Protein AF-A4VDU4-F1 (afdb_monomer_lite)

Secondary structure (DSSP, 8-state):
-HHHHHHHHHHHHHS-------HHHHHHHHHHHHHHHHHHHH-HHHHHHHHHHHHHTTS--HHHHHHHHHHHHHHHHHHTTPPP----TTS-HHHHGGG--HHHHHHHHHHHHHHHHHHHHHHHHHHHHHHHHHHHHHHHHHHHHHHHHHHHHHHHHHHHHHHHHHHHHHHHHHHHHHHHHHHHHHHHHHHHHHHHHHHHHHHHHHHHHHHTHHHHHHHHHHHHHHHHHHHHHHHHHHHHHHHHHHHHHHHHHHHHHHHHTTSGGGGGGHHHHHHHHHHHHHHHHHHHHT---TT-HHHHHHHHHHHHHHHHHHHHHHHHHH---HHHHHHHHHHHHHHHHHHHHHHHHHHHHHHHHHHHHHHHHHHTTSS---------------------

Sequence (392 aa):
MRLFLFYLMIICYSNSKPINLTQEDSQNVKNSFVYLNNLSKTDGCAYQLIKDISSDCKQLSEDQKSRLSLKLTNCLLIRSSKRQIVCSDDVQFEICSQELNGDSWNTYSSFYMHIDNICFYYQALNWQKETQQLISNLLDNSDKANLLILEALNNSLQMKNIQNQIHQQMQNQFQLQEEANRSIQENNTNLEKLKKSISTSFEQIVNQILIQSDKVSKVLSDLFEGLNEIKIAQQWITNNFFDLSTFLFYFGFSFLLMLLTSFKKLCQCRTSSLLLLWICFIIERLFLRNDIFFINSSYFQTTFRFILCMLQLFILSITYKSYQDFSRLNYQQIQEIQTKLNMLNSDKIKYKIKSCLLSLTKDMKKYQQQISNPQKKLEFQDENRSFSDFPK

Organism: Tetrahymena thermophila (strain SB210) (NCBI:txid312017)

Radius of gyration: 73.59 Å; chains: 1; bounding box: 187×90×152 Å

InterPro domains:
  IPR040346 GEX1/Brambleberry [PTHR33538] (37-208)

pLDDT: mean 74.36, std 16.63, range [31.08, 97.06]

Foldseek 3Di:
DVVVVVVVVVVVVVPPDPPPDPPVVLVVLVVVLVVLVVCLVPDVQSVVLLVVLLVALVDHDLQNLQVSLLSVLQSVCVVVVHDRQDDDPPDDSVVSCVPQDDPSNVSSVVSSVCVNSSSVVSVVVVVVVVVVVVVVVVVVVVVVVVVVVVVVVVVVVVVVVVVVVVVVVVVVVVVVVVVVVVVVVVVVVVVVVVVVVVVVVVVVVVVVCVVVVPVNVVVVVVVCVVVVVVVCVVCVVVVVVVVVVLVCVLVVVLVVLVVVCVPPLNVVCNVVLNVVSVVLSVVLVVVVVVCPDVPQNPVVVVVSVVVSVVVSVVVSVVSSVVGDPVVVVVVVVVVVVVVVVVVPPPVVVVVVVVVVVVVVVVVVVVPVVPPPDDDDDDDDDDDDDDDDDDDD

Structure (mmCIF, N/CA/C/O backbone):
data_AF-A4VDU4-F1
#
_entry.id   AF-A4VDU4-F1
#
loop_
_atom_site.group_PDB
_atom_site.id
_atom_site.type_symbol
_atom_site.label_atom_id
_atom_site.label_alt_id
_atom_site.label_comp_id
_atom_site.label_asym_id
_atom_site.label_entity_id
_atom_site.label_seq_id
_atom_site.pdbx_PDB_ins_code
_atom_site.Cartn_x
_atom_site.Cartn_y
_atom_site.Cartn_z
_atom_site.occupancy
_atom_site.B_iso_or_equiv
_atom_site.auth_seq_id
_atom_site.auth_comp_id
_atom_site.auth_asym_id
_atom_site.auth_atom_id
_atom_site.pdbx_PDB_model_num
ATOM 1 N N . MET A 1 1 ? 43.106 6.952 -0.990 1.00 53.53 1 MET A N 1
ATOM 2 C CA . MET A 1 1 ? 41.857 7.102 -1.779 1.00 53.53 1 MET A CA 1
ATOM 3 C C . MET A 1 1 ? 41.857 8.301 -2.734 1.00 53.53 1 MET A C 1
ATOM 5 O O . MET A 1 1 ? 41.532 8.105 -3.894 1.00 53.53 1 MET A O 1
ATOM 9 N N . ARG A 1 2 ? 42.250 9.518 -2.317 1.00 56.25 2 ARG A N 1
ATOM 10 C CA . ARG A 1 2 ? 42.207 10.722 -3.186 1.00 56.25 2 ARG A CA 1
ATOM 11 C C . ARG A 1 2 ? 43.144 10.688 -4.412 1.00 56.25 2 ARG A C 1
ATOM 13 O O . ARG A 1 2 ? 42.764 11.176 -5.466 1.00 56.25 2 ARG A O 1
ATOM 20 N N . LEU A 1 3 ? 44.312 10.049 -4.307 1.00 59.62 3 LEU A N 1
ATOM 21 C CA . LEU A 1 3 ? 45.256 9.876 -5.428 1.00 59.62 3 LEU A CA 1
ATOM 22 C C . LEU A 1 3 ? 44.748 8.911 -6.515 1.00 59.62 3 LEU A C 1
ATOM 24 O O . LEU A 1 3 ? 45.051 9.091 -7.688 1.00 59.62 3 LEU A O 1
ATOM 28 N N . PHE A 1 4 ? 43.928 7.927 -6.138 1.00 62.69 4 PHE A N 1
ATOM 29 C CA . PHE A 1 4 ? 43.388 6.930 -7.068 1.00 62.69 4 PHE A CA 1
ATOM 30 C C . PHE A 1 4 ? 42.269 7.515 -7.947 1.00 62.69 4 PHE A C 1
ATOM 32 O O . PHE A 1 4 ? 42.196 7.233 -9.138 1.00 62.69 4 PHE A O 1
ATOM 39 N N . LEU A 1 5 ? 41.453 8.414 -7.381 1.00 62.06 5 LEU A N 1
ATOM 40 C CA . LEU A 1 5 ? 40.436 9.165 -8.127 1.00 62.06 5 LEU A CA 1
ATOM 41 C C . LEU A 1 5 ? 41.058 10.173 -9.105 1.00 62.06 5 LEU A C 1
ATOM 43 O O . LEU A 1 5 ? 40.560 10.329 -10.216 1.00 62.06 5 LEU A O 1
ATOM 47 N N . PHE A 1 6 ? 42.176 10.804 -8.733 1.00 73.81 6 PHE A N 1
ATOM 48 C CA . PHE A 1 6 ? 42.917 11.690 -9.637 1.00 73.81 6 PHE A CA 1
ATOM 49 C C . PHE A 1 6 ? 43.518 10.934 -10.826 1.00 73.81 6 PHE A C 1
ATOM 51 O O . PHE A 1 6 ? 43.442 11.405 -11.957 1.00 73.81 6 PHE A O 1
ATOM 58 N N . TYR A 1 7 ? 44.057 9.736 -10.588 1.00 72.19 7 TYR A N 1
ATOM 59 C CA . TYR A 1 7 ? 44.628 8.900 -11.643 1.00 72.19 7 TYR A CA 1
ATOM 60 C C . TYR A 1 7 ? 43.559 8.418 -12.642 1.00 72.19 7 TYR A C 1
ATOM 62 O O . TYR A 1 7 ? 43.774 8.470 -13.850 1.00 72.19 7 TYR A O 1
ATOM 70 N N . LEU A 1 8 ? 42.365 8.051 -12.158 1.00 61.59 8 LEU A N 1
ATOM 71 C CA . LEU A 1 8 ? 41.235 7.666 -13.014 1.00 61.59 8 LEU A CA 1
ATOM 72 C C . LEU A 1 8 ? 40.674 8.837 -13.835 1.00 61.59 8 LEU A C 1
ATOM 74 O O . LEU A 1 8 ? 40.339 8.651 -15.004 1.00 61.59 8 LEU A O 1
ATOM 78 N N . MET A 1 9 ? 40.626 10.046 -13.267 1.00 63.62 9 MET A N 1
ATOM 79 C CA . MET A 1 9 ? 40.208 11.254 -13.993 1.00 63.62 9 MET A CA 1
ATOM 80 C C . MET A 1 9 ? 41.193 11.620 -15.112 1.00 63.62 9 MET A C 1
ATOM 82 O O . MET A 1 9 ? 40.764 11.976 -16.207 1.00 63.62 9 MET A O 1
ATOM 86 N N . ILE A 1 10 ? 42.503 11.473 -14.881 1.00 69.06 10 ILE A N 1
ATOM 87 C CA . ILE A 1 10 ? 43.540 11.743 -15.892 1.00 69.06 10 ILE A CA 1
ATOM 88 C C . ILE A 1 10 ? 43.487 10.711 -17.029 1.00 69.06 10 ILE A C 1
ATOM 90 O O . ILE A 1 10 ? 43.606 11.083 -18.197 1.00 69.06 10 ILE A O 1
ATOM 94 N N . ILE A 1 11 ? 43.249 9.432 -16.720 1.00 61.41 11 ILE A N 1
ATOM 95 C CA . ILE A 1 11 ? 43.092 8.372 -17.732 1.00 61.41 11 ILE A CA 1
ATOM 96 C C . ILE A 1 11 ? 41.807 8.567 -18.553 1.00 61.41 11 ILE A C 1
ATOM 98 O O . ILE A 1 11 ? 41.813 8.356 -19.764 1.00 61.41 11 ILE A O 1
ATOM 102 N N . CYS A 1 12 ? 40.716 9.031 -17.934 1.00 51.34 12 CYS A N 1
ATOM 103 C CA . CYS A 1 12 ? 39.488 9.355 -18.667 1.00 51.34 12 CYS A CA 1
ATOM 104 C C . CYS A 1 12 ? 39.658 10.586 -19.570 1.00 51.34 12 CYS A C 1
ATOM 106 O O . CYS A 1 12 ? 39.162 10.586 -20.692 1.00 51.34 12 CYS A O 1
ATOM 108 N N . TYR A 1 13 ? 40.395 11.607 -19.119 1.00 54.16 13 TYR A N 1
ATOM 109 C CA . TYR A 1 13 ? 40.619 12.835 -19.891 1.00 54.16 13 TYR A CA 1
ATOM 110 C C . TYR A 1 13 ? 41.607 12.648 -21.058 1.00 54.16 13 TYR A C 1
ATOM 112 O O . TYR A 1 13 ? 41.521 13.340 -22.066 1.00 54.16 13 TYR A O 1
ATOM 120 N N . SER A 1 14 ? 42.542 11.699 -20.953 1.00 44.84 14 SER A N 1
ATOM 121 C CA . SER A 1 14 ? 43.562 11.446 -21.985 1.00 44.84 14 SER A CA 1
ATOM 122 C C . SER A 1 14 ? 43.106 10.514 -23.116 1.00 44.84 14 SER A C 1
ATOM 124 O O . SER A 1 14 ? 43.746 10.486 -24.168 1.00 44.84 14 SER A O 1
ATOM 126 N N . ASN A 1 15 ? 41.983 9.805 -22.951 1.00 41.19 15 ASN A N 1
ATOM 127 C CA . ASN A 1 15 ? 41.458 8.870 -23.954 1.00 41.19 15 ASN A CA 1
ATOM 128 C C . ASN A 1 15 ? 40.428 9.471 -24.923 1.00 41.19 15 ASN A C 1
ATOM 130 O O . ASN A 1 15 ? 40.036 8.802 -25.878 1.00 41.19 15 ASN A O 1
ATOM 134 N N . SER A 1 16 ? 40.028 10.735 -24.765 1.00 42.62 16 SER A N 1
ATOM 135 C CA . SER A 1 16 ? 39.246 11.432 -25.790 1.00 42.62 16 SER A CA 1
ATOM 136 C C . SER A 1 16 ? 40.179 12.118 -26.791 1.00 42.62 16 SER A C 1
ATOM 138 O O . SER A 1 16 ? 40.416 13.323 -26.712 1.00 42.62 16 SER A O 1
ATOM 140 N N . LYS A 1 17 ? 40.727 11.360 -27.747 1.00 38.19 17 LYS A N 1
ATOM 141 C CA . LYS A 1 17 ? 41.274 11.969 -28.967 1.00 38.19 17 LYS A CA 1
ATOM 142 C C . LYS A 1 17 ? 40.096 12.418 -29.838 1.00 38.19 17 LYS A C 1
ATOM 144 O O . LYS A 1 17 ? 39.345 11.552 -30.287 1.00 38.19 17 LYS A O 1
ATOM 149 N N . PRO A 1 18 ? 39.910 13.722 -30.104 1.00 42.25 18 PRO A N 1
ATOM 150 C CA . PRO A 1 18 ? 38.987 14.141 -31.142 1.00 42.25 18 PRO A CA 1
ATOM 151 C C . PRO A 1 18 ? 39.536 13.656 -32.486 1.00 42.25 18 PRO A C 1
ATOM 153 O O . PRO A 1 18 ? 40.687 13.915 -32.843 1.00 42.25 18 PRO A O 1
ATOM 156 N N . ILE A 1 19 ? 38.715 12.903 -33.210 1.00 43.59 19 ILE A N 1
ATOM 157 C CA . ILE A 1 19 ? 38.975 12.535 -34.597 1.00 43.59 19 ILE A CA 1
ATOM 158 C C . ILE A 1 19 ? 38.888 13.838 -35.398 1.00 43.59 19 ILE A C 1
ATOM 160 O O . ILE A 1 19 ? 37.798 14.350 -35.646 1.00 43.59 19 ILE A O 1
ATOM 164 N N . ASN A 1 20 ? 40.038 14.410 -35.752 1.00 37.81 20 ASN A N 1
ATOM 165 C CA . ASN A 1 20 ? 40.114 15.563 -36.645 1.00 37.81 20 ASN A CA 1
ATOM 166 C C . ASN A 1 20 ? 39.829 15.099 -38.081 1.00 37.81 20 ASN A C 1
ATOM 168 O O . ASN A 1 20 ? 40.753 14.856 -38.853 1.00 37.81 20 ASN A O 1
ATOM 172 N N . LEU A 1 21 ? 38.548 14.968 -38.430 1.00 42.75 21 LEU A N 1
ATOM 173 C CA . LEU A 1 21 ? 38.118 15.066 -39.823 1.00 42.75 21 LEU A CA 1
ATOM 174 C C . LEU A 1 21 ? 38.254 16.532 -40.256 1.00 42.75 21 LEU A C 1
ATOM 176 O O . LEU A 1 21 ? 37.748 17.439 -39.593 1.00 42.75 21 LEU A O 1
ATOM 180 N N . THR A 1 22 ? 38.948 16.760 -41.364 1.00 50.34 22 THR A N 1
ATOM 181 C CA . THR A 1 22 ? 38.992 18.026 -42.104 1.00 50.34 22 THR A CA 1
ATOM 182 C C . THR A 1 22 ? 37.566 18.556 -42.316 1.00 50.34 22 THR A C 1
ATOM 184 O O . THR A 1 22 ? 36.663 17.823 -42.723 1.00 50.34 22 THR A O 1
ATOM 187 N N . GLN A 1 23 ? 37.330 19.836 -41.996 1.00 54.81 23 GLN A N 1
ATOM 188 C CA . GLN A 1 23 ? 35.995 20.463 -42.039 1.00 54.81 23 GLN A CA 1
ATOM 189 C C . GLN A 1 23 ? 35.320 20.365 -43.420 1.00 54.81 23 GLN A C 1
ATOM 191 O O . GLN A 1 23 ? 34.095 20.324 -43.496 1.00 54.81 23 GLN A O 1
ATOM 196 N N . GLU A 1 24 ? 36.106 20.294 -44.494 1.00 50.66 24 GLU A N 1
ATOM 197 C CA . GLU A 1 24 ? 35.634 20.206 -45.879 1.00 50.66 24 GLU A CA 1
ATOM 198 C C . GLU A 1 24 ? 35.104 18.804 -46.237 1.00 50.66 24 GLU A C 1
ATOM 200 O O . GLU A 1 24 ? 33.991 18.674 -46.751 1.00 50.66 24 GLU A O 1
ATOM 205 N N . ASP A 1 25 ? 35.822 17.745 -45.850 1.00 50.03 25 ASP A N 1
ATOM 206 C CA . ASP A 1 25 ? 35.384 16.356 -46.047 1.00 50.03 25 ASP A CA 1
ATOM 207 C C . ASP A 1 25 ? 34.153 16.031 -45.192 1.00 50.03 25 ASP A C 1
ATOM 209 O O . ASP A 1 25 ? 33.208 15.393 -45.656 1.00 50.03 25 ASP A O 1
ATOM 213 N N . SER A 1 26 ? 34.105 16.561 -43.966 1.00 51.00 26 SER A N 1
ATOM 214 C CA . SER A 1 26 ? 32.943 16.447 -43.077 1.00 51.00 26 SER A CA 1
ATOM 215 C C . SER A 1 26 ? 31.684 17.087 -43.679 1.00 51.00 26 SER A C 1
ATOM 217 O O . SER A 1 26 ? 30.588 16.527 -43.591 1.00 51.00 26 SER A O 1
ATOM 219 N N . GLN A 1 27 ? 31.826 18.233 -44.354 1.00 58.91 27 GLN A N 1
ATOM 220 C CA . GLN A 1 27 ? 30.699 18.946 -44.954 1.00 58.91 27 GLN A CA 1
ATOM 221 C C . GLN A 1 27 ? 30.180 18.253 -46.225 1.00 58.91 27 GLN A C 1
ATOM 223 O O . GLN A 1 27 ? 28.966 18.155 -46.416 1.00 58.91 27 GLN A O 1
ATOM 228 N N . ASN A 1 28 ? 31.069 17.714 -47.062 1.00 59.38 28 ASN A N 1
ATOM 229 C CA . ASN A 1 28 ? 30.686 16.975 -48.269 1.00 59.38 28 ASN A CA 1
ATOM 230 C C . ASN A 1 28 ? 30.010 15.640 -47.931 1.00 59.38 28 ASN A C 1
ATOM 232 O O . ASN A 1 28 ? 28.960 15.318 -48.487 1.00 59.38 28 ASN A O 1
ATOM 236 N N . VAL A 1 29 ? 30.537 14.911 -46.944 1.00 56.47 29 VAL A N 1
ATOM 237 C CA . VAL A 1 29 ? 29.912 13.694 -46.400 1.00 56.47 29 VAL A CA 1
ATOM 238 C C . VAL A 1 29 ? 28.531 13.997 -45.822 1.00 56.47 29 VAL A C 1
ATOM 240 O O . VAL A 1 29 ? 27.567 13.285 -46.106 1.00 56.47 29 VAL A O 1
ATOM 243 N N . LYS A 1 30 ? 28.409 15.088 -45.057 1.00 62.72 30 LYS A N 1
ATOM 244 C CA . LYS A 1 30 ? 27.136 15.542 -44.492 1.00 62.72 30 LYS A CA 1
ATOM 245 C C . LYS A 1 30 ? 26.118 15.864 -45.584 1.00 62.72 30 LYS A C 1
ATOM 247 O O . LYS A 1 30 ? 24.973 15.442 -45.472 1.00 62.72 30 LYS A O 1
ATOM 252 N N . ASN A 1 31 ? 26.511 16.563 -46.646 1.00 65.69 31 ASN A N 1
ATOM 253 C CA . ASN A 1 31 ? 25.606 16.924 -47.740 1.00 65.69 31 ASN A CA 1
ATOM 254 C C . ASN A 1 31 ? 25.145 15.693 -48.541 1.00 65.69 31 ASN A C 1
ATOM 256 O O . ASN A 1 31 ? 23.948 15.542 -48.792 1.00 65.69 31 ASN A O 1
ATOM 260 N N . SER A 1 32 ? 26.064 14.779 -48.868 1.00 62.16 32 SER A N 1
ATOM 261 C CA . SER A 1 32 ? 25.754 13.518 -49.557 1.00 62.16 32 SER A CA 1
ATOM 262 C C . SER A 1 32 ? 24.849 12.614 -48.722 1.00 62.16 32 S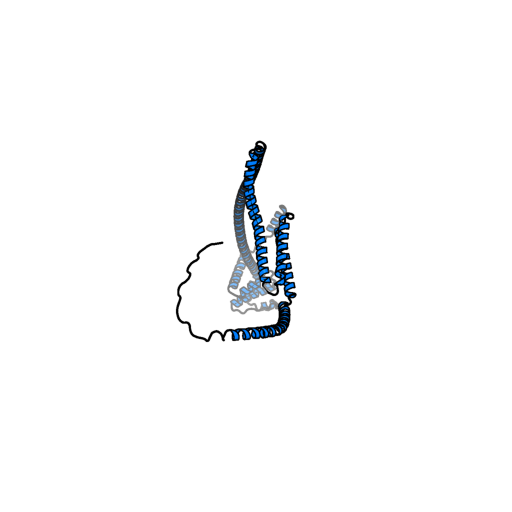ER A C 1
ATOM 264 O O . SER A 1 32 ? 23.902 12.022 -49.240 1.00 62.16 32 SER A O 1
ATOM 266 N N . PHE A 1 33 ? 25.067 12.555 -47.407 1.00 66.00 33 PHE A N 1
ATOM 267 C CA . PHE A 1 33 ? 24.183 11.808 -46.524 1.00 66.00 33 PHE A CA 1
ATOM 268 C C . PHE A 1 33 ? 22.824 12.490 -46.344 1.00 66.00 33 PHE A C 1
ATOM 270 O O . PHE A 1 33 ? 21.799 11.818 -46.352 1.00 66.00 33 PHE A O 1
ATOM 277 N N . VAL A 1 34 ? 22.767 13.817 -46.199 1.00 68.75 34 VAL A N 1
ATOM 278 C CA . VAL A 1 34 ? 21.495 14.557 -46.130 1.00 68.75 34 VAL A CA 1
ATOM 279 C C . VAL A 1 34 ? 20.661 14.295 -47.386 1.00 68.75 34 VAL A C 1
ATOM 281 O O . VAL A 1 34 ? 19.454 14.085 -47.279 1.00 68.75 34 VAL A O 1
ATOM 284 N N . TYR A 1 35 ? 21.297 14.220 -48.556 1.00 69.19 35 TYR A N 1
ATOM 285 C CA . TYR A 1 35 ? 20.649 13.801 -49.795 1.00 69.19 35 TYR A CA 1
ATOM 286 C C . TYR A 1 35 ? 20.110 12.359 -49.714 1.00 69.19 35 TYR A C 1
ATOM 288 O O . TYR A 1 35 ? 18.925 12.145 -49.968 1.00 69.19 35 TYR A O 1
ATOM 296 N N . LEU A 1 36 ? 20.913 11.389 -49.259 1.00 65.75 36 LEU A N 1
ATOM 297 C CA . LEU A 1 36 ? 20.482 9.993 -49.051 1.00 65.75 36 LEU A CA 1
ATOM 298 C C . LEU A 1 36 ? 19.358 9.839 -48.008 1.00 65.75 36 LEU A C 1
ATOM 300 O O . LEU A 1 36 ? 18.435 9.047 -48.187 1.00 65.75 36 LEU A O 1
ATOM 304 N N . ASN A 1 37 ? 19.390 10.622 -46.935 1.00 67.88 37 ASN A N 1
ATOM 305 C CA . ASN A 1 37 ? 18.373 10.631 -45.885 1.00 67.88 37 ASN A CA 1
ATOM 306 C C . ASN A 1 37 ? 17.072 11.314 -46.333 1.00 67.88 37 ASN A C 1
ATOM 308 O O . ASN A 1 37 ? 15.990 11.005 -45.844 1.00 67.88 37 ASN A O 1
ATOM 312 N N . ASN A 1 38 ? 17.152 12.264 -47.261 1.00 68.44 38 ASN A N 1
ATOM 313 C CA . ASN A 1 38 ? 15.963 12.832 -47.891 1.00 68.44 38 ASN A CA 1
ATOM 314 C C . ASN A 1 38 ? 15.380 11.869 -48.938 1.00 68.44 38 ASN A C 1
ATOM 316 O O . ASN A 1 38 ? 14.158 11.749 -49.043 1.00 68.44 38 ASN A O 1
ATOM 320 N N . LEU A 1 39 ? 16.234 11.122 -49.647 1.00 66.38 39 LEU A N 1
ATOM 321 C CA . LEU A 1 39 ? 15.813 10.028 -50.524 1.00 66.38 39 LEU A CA 1
ATOM 322 C C . LEU A 1 39 ? 15.071 8.936 -49.742 1.00 66.38 39 LEU A C 1
ATOM 324 O O . LEU A 1 39 ? 14.001 8.517 -50.164 1.00 66.38 39 LEU A O 1
ATOM 328 N N . SER A 1 40 ? 15.546 8.536 -48.562 1.00 66.00 40 SER A N 1
ATOM 329 C CA . SER A 1 40 ? 14.868 7.515 -47.746 1.00 66.00 40 SER A CA 1
ATOM 330 C C . SER A 1 40 ? 13.510 7.942 -47.182 1.00 66.00 40 SER A C 1
ATOM 332 O O . SER A 1 40 ? 12.687 7.095 -46.857 1.00 66.00 40 SER A O 1
ATOM 334 N N . LYS A 1 41 ? 13.230 9.244 -47.081 1.00 65.75 41 LYS A N 1
ATOM 335 C CA . LYS A 1 41 ? 11.902 9.743 -46.680 1.00 65.75 41 LYS A CA 1
ATOM 336 C C . LYS A 1 41 ? 10.873 9.692 -47.809 1.00 65.75 41 LYS A C 1
ATOM 338 O O . LYS A 1 41 ? 9.682 9.771 -47.529 1.00 65.75 41 LYS A O 1
ATOM 343 N N . THR A 1 42 ? 11.323 9.618 -49.062 1.00 61.44 42 THR A N 1
ATOM 344 C CA . THR A 1 42 ? 10.468 9.720 -50.256 1.00 61.44 42 THR A CA 1
ATOM 345 C C . THR A 1 42 ? 10.397 8.417 -51.051 1.00 61.44 42 THR A C 1
ATOM 347 O O . THR A 1 42 ? 9.346 8.124 -51.613 1.00 61.44 42 THR A O 1
ATOM 350 N N . ASP A 1 43 ? 11.452 7.597 -51.016 1.00 65.94 43 ASP A N 1
ATOM 351 C CA . ASP A 1 43 ? 11.556 6.339 -51.754 1.00 65.94 43 ASP A CA 1
ATOM 352 C C . ASP A 1 43 ? 11.705 5.129 -50.819 1.00 65.94 43 ASP A C 1
ATOM 354 O O . ASP A 1 43 ? 12.639 5.036 -50.016 1.00 65.94 43 ASP A O 1
ATOM 358 N N . GLY A 1 44 ? 10.834 4.131 -50.999 1.00 72.88 44 GLY A N 1
ATOM 359 C CA . GLY A 1 44 ? 10.867 2.879 -50.233 1.00 72.88 44 GLY A CA 1
ATOM 360 C C . GLY A 1 44 ? 12.165 2.072 -50.396 1.00 72.88 44 GLY A C 1
ATOM 361 O O . GLY A 1 44 ? 12.600 1.446 -49.433 1.00 72.88 44 GLY A O 1
ATOM 362 N N . CYS A 1 45 ? 12.819 2.139 -51.568 1.00 79.62 45 CYS A N 1
ATOM 363 C CA . CYS A 1 45 ? 14.086 1.440 -51.845 1.00 79.62 45 CYS A CA 1
ATOM 364 C C . CYS A 1 45 ? 15.215 1.927 -50.927 1.00 79.62 45 CYS A C 1
ATOM 366 O O . CYS A 1 45 ? 15.861 1.134 -50.247 1.00 79.62 45 CYS A O 1
ATOM 368 N N . ALA A 1 46 ? 15.414 3.247 -50.855 1.00 70.00 46 ALA A N 1
ATOM 369 C CA . ALA A 1 46 ? 16.452 3.845 -50.022 1.00 70.00 46 ALA A CA 1
ATOM 370 C C . ALA A 1 46 ? 16.134 3.703 -48.524 1.00 70.00 46 ALA A C 1
ATOM 372 O O . ALA A 1 46 ? 17.043 3.514 -47.721 1.00 70.00 46 ALA A O 1
ATOM 373 N N . TYR A 1 47 ? 14.854 3.744 -48.137 1.00 72.56 47 TYR A N 1
ATOM 374 C CA . TYR A 1 47 ? 14.428 3.501 -46.755 1.00 72.56 47 TYR A CA 1
ATOM 375 C C . TYR A 1 47 ? 14.770 2.093 -46.259 1.00 72.56 47 TYR A C 1
ATOM 377 O O . TYR A 1 47 ? 15.365 1.944 -45.191 1.00 72.56 47 TYR A O 1
ATOM 385 N N . GLN A 1 48 ? 14.399 1.066 -47.032 1.00 70.06 48 GLN A N 1
ATOM 386 C CA . GLN A 1 48 ? 14.677 -0.331 -46.693 1.00 70.06 48 GLN A CA 1
ATOM 387 C C . GLN A 1 48 ? 16.182 -0.586 -46.655 1.00 70.06 48 GLN A C 1
ATOM 389 O O . GLN A 1 48 ? 16.681 -1.149 -45.686 1.00 70.06 48 GLN A O 1
ATOM 394 N N . LEU A 1 49 ? 16.918 -0.040 -47.625 1.00 75.50 49 LEU A N 1
ATOM 395 C CA . LEU A 1 49 ? 18.366 -0.152 -47.647 1.00 75.50 49 LEU A CA 1
ATOM 396 C C . LEU A 1 49 ? 19.024 0.475 -46.412 1.00 75.50 49 LEU A C 1
ATOM 398 O O . LEU A 1 49 ? 19.867 -0.153 -45.790 1.00 75.50 49 LEU A O 1
ATOM 402 N N . ILE A 1 50 ? 18.622 1.685 -46.011 1.00 72.12 50 ILE A N 1
ATOM 403 C CA . ILE A 1 50 ? 19.165 2.353 -44.816 1.00 72.12 50 ILE A CA 1
ATOM 404 C C . ILE A 1 50 ? 18.821 1.599 -43.523 1.00 72.12 50 ILE A C 1
ATOM 406 O O . ILE A 1 50 ? 19.587 1.642 -42.559 1.00 72.12 50 ILE A O 1
ATOM 410 N N . LYS A 1 51 ? 17.693 0.887 -43.488 1.00 69.62 51 LYS A N 1
ATOM 411 C CA . LYS A 1 51 ? 17.339 0.013 -42.368 1.00 69.62 51 LYS A CA 1
ATOM 412 C C . LYS A 1 51 ? 18.252 -1.217 -42.303 1.00 69.62 51 LYS A C 1
ATOM 414 O O . LYS A 1 51 ? 18.711 -1.556 -41.215 1.00 69.62 51 LYS A O 1
ATOM 419 N N . ASP A 1 52 ? 18.564 -1.822 -43.444 1.00 67.50 52 ASP A N 1
ATOM 420 C CA . ASP A 1 52 ? 19.426 -3.008 -43.536 1.00 67.50 52 ASP A CA 1
ATOM 421 C C . ASP A 1 52 ? 20.913 -2.658 -43.314 1.00 67.50 52 ASP A C 1
ATOM 423 O O . ASP A 1 52 ? 21.647 -3.395 -42.666 1.00 67.50 52 ASP A O 1
ATOM 427 N N . ILE A 1 53 ? 21.334 -1.455 -43.719 1.00 69.44 53 ILE A N 1
ATOM 428 C CA . ILE A 1 53 ? 22.661 -0.863 -43.454 1.00 69.44 53 ILE A CA 1
ATOM 429 C C . ILE A 1 53 ? 23.002 -0.810 -41.950 1.00 69.44 53 ILE A C 1
ATOM 431 O O . ILE A 1 53 ? 24.178 -0.822 -41.573 1.00 69.44 53 ILE A O 1
ATOM 435 N N . SER A 1 54 ? 21.995 -0.765 -41.070 1.00 65.38 54 SER A N 1
ATOM 436 C CA . SER A 1 54 ? 22.188 -0.618 -39.621 1.00 65.38 54 SER A CA 1
ATOM 437 C C . SER A 1 54 ? 22.927 -1.788 -38.954 1.00 65.38 54 SER A C 1
ATOM 439 O O . SER A 1 54 ? 23.631 -1.566 -37.963 1.00 65.38 54 SER A O 1
ATOM 441 N N . SER A 1 55 ? 22.829 -3.009 -39.495 1.00 65.81 55 SER A N 1
ATOM 442 C CA . SER A 1 55 ? 23.607 -4.162 -39.020 1.00 65.81 55 SER A CA 1
ATOM 443 C C . SER A 1 55 ? 25.030 -4.176 -39.574 1.00 65.81 55 SER A C 1
ATOM 445 O O . SER A 1 55 ? 25.958 -4.567 -38.863 1.00 65.81 55 SER A O 1
ATOM 447 N N . ASP A 1 56 ? 25.206 -3.696 -40.805 1.00 65.94 56 ASP A N 1
ATOM 448 C CA . ASP A 1 56 ? 26.408 -3.944 -41.607 1.00 65.94 56 ASP A CA 1
ATOM 449 C C . ASP A 1 56 ? 27.483 -2.860 -41.420 1.00 65.94 56 ASP A C 1
ATOM 451 O O . ASP A 1 56 ? 28.676 -3.138 -41.521 1.00 65.94 56 ASP A O 1
ATOM 455 N N . CYS A 1 57 ? 27.103 -1.633 -41.044 1.00 78.00 57 CYS A N 1
ATOM 456 C CA . CYS A 1 57 ? 28.052 -0.523 -40.877 1.00 78.00 57 CYS A CA 1
ATOM 457 C C . CYS A 1 57 ? 29.052 -0.674 -39.715 1.00 78.00 57 CYS A C 1
ATOM 459 O O . CYS A 1 57 ? 29.949 0.159 -39.583 1.00 78.00 57 CYS A O 1
ATOM 461 N N . LYS A 1 58 ? 28.903 -1.658 -38.815 1.00 73.50 58 LYS A N 1
ATOM 462 C CA . LYS A 1 58 ? 29.822 -1.817 -37.668 1.00 73.50 58 LYS A CA 1
ATOM 463 C C . LYS A 1 58 ? 31.220 -2.255 -38.110 1.00 73.50 58 LYS A C 1
ATOM 465 O O . LYS A 1 58 ? 32.198 -1.791 -37.531 1.00 73.50 58 LYS A O 1
ATOM 470 N N . GLN A 1 59 ? 31.298 -3.133 -39.112 1.00 75.19 59 GLN A N 1
ATOM 471 C CA . GLN A 1 59 ? 32.533 -3.627 -39.723 1.00 75.19 59 GLN A CA 1
ATOM 472 C C . GLN A 1 59 ? 32.234 -4.047 -41.168 1.00 75.19 59 GLN A C 1
ATOM 474 O O . GLN A 1 59 ? 31.715 -5.135 -41.397 1.00 75.19 59 GLN A O 1
ATOM 479 N N . LEU A 1 60 ? 32.557 -3.182 -42.132 1.00 80.00 60 LEU A N 1
ATOM 480 C CA . LEU A 1 60 ? 32.382 -3.472 -43.555 1.00 80.00 60 LEU A CA 1
ATOM 481 C C . LEU A 1 60 ? 33.660 -4.076 -44.149 1.00 80.00 60 LEU A C 1
ATOM 483 O O . LEU A 1 60 ? 34.705 -3.427 -44.187 1.00 80.00 60 LEU A O 1
ATOM 487 N N . SER A 1 61 ? 33.561 -5.300 -44.658 1.00 86.12 61 SER A N 1
ATOM 488 C CA . SER A 1 61 ? 34.544 -5.877 -45.583 1.00 86.12 61 SER A CA 1
ATOM 489 C C . SER A 1 61 ? 34.454 -5.223 -46.968 1.00 86.12 61 SER A C 1
ATOM 491 O O . SER A 1 61 ? 33.424 -4.653 -47.324 1.00 86.12 61 SER A O 1
ATOM 493 N N . GLU A 1 62 ? 35.507 -5.326 -47.782 1.00 86.19 62 GLU A N 1
ATOM 494 C CA . GLU A 1 62 ? 35.525 -4.740 -49.136 1.00 86.19 62 GLU A CA 1
ATOM 495 C C . GLU A 1 62 ? 34.410 -5.300 -50.050 1.00 86.19 62 GLU A C 1
ATOM 497 O O . GLU A 1 62 ? 33.822 -4.558 -50.839 1.00 86.19 62 GLU A O 1
ATOM 502 N N . ASP A 1 63 ? 34.029 -6.574 -49.892 1.00 86.44 63 ASP A N 1
ATOM 503 C CA . ASP A 1 63 ? 32.879 -7.161 -50.602 1.00 86.44 63 ASP A CA 1
ATOM 504 C C . ASP A 1 63 ? 31.548 -6.548 -50.125 1.00 86.44 63 ASP A C 1
ATOM 506 O O . ASP A 1 63 ? 30.715 -6.153 -50.942 1.00 86.44 63 ASP A O 1
ATOM 510 N N . GLN A 1 64 ? 31.375 -6.337 -48.815 1.00 86.19 64 GLN A N 1
ATOM 511 C CA . GLN A 1 64 ? 30.194 -5.649 -48.275 1.00 86.19 64 GLN A CA 1
ATOM 512 C C . GLN A 1 64 ? 30.118 -4.190 -48.736 1.00 86.19 64 GLN A C 1
ATOM 514 O O . GLN A 1 64 ? 29.037 -3.729 -49.101 1.00 86.19 64 GLN A O 1
ATOM 519 N N . LYS A 1 65 ? 31.248 -3.470 -48.788 1.00 88.00 65 LYS A N 1
ATOM 520 C CA . LYS A 1 65 ? 31.319 -2.114 -49.359 1.00 88.00 65 LYS A CA 1
ATOM 521 C C . LYS A 1 65 ? 30.875 -2.109 -50.817 1.00 88.00 65 LYS A C 1
ATOM 523 O O . LYS A 1 65 ? 30.068 -1.263 -51.207 1.00 88.00 65 LYS A O 1
ATOM 528 N N . SER A 1 66 ? 31.351 -3.076 -51.599 1.00 89.06 66 SER A N 1
ATOM 529 C CA . SER A 1 66 ? 31.016 -3.233 -53.016 1.00 89.06 66 SER A CA 1
ATOM 530 C C . SER A 1 66 ? 29.522 -3.502 -53.209 1.00 89.06 66 SER A C 1
ATOM 532 O O . SER A 1 66 ? 28.821 -2.751 -53.891 1.00 89.06 66 SER A O 1
ATOM 534 N N . ARG A 1 67 ? 28.974 -4.508 -52.521 1.00 87.81 67 ARG A N 1
ATOM 535 C CA . ARG A 1 67 ? 27.547 -4.852 -52.607 1.00 87.81 67 ARG A CA 1
ATOM 536 C C . ARG A 1 67 ? 26.653 -3.727 -52.116 1.00 87.81 67 ARG A C 1
ATOM 538 O O . ARG A 1 67 ? 25.631 -3.440 -52.737 1.00 87.81 67 ARG A O 1
ATOM 545 N N . LEU A 1 68 ? 27.032 -3.059 -51.031 1.00 86.06 68 LEU A N 1
ATOM 546 C CA . LEU A 1 68 ? 26.233 -1.975 -50.481 1.00 86.06 68 LEU A CA 1
ATOM 547 C C . LEU A 1 68 ? 26.199 -0.755 -51.410 1.00 86.06 68 LEU A C 1
ATOM 549 O O . LEU A 1 68 ? 25.138 -0.170 -51.638 1.00 86.06 68 LEU A O 1
ATOM 553 N N . SER A 1 69 ? 27.336 -0.430 -52.019 1.00 87.56 69 SER A N 1
ATOM 554 C CA . SER A 1 69 ? 27.449 0.639 -53.019 1.00 87.56 69 SER A CA 1
ATOM 555 C C . SER A 1 69 ? 26.664 0.325 -54.293 1.00 87.56 69 SER A C 1
ATOM 557 O O . SER A 1 69 ? 26.053 1.219 -54.886 1.00 87.56 69 SER A O 1
ATOM 559 N N . LEU A 1 70 ? 26.598 -0.950 -54.693 1.00 89.06 70 LEU A N 1
ATOM 560 C CA . LEU A 1 70 ? 25.748 -1.392 -55.798 1.00 89.06 70 LEU A CA 1
ATOM 561 C C . LEU A 1 70 ? 24.260 -1.278 -55.449 1.00 89.06 70 LEU A C 1
ATOM 563 O O . LEU A 1 70 ? 23.484 -0.780 -56.261 1.00 89.06 70 LEU A O 1
ATOM 567 N N . LYS A 1 71 ? 23.850 -1.667 -54.237 1.00 87.31 71 LYS A N 1
ATOM 568 C CA . LYS A 1 71 ? 22.459 -1.512 -53.786 1.00 87.31 71 LYS A CA 1
ATOM 569 C C . LYS A 1 71 ? 22.032 -0.034 -53.739 1.00 87.31 71 LYS A C 1
ATOM 571 O O . LYS A 1 71 ? 20.940 0.293 -54.205 1.00 87.31 71 LYS A O 1
ATOM 576 N N . LEU A 1 72 ? 22.902 0.866 -53.266 1.00 84.69 72 LEU A N 1
ATOM 577 C CA . LEU A 1 72 ? 22.677 2.322 -53.312 1.00 84.69 72 LEU A CA 1
ATOM 578 C C . LEU A 1 72 ? 22.522 2.825 -54.754 1.00 84.69 72 LEU A C 1
ATOM 580 O O . LEU A 1 72 ? 21.573 3.548 -55.069 1.00 84.69 72 LEU A O 1
ATOM 584 N N . THR A 1 73 ? 23.414 2.388 -55.644 1.00 87.50 73 THR A N 1
ATOM 585 C CA . THR A 1 73 ? 23.351 2.693 -57.080 1.00 87.50 73 THR A CA 1
ATOM 586 C C . THR A 1 73 ? 22.048 2.193 -57.704 1.00 87.50 73 THR A C 1
ATOM 588 O O . THR A 1 73 ? 21.383 2.945 -58.412 1.00 87.50 73 THR A O 1
ATOM 591 N N . ASN A 1 74 ? 21.621 0.968 -57.395 1.00 89.00 74 ASN A N 1
ATOM 592 C CA . ASN A 1 74 ? 20.372 0.398 -57.895 1.00 89.00 74 ASN A CA 1
ATOM 593 C C . ASN A 1 74 ? 19.147 1.202 -57.457 1.00 89.00 74 ASN A C 1
ATOM 595 O O . ASN A 1 74 ? 18.264 1.436 -58.281 1.00 89.00 74 ASN A O 1
ATOM 599 N N . CYS A 1 75 ? 19.103 1.699 -56.218 1.00 86.19 75 CYS A N 1
ATOM 600 C CA . CYS A 1 75 ? 18.013 2.583 -55.803 1.00 86.19 75 CYS A CA 1
ATOM 601 C C . CYS A 1 75 ? 17.976 3.887 -56.624 1.00 86.19 75 CYS A C 1
ATOM 603 O O . CYS A 1 75 ? 16.890 4.336 -56.998 1.00 86.19 75 CYS A O 1
ATOM 605 N N . LEU A 1 76 ? 19.130 4.471 -56.976 1.00 84.62 76 LEU A N 1
ATOM 606 C CA . LEU A 1 76 ? 19.176 5.637 -57.871 1.00 84.62 76 LEU A CA 1
ATOM 607 C C . LEU A 1 76 ? 18.769 5.304 -59.313 1.00 84.62 76 LEU A C 1
ATOM 609 O O . LEU A 1 76 ? 18.103 6.114 -59.965 1.00 84.62 76 LEU A O 1
ATOM 613 N N . LEU A 1 77 ? 19.142 4.123 -59.813 1.00 86.50 77 LEU A N 1
ATOM 614 C CA . LEU A 1 77 ? 18.747 3.655 -61.141 1.00 86.50 77 LEU A CA 1
ATOM 615 C C . LEU A 1 77 ? 17.230 3.461 -61.225 1.00 86.50 77 LEU A C 1
ATOM 617 O O . LEU A 1 77 ? 16.616 3.998 -62.145 1.00 86.50 77 LEU A O 1
ATOM 621 N N . ILE A 1 78 ? 16.622 2.804 -60.231 1.00 86.06 78 ILE A N 1
ATOM 622 C CA . ILE A 1 78 ? 15.164 2.625 -60.132 1.00 86.06 78 ILE A CA 1
ATOM 623 C C . ILE A 1 78 ? 14.455 3.983 -60.134 1.00 86.06 78 ILE A C 1
ATOM 625 O O . ILE A 1 78 ? 13.527 4.191 -60.914 1.00 86.06 78 ILE A O 1
ATOM 629 N N . ARG A 1 79 ? 14.928 4.941 -59.324 1.00 82.56 79 ARG A N 1
ATOM 630 C CA . ARG A 1 79 ? 14.370 6.304 -59.280 1.00 82.56 79 ARG A CA 1
ATOM 631 C C . ARG A 1 79 ? 14.475 7.016 -60.632 1.00 82.56 79 ARG A C 1
ATOM 633 O O . ARG A 1 79 ? 13.577 7.756 -61.018 1.00 82.56 79 ARG A O 1
ATOM 640 N N . SER A 1 80 ? 15.552 6.763 -61.370 1.00 85.12 80 SER A N 1
ATOM 641 C CA . SER A 1 80 ? 15.783 7.315 -62.709 1.00 85.12 80 SER A CA 1
ATOM 642 C C . SER A 1 80 ? 15.089 6.523 -63.825 1.00 85.12 80 SER A C 1
ATOM 644 O O . SER A 1 80 ? 15.359 6.773 -64.997 1.00 85.12 80 SER A O 1
ATOM 646 N N . SER A 1 81 ? 14.226 5.553 -63.486 1.00 85.44 81 SER A N 1
ATOM 647 C CA . SER A 1 81 ? 13.587 4.627 -64.436 1.00 85.44 81 SER A CA 1
ATOM 648 C C . SER A 1 81 ? 14.585 3.873 -65.332 1.00 85.44 81 SER A C 1
ATOM 650 O O . SER A 1 81 ? 14.265 3.482 -66.454 1.00 85.44 81 SER A O 1
ATOM 652 N N . LYS A 1 82 ? 15.814 3.670 -64.843 1.00 85.56 82 LYS A N 1
ATOM 653 C CA . LYS A 1 82 ? 16.862 2.873 -65.487 1.00 85.56 82 LYS A CA 1
ATOM 654 C C . LYS A 1 82 ? 16.823 1.437 -64.953 1.00 85.56 82 LYS A C 1
ATOM 656 O O . LYS A 1 82 ? 16.360 1.174 -63.844 1.00 85.56 82 LYS A O 1
ATOM 661 N N . ARG A 1 83 ? 17.321 0.490 -65.753 1.00 85.62 83 ARG A N 1
ATOM 662 C CA . ARG A 1 83 ? 17.406 -0.928 -65.374 1.00 85.62 83 ARG A CA 1
ATOM 663 C C . ARG A 1 83 ? 18.380 -1.111 -64.203 1.00 85.62 83 ARG A C 1
ATOM 665 O O . ARG A 1 83 ? 19.487 -0.588 -64.249 1.00 85.62 83 ARG A O 1
ATOM 672 N N . GLN A 1 84 ? 17.966 -1.872 -63.190 1.00 87.31 84 GLN A N 1
ATOM 673 C CA . GLN A 1 84 ? 18.824 -2.276 -62.072 1.00 87.31 84 GLN A CA 1
ATOM 674 C C . GLN A 1 84 ? 19.811 -3.380 -62.478 1.00 87.31 84 GLN A C 1
ATOM 676 O O . GLN A 1 84 ? 19.493 -4.218 -63.328 1.00 87.31 84 GLN A O 1
ATOM 681 N N . ILE A 1 85 ? 20.963 -3.407 -61.815 1.00 88.12 85 ILE A N 1
ATOM 682 C CA . ILE A 1 85 ? 22.000 -4.430 -61.969 1.00 88.12 85 ILE A CA 1
ATOM 683 C C . ILE A 1 85 ? 21.824 -5.444 -60.840 1.00 88.12 85 ILE A C 1
ATOM 685 O O . ILE A 1 85 ? 21.937 -5.103 -59.663 1.00 88.12 85 ILE A O 1
ATOM 689 N N . VAL A 1 86 ? 21.496 -6.689 -61.179 1.00 84.31 86 VAL A N 1
ATOM 690 C CA . VAL A 1 86 ? 21.203 -7.726 -60.181 1.00 84.31 86 VAL A CA 1
ATOM 691 C C . VAL A 1 86 ? 22.475 -8.513 -59.897 1.00 84.31 86 VAL A C 1
ATOM 693 O O . VAL A 1 86 ? 23.016 -9.161 -60.785 1.00 84.31 86 VAL A O 1
ATOM 696 N N . CYS A 1 87 ? 22.931 -8.479 -58.647 1.00 85.31 87 CYS A N 1
ATOM 697 C CA . CYS A 1 87 ? 24.058 -9.275 -58.174 1.00 85.31 87 CYS A CA 1
ATOM 698 C C . CYS A 1 87 ? 23.596 -10.113 -56.979 1.00 85.31 87 CYS A C 1
ATOM 700 O O . CYS A 1 87 ? 23.197 -9.548 -55.960 1.00 85.31 87 CYS A O 1
ATOM 702 N N . SER A 1 88 ? 23.598 -11.441 -57.120 1.00 83.00 88 SER A N 1
ATOM 703 C CA . SER A 1 88 ? 23.277 -12.356 -56.018 1.00 83.00 88 SER A CA 1
ATOM 704 C C . SER A 1 88 ? 24.421 -12.416 -55.007 1.00 83.00 88 SER A C 1
ATOM 706 O O . SER A 1 88 ? 25.591 -12.307 -55.382 1.00 83.00 88 SER A O 1
ATOM 708 N N . ASP A 1 89 ? 24.089 -12.646 -53.736 1.00 79.38 89 ASP A N 1
ATOM 709 C CA . ASP A 1 89 ? 25.077 -12.749 -52.652 1.00 79.38 89 ASP A CA 1
ATOM 710 C C . ASP A 1 89 ? 26.030 -13.950 -52.828 1.00 79.38 89 ASP A C 1
ATOM 712 O O . ASP A 1 89 ? 27.190 -13.871 -52.436 1.00 79.38 89 ASP A O 1
ATOM 716 N N . ASP A 1 90 ? 25.593 -15.004 -53.528 1.00 82.06 90 ASP A N 1
ATOM 717 C CA . ASP A 1 90 ? 26.394 -16.205 -53.823 1.00 82.06 90 ASP A CA 1
ATOM 718 C C . ASP A 1 90 ? 27.420 -16.021 -54.961 1.00 82.06 90 ASP A C 1
ATOM 720 O O . ASP A 1 90 ? 28.234 -16.907 -55.226 1.00 82.06 90 ASP A O 1
ATOM 724 N N . VAL A 1 91 ? 27.369 -14.894 -55.679 1.00 83.56 91 VAL A N 1
ATOM 725 C CA . VAL A 1 91 ? 28.211 -14.623 -56.854 1.00 83.56 91 VAL A CA 1
ATOM 726 C C . VAL A 1 91 ? 29.311 -13.629 -56.492 1.00 83.56 91 VAL A C 1
ATOM 728 O O . VAL A 1 91 ? 29.055 -12.630 -55.820 1.00 83.56 91 VAL A O 1
ATOM 731 N N . GLN A 1 92 ? 30.534 -13.877 -56.971 1.00 84.75 92 GLN A N 1
ATOM 732 C CA . GLN A 1 92 ? 31.662 -12.949 -56.844 1.00 84.75 92 GLN A CA 1
ATOM 733 C C . GLN A 1 92 ? 31.340 -11.592 -57.482 1.00 84.75 92 GLN A C 1
ATOM 735 O O . GLN A 1 92 ? 30.852 -11.524 -58.614 1.00 84.75 92 GLN A O 1
ATOM 740 N N . PHE A 1 93 ? 31.612 -10.509 -56.753 1.00 86.81 93 PHE A N 1
ATOM 741 C CA . PHE A 1 93 ? 31.229 -9.161 -57.166 1.00 86.81 93 PHE A CA 1
ATOM 742 C C . PHE A 1 93 ? 31.880 -8.742 -58.496 1.00 86.81 93 PHE A C 1
ATOM 744 O O . PHE A 1 93 ? 31.283 -8.019 -59.290 1.00 86.81 93 PHE A O 1
ATOM 751 N N . GLU A 1 94 ? 33.073 -9.257 -58.791 1.00 84.69 94 GLU A N 1
ATOM 752 C CA . GLU A 1 94 ? 33.824 -9.013 -60.025 1.00 84.69 94 GLU A CA 1
ATOM 753 C C . GLU A 1 94 ? 33.068 -9.438 -61.291 1.00 84.69 94 GLU A C 1
ATOM 755 O O . GLU A 1 94 ? 33.329 -8.914 -62.373 1.00 84.69 94 GLU A O 1
ATOM 760 N N . ILE A 1 95 ? 32.134 -10.386 -61.172 1.00 84.94 95 ILE A N 1
ATOM 761 C CA . ILE A 1 95 ? 31.312 -10.853 -62.293 1.00 84.94 95 ILE A CA 1
ATOM 762 C C . ILE A 1 95 ? 30.192 -9.848 -62.569 1.00 84.94 95 ILE A C 1
ATOM 764 O O . ILE A 1 95 ? 29.951 -9.490 -63.720 1.00 84.94 95 ILE A O 1
ATOM 768 N N . CYS A 1 96 ? 29.524 -9.353 -61.524 1.00 84.81 96 CYS A N 1
ATOM 769 C CA . CYS A 1 96 ? 28.406 -8.422 -61.679 1.00 84.81 96 CYS A CA 1
ATOM 770 C C . CYS A 1 96 ? 28.854 -6.974 -61.914 1.00 84.81 96 CYS A C 1
ATOM 772 O O . CYS A 1 96 ? 28.122 -6.190 -62.519 1.00 84.81 96 CYS A O 1
ATOM 774 N N . SER A 1 97 ? 30.077 -6.618 -61.513 1.00 85.12 97 SER A N 1
ATOM 775 C CA . SER A 1 97 ? 30.640 -5.291 -61.764 1.00 85.12 97 SER A CA 1
ATOM 776 C C . SER A 1 97 ? 30.875 -5.004 -63.252 1.00 85.12 97 SER A C 1
ATOM 778 O O . SER A 1 97 ? 30.934 -3.840 -63.635 1.00 85.12 97 SER A O 1
ATOM 780 N N . GLN A 1 98 ? 30.927 -6.031 -64.108 1.00 87.12 98 GLN A N 1
ATOM 781 C CA . GLN A 1 98 ? 31.067 -5.874 -65.562 1.00 87.12 98 GLN A CA 1
ATOM 782 C C . GLN A 1 98 ? 29.835 -5.238 -66.224 1.00 87.12 98 GLN A C 1
ATOM 784 O O . GLN A 1 98 ? 29.955 -4.645 -67.295 1.00 87.12 98 GLN A O 1
ATOM 789 N N . GLU A 1 99 ? 28.656 -5.328 -65.597 1.00 87.06 99 GLU A N 1
ATOM 790 C CA . GLU A 1 99 ? 27.439 -4.673 -66.093 1.00 87.06 99 GLU A CA 1
ATOM 791 C C . GLU A 1 99 ? 27.430 -3.158 -65.821 1.00 87.06 99 GLU A C 1
ATOM 793 O O . GLU A 1 99 ? 26.642 -2.425 -66.424 1.00 87.06 99 GLU A O 1
ATOM 798 N N . LEU A 1 100 ? 28.303 -2.663 -64.933 1.00 87.62 100 LEU A N 1
ATOM 799 C CA . LEU A 1 100 ? 28.401 -1.240 -64.623 1.00 87.62 100 LEU A CA 1
ATOM 800 C C . LEU A 1 100 ? 29.115 -0.494 -65.758 1.00 87.62 100 LEU A C 1
ATOM 802 O O . LEU A 1 100 ? 30.300 -0.699 -66.006 1.00 87.62 100 LEU A O 1
ATOM 806 N N . ASN A 1 101 ? 28.420 0.442 -66.409 1.00 88.12 101 ASN A N 1
ATOM 807 C CA . ASN A 1 101 ? 28.988 1.267 -67.476 1.00 88.12 101 ASN A CA 1
ATOM 808 C C . ASN A 1 101 ? 28.682 2.766 -67.305 1.00 88.12 101 ASN A C 1
ATOM 810 O O . ASN A 1 101 ? 27.702 3.154 -66.673 1.00 88.12 101 ASN A O 1
ATOM 814 N N . GLY A 1 102 ? 29.551 3.625 -67.854 1.00 88.69 102 GLY A N 1
ATOM 815 C CA . GLY A 1 102 ? 29.369 5.083 -67.889 1.00 88.69 102 GLY A CA 1
ATOM 816 C C . GLY A 1 102 ? 28.870 5.679 -66.565 1.00 88.69 102 GLY A C 1
ATOM 817 O O . GLY A 1 102 ? 29.544 5.605 -65.536 1.00 88.69 102 GLY A O 1
ATOM 818 N N . ASP A 1 103 ? 27.657 6.235 -66.592 1.00 84.19 103 ASP A N 1
ATOM 819 C CA . ASP A 1 103 ? 27.012 6.876 -65.441 1.00 84.19 103 ASP A CA 1
ATOM 820 C C . ASP A 1 103 ? 26.800 5.938 -64.240 1.00 84.19 103 ASP A C 1
ATOM 822 O O . ASP A 1 103 ? 26.928 6.383 -63.095 1.00 84.19 103 ASP A O 1
ATOM 826 N N . SER A 1 104 ? 26.473 4.655 -64.456 1.00 86.31 104 SER A N 1
ATOM 827 C CA . SER A 1 104 ? 26.249 3.718 -63.345 1.00 86.31 104 SER A CA 1
ATOM 828 C C . SER A 1 104 ? 27.558 3.334 -62.663 1.00 86.31 104 SER A C 1
ATOM 830 O O . SER A 1 104 ? 27.571 3.197 -61.444 1.00 86.31 104 SER A O 1
ATOM 832 N N . TRP A 1 105 ? 28.663 3.234 -63.417 1.00 90.12 105 TRP A N 1
ATOM 833 C CA . TRP A 1 105 ? 29.997 3.031 -62.838 1.00 90.12 105 TRP A CA 1
ATOM 834 C C . TRP A 1 105 ? 30.427 4.241 -62.006 1.00 90.12 105 TRP A C 1
ATOM 836 O O . TRP A 1 105 ? 30.811 4.080 -60.854 1.00 90.12 105 TRP A O 1
ATOM 846 N N . ASN A 1 106 ? 30.268 5.459 -62.533 1.00 87.25 106 ASN A N 1
ATOM 847 C CA . ASN A 1 106 ? 30.612 6.684 -61.803 1.00 87.25 106 ASN A CA 1
ATOM 848 C C . ASN A 1 106 ? 29.813 6.827 -60.499 1.00 87.25 106 ASN A C 1
ATOM 850 O O . ASN A 1 106 ? 30.366 7.170 -59.453 1.00 87.25 106 ASN A O 1
ATOM 854 N N . THR A 1 107 ? 28.515 6.526 -60.555 1.00 85.12 107 THR A N 1
ATOM 855 C CA . THR A 1 107 ? 27.633 6.539 -59.381 1.00 85.12 107 THR A CA 1
ATOM 856 C C . THR A 1 107 ? 28.063 5.488 -58.357 1.00 85.12 107 THR A C 1
ATOM 858 O O . THR A 1 107 ? 28.209 5.799 -57.175 1.00 85.12 107 THR A O 1
ATOM 861 N N . TYR A 1 108 ? 28.332 4.264 -58.817 1.00 89.81 108 TYR A N 1
ATOM 862 C CA . TYR A 1 108 ? 28.832 3.176 -57.985 1.00 89.81 108 TYR A CA 1
ATOM 863 C C . TYR A 1 108 ? 30.154 3.529 -57.303 1.00 89.81 108 TYR A C 1
ATOM 865 O O . TYR A 1 108 ? 30.250 3.433 -56.080 1.00 89.81 108 TYR A O 1
ATOM 873 N N . SER A 1 109 ? 31.154 3.986 -58.060 1.00 88.44 109 SER A N 1
ATOM 874 C CA . SER A 1 109 ? 32.467 4.346 -57.524 1.00 88.44 109 SER A CA 1
ATOM 875 C C . SER A 1 109 ? 32.372 5.490 -56.517 1.00 88.44 109 SER A C 1
ATOM 877 O O . SER A 1 109 ? 33.077 5.473 -55.514 1.00 88.44 109 SER A O 1
ATOM 879 N N . SER A 1 110 ? 31.476 6.459 -56.735 1.00 85.25 110 SER A N 1
ATOM 880 C CA . SER A 1 110 ? 31.240 7.540 -55.773 1.00 85.25 110 SER A CA 1
ATOM 881 C C . SER A 1 110 ? 30.684 7.015 -54.448 1.00 85.25 110 SER A C 1
ATOM 883 O O . SER A 1 110 ? 31.200 7.374 -53.388 1.00 85.25 110 SER A O 1
ATOM 885 N N . PHE A 1 111 ? 29.694 6.118 -54.484 1.00 85.31 111 PHE A N 1
ATOM 886 C CA . PHE A 1 111 ? 29.204 5.486 -53.260 1.00 85.31 111 PHE A CA 1
ATOM 887 C C . PHE A 1 111 ? 30.265 4.619 -52.593 1.00 85.31 111 PHE A C 1
ATOM 889 O O . PHE A 1 111 ? 30.435 4.727 -51.383 1.00 85.31 111 PHE A O 1
ATOM 896 N N . TYR A 1 112 ? 31.024 3.848 -53.371 1.00 88.38 112 TYR A N 1
ATOM 897 C CA . TYR A 1 112 ? 32.095 2.994 -52.866 1.00 88.38 112 TYR A CA 1
ATOM 898 C C . TYR A 1 112 ? 33.165 3.783 -52.111 1.00 88.38 112 TYR A C 1
ATOM 900 O O . TYR A 1 112 ? 33.506 3.441 -50.982 1.00 88.38 112 TYR A O 1
ATOM 908 N N . MET A 1 113 ? 33.640 4.891 -52.685 1.00 87.12 113 MET A N 1
ATOM 909 C CA . MET A 1 113 ? 34.653 5.745 -52.054 1.00 87.12 113 MET A CA 1
ATOM 910 C C . MET A 1 113 ? 34.166 6.416 -50.762 1.00 87.12 113 MET A C 1
ATOM 912 O O . MET A 1 113 ? 34.978 6.788 -49.917 1.00 87.12 113 MET A O 1
ATOM 916 N N . HIS A 1 114 ? 32.855 6.601 -50.599 1.00 82.69 114 HIS A N 1
ATOM 917 C CA . HIS A 1 114 ? 32.280 7.335 -49.470 1.00 82.69 114 HIS A CA 1
ATOM 918 C C . HIS A 1 114 ? 31.469 6.463 -48.510 1.00 82.69 114 HIS A C 1
ATOM 920 O O . HIS A 1 114 ? 30.876 6.993 -47.568 1.00 82.69 114 HIS A O 1
ATOM 926 N N . ILE A 1 115 ? 31.449 5.143 -48.704 1.00 83.50 115 ILE A N 1
ATOM 927 C CA . ILE A 1 115 ? 30.566 4.249 -47.953 1.00 83.50 115 ILE A CA 1
ATOM 928 C C . ILE A 1 115 ? 30.883 4.232 -46.454 1.00 83.50 115 ILE A C 1
ATOM 930 O O . ILE A 1 115 ? 29.970 4.288 -45.631 1.00 83.50 115 ILE A O 1
ATOM 934 N N . ASP A 1 116 ? 32.168 4.275 -46.093 1.00 83.25 116 ASP A N 1
ATOM 935 C CA . ASP A 1 116 ? 32.622 4.320 -44.699 1.00 83.25 116 ASP A CA 1
ATOM 936 C C . ASP A 1 116 ? 32.163 5.612 -44.004 1.00 83.25 116 ASP A C 1
ATOM 938 O O . ASP A 1 116 ? 31.672 5.595 -42.874 1.00 83.25 116 ASP A O 1
ATOM 942 N N . ASN A 1 117 ? 32.229 6.735 -44.720 1.00 82.88 117 ASN A N 1
ATOM 943 C CA . ASN A 1 117 ? 31.786 8.034 -44.226 1.00 82.88 117 ASN A CA 1
ATOM 944 C C . ASN A 1 117 ? 30.257 8.101 -44.064 1.00 82.88 117 ASN A C 1
ATOM 946 O O . ASN A 1 117 ? 29.755 8.642 -43.076 1.00 82.88 117 ASN A O 1
ATOM 950 N N . ILE A 1 118 ? 29.512 7.521 -45.011 1.00 79.50 118 ILE A N 1
ATOM 951 C CA . ILE A 1 118 ? 28.049 7.381 -44.948 1.00 79.50 118 ILE A CA 1
ATOM 952 C C . ILE A 1 118 ? 27.655 6.544 -43.724 1.00 79.50 118 ILE A C 1
ATOM 954 O O . ILE A 1 118 ? 26.772 6.944 -42.963 1.00 79.50 118 ILE A O 1
ATOM 958 N N . CYS A 1 119 ? 28.340 5.421 -43.498 1.00 81.06 119 CYS A N 1
ATOM 959 C CA . CYS A 1 119 ? 28.119 4.550 -42.348 1.00 81.06 119 CYS A CA 1
ATOM 960 C C . CYS A 1 119 ? 28.417 5.233 -41.012 1.00 81.06 119 CYS A C 1
ATOM 962 O O . CYS A 1 119 ? 27.600 5.165 -40.091 1.00 81.06 119 CYS A O 1
ATOM 964 N N . PHE A 1 120 ? 29.552 5.925 -40.907 1.00 83.44 120 PHE A N 1
ATOM 965 C CA . PHE A 1 120 ? 29.918 6.669 -39.705 1.00 83.44 120 PHE A CA 1
ATOM 966 C C . PHE A 1 120 ? 28.869 7.734 -39.362 1.00 83.44 120 PHE A C 1
ATOM 968 O O . PHE A 1 120 ? 28.416 7.836 -38.220 1.00 83.44 120 PHE A O 1
ATOM 975 N N . TYR A 1 121 ? 28.422 8.495 -40.362 1.00 80.69 121 TYR A N 1
ATOM 976 C CA . TYR A 1 121 ? 27.403 9.519 -40.160 1.00 80.69 121 TYR A CA 1
ATOM 977 C C . TYR A 1 121 ? 26.041 8.919 -39.776 1.00 80.69 121 TYR A C 1
ATOM 979 O O . TYR A 1 121 ? 25.373 9.430 -38.875 1.00 80.69 121 TYR A O 1
ATOM 987 N N . TYR A 1 122 ? 25.639 7.806 -40.400 1.00 78.88 122 TYR A N 1
ATOM 988 C CA . TYR A 1 122 ? 24.424 7.081 -40.024 1.00 78.88 122 TYR A CA 1
ATOM 989 C C . TYR A 1 122 ? 24.457 6.629 -38.559 1.00 78.88 122 TYR A C 1
ATOM 991 O O . TYR A 1 122 ? 23.496 6.847 -37.819 1.00 78.88 122 TYR A O 1
ATOM 999 N N . GLN A 1 123 ? 25.572 6.041 -38.121 1.00 82.38 123 GLN A N 1
ATOM 1000 C CA . GLN A 1 123 ? 25.751 5.617 -36.733 1.00 82.38 123 GLN A CA 1
ATOM 1001 C C . GLN A 1 123 ? 25.685 6.797 -35.767 1.00 82.38 123 GLN A C 1
ATOM 1003 O O . GLN A 1 123 ? 25.016 6.697 -34.741 1.00 82.38 123 GLN A O 1
ATOM 1008 N N . ALA A 1 124 ? 26.314 7.925 -36.109 1.00 83.06 124 ALA A N 1
ATOM 1009 C CA . ALA A 1 124 ? 26.250 9.141 -35.305 1.00 83.06 124 ALA A CA 1
ATOM 1010 C C . ALA A 1 124 ? 24.808 9.661 -35.165 1.00 83.06 124 ALA A C 1
ATOM 1012 O O . ALA A 1 124 ? 24.395 10.039 -34.069 1.00 83.06 124 ALA A O 1
ATOM 1013 N N . LEU A 1 125 ? 24.014 9.626 -36.240 1.00 80.56 125 LEU A N 1
ATOM 1014 C CA . LEU A 1 125 ? 22.598 9.994 -36.191 1.00 80.56 125 LEU A CA 1
ATOM 1015 C C . LEU A 1 125 ? 21.757 9.023 -35.362 1.00 80.56 125 LEU A C 1
ATOM 1017 O O . LEU A 1 125 ? 20.907 9.465 -34.587 1.00 80.56 125 LEU A O 1
ATOM 1021 N N . ASN A 1 126 ? 21.964 7.713 -35.524 1.00 83.25 126 ASN A N 1
ATOM 1022 C CA . ASN A 1 126 ? 21.233 6.722 -34.741 1.00 83.25 126 ASN A CA 1
ATOM 1023 C C . ASN A 1 126 ? 21.557 6.871 -33.251 1.00 83.25 126 ASN A C 1
ATOM 1025 O O . ASN A 1 126 ? 20.648 6.956 -32.428 1.00 83.25 126 ASN A O 1
ATOM 1029 N N . TRP A 1 127 ? 22.840 7.025 -32.921 1.00 85.75 127 TRP A N 1
ATOM 1030 C CA . TRP A 1 127 ? 23.291 7.297 -31.562 1.00 85.75 127 TRP A CA 1
ATOM 1031 C C . TRP A 1 127 ? 22.694 8.593 -31.004 1.00 85.75 127 TRP A C 1
ATOM 1033 O O . TRP A 1 127 ? 22.216 8.609 -29.871 1.00 85.75 127 TRP A O 1
ATOM 1043 N N . GLN A 1 128 ? 22.651 9.673 -31.792 1.00 87.25 128 GLN A N 1
ATOM 1044 C CA . GLN A 1 128 ? 22.017 10.926 -31.380 1.00 87.25 128 GLN A CA 1
ATOM 1045 C C . GLN A 1 128 ? 20.528 10.726 -31.070 1.00 87.25 128 GLN A C 1
ATOM 1047 O O . GLN A 1 128 ? 20.048 11.212 -30.046 1.00 87.25 128 GLN A O 1
ATOM 1052 N N . LYS A 1 129 ? 19.798 10.001 -31.924 1.00 86.75 129 LYS A N 1
ATOM 1053 C CA . LYS A 1 129 ? 18.372 9.714 -31.730 1.00 86.75 129 LYS A CA 1
ATOM 1054 C C . LYS A 1 129 ? 18.129 8.872 -30.475 1.00 86.75 129 LYS A C 1
ATOM 1056 O O . LYS A 1 129 ? 17.267 9.221 -29.672 1.00 86.75 129 LYS A O 1
ATOM 1061 N N . GLU A 1 130 ? 18.887 7.795 -30.292 1.00 89.06 130 GLU A N 1
ATOM 1062 C CA . GLU A 1 130 ? 18.799 6.935 -29.105 1.00 89.06 130 GLU A CA 1
ATOM 1063 C C . GLU A 1 130 ? 19.134 7.719 -27.833 1.00 89.06 130 GLU A C 1
ATOM 1065 O O . GLU A 1 130 ? 18.409 7.646 -26.844 1.00 89.06 130 GLU A O 1
ATOM 1070 N N . THR A 1 131 ? 20.176 8.551 -27.879 1.00 93.75 131 THR A N 1
ATOM 1071 C CA . THR A 1 131 ? 20.577 9.413 -26.761 1.00 93.75 131 THR A CA 1
ATOM 1072 C C . THR A 1 131 ? 19.483 10.418 -26.416 1.00 93.75 131 THR A C 1
ATOM 1074 O O . THR A 1 131 ? 19.157 10.583 -25.245 1.00 93.75 131 THR A O 1
ATOM 1077 N N . GLN A 1 132 ? 18.858 11.054 -27.409 1.00 93.50 132 GLN A N 1
ATOM 1078 C CA . GLN A 1 132 ? 17.733 11.965 -27.181 1.00 93.50 132 GLN A CA 1
ATOM 1079 C C . GLN A 1 132 ? 16.541 11.252 -26.535 1.00 93.50 132 GLN A C 1
ATOM 1081 O O . GLN A 1 132 ? 15.949 11.787 -25.599 1.00 93.50 132 GLN A O 1
ATOM 1086 N N . GLN A 1 133 ? 16.210 10.039 -26.987 1.00 95.62 133 GLN A N 1
ATOM 1087 C CA . GLN A 1 133 ? 15.146 9.237 -26.378 1.00 95.62 133 GLN A CA 1
ATOM 1088 C C . GLN A 1 133 ? 15.477 8.857 -24.934 1.00 95.62 133 GLN A C 1
ATOM 1090 O O . GLN A 1 133 ? 14.626 8.982 -24.057 1.00 95.62 133 GLN A O 1
ATOM 1095 N N . LEU A 1 134 ? 16.715 8.435 -24.668 1.00 96.31 134 LEU A N 1
ATOM 1096 C CA . LEU A 1 134 ? 17.172 8.115 -23.319 1.00 96.31 134 LEU A CA 1
ATOM 1097 C C . LEU A 1 134 ? 17.123 9.335 -22.399 1.00 96.31 134 LEU A C 1
ATOM 1099 O O . LEU A 1 134 ? 16.634 9.217 -21.280 1.00 96.31 134 LEU A O 1
ATOM 1103 N N . ILE A 1 135 ? 17.571 10.503 -22.869 1.00 95.38 135 ILE A N 1
ATOM 1104 C CA . ILE A 1 135 ? 17.501 11.758 -22.111 1.00 95.38 135 ILE A CA 1
ATOM 1105 C C . ILE A 1 135 ? 16.044 12.119 -21.819 1.00 95.38 135 ILE A C 1
ATOM 1107 O O . ILE A 1 135 ? 15.722 12.415 -20.674 1.00 95.38 135 ILE A O 1
ATOM 1111 N N . SER A 1 136 ? 15.155 12.046 -22.813 1.00 95.62 136 SER A N 1
ATOM 1112 C CA . SER A 1 136 ? 13.727 12.320 -22.615 1.00 95.62 136 SER A CA 1
ATOM 1113 C C . SER A 1 136 ? 13.117 11.381 -21.575 1.00 95.62 136 SER A C 1
ATOM 1115 O O . SER A 1 136 ? 12.466 11.835 -20.642 1.00 95.62 136 SER A O 1
ATOM 1117 N N . ASN A 1 137 ? 13.387 10.078 -21.681 1.00 96.12 137 ASN A N 1
ATOM 1118 C CA . ASN A 1 137 ? 12.892 9.091 -20.724 1.00 96.12 137 ASN A CA 1
ATOM 1119 C C . ASN A 1 137 ? 13.458 9.323 -19.317 1.00 96.12 137 ASN A C 1
ATOM 1121 O O . ASN A 1 137 ? 12.753 9.136 -18.328 1.00 96.12 137 ASN A O 1
ATOM 1125 N N . LEU A 1 138 ? 14.732 9.710 -19.210 1.00 96.69 138 LEU A N 1
ATOM 1126 C CA . LEU A 1 138 ? 15.368 10.029 -17.935 1.00 96.69 138 LEU A CA 1
ATOM 1127 C C . LEU A 1 138 ? 14.709 11.251 -17.285 1.00 96.69 138 LEU A C 1
ATOM 1129 O O . LEU A 1 138 ? 14.416 11.204 -16.094 1.00 96.69 138 LEU A O 1
ATOM 1133 N N . LEU A 1 139 ? 14.466 12.311 -18.059 1.00 96.25 139 LEU A N 1
ATOM 1134 C CA . LEU A 1 139 ? 13.795 13.522 -17.586 1.00 96.25 139 LEU A CA 1
ATOM 1135 C C . LEU A 1 139 ? 12.372 13.206 -17.112 1.00 96.25 139 LEU A C 1
ATOM 1137 O O . LEU A 1 139 ? 12.048 13.495 -15.965 1.00 96.25 139 LEU A O 1
ATOM 1141 N N . ASP A 1 140 ? 11.582 12.495 -17.919 1.00 96.19 140 ASP A N 1
ATOM 1142 C CA . ASP A 1 140 ? 10.219 12.091 -17.555 1.00 96.19 140 ASP A CA 1
ATOM 1143 C C . ASP A 1 140 ? 10.187 11.233 -16.282 1.00 96.19 140 ASP A C 1
ATOM 1145 O O . ASP A 1 140 ? 9.320 11.393 -15.420 1.00 96.19 140 ASP A O 1
ATOM 1149 N N . ASN A 1 141 ? 11.128 10.296 -16.149 1.00 95.75 141 ASN A N 1
ATOM 1150 C CA . ASN A 1 141 ? 11.222 9.447 -14.965 1.00 95.75 141 ASN A CA 1
ATOM 1151 C C . ASN A 1 141 ? 11.691 10.233 -13.736 1.00 95.75 141 ASN A C 1
ATOM 1153 O O . ASN A 1 141 ? 11.196 9.985 -12.637 1.00 95.75 141 ASN A O 1
ATOM 1157 N N . SER A 1 142 ? 12.607 11.186 -13.911 1.00 95.44 142 SER A N 1
ATOM 1158 C CA . SER A 1 142 ? 13.046 12.093 -12.851 1.00 95.44 142 SER A CA 1
ATOM 1159 C C . SER A 1 142 ? 11.895 12.977 -12.370 1.00 95.44 142 SER A C 1
ATOM 1161 O O . SER A 1 142 ? 11.697 13.118 -11.165 1.00 95.44 142 SER A O 1
ATOM 1163 N N . ASP A 1 143 ? 11.088 13.519 -13.280 1.00 96.19 143 ASP A N 1
ATOM 1164 C CA . ASP A 1 143 ? 9.927 14.339 -12.931 1.00 96.19 143 ASP A CA 1
ATOM 1165 C C . ASP A 1 143 ? 8.861 13.524 -12.197 1.00 96.19 143 ASP A C 1
ATOM 1167 O O . ASP A 1 143 ? 8.358 13.950 -11.155 1.00 96.19 143 ASP A O 1
ATOM 1171 N N . LYS A 1 144 ? 8.579 12.299 -12.657 1.00 96.12 144 LYS A N 1
ATOM 1172 C CA . LYS A 1 144 ? 7.697 11.367 -11.937 1.00 96.12 144 LYS A CA 1
ATOM 1173 C C . LYS A 1 144 ? 8.228 11.041 -10.542 1.00 96.12 144 LYS A C 1
ATOM 1175 O O . LYS A 1 144 ? 7.456 11.042 -9.586 1.00 96.12 144 LYS A O 1
ATOM 1180 N N . ALA A 1 145 ? 9.529 10.788 -10.404 1.00 95.69 145 ALA A N 1
ATOM 1181 C CA . ALA A 1 145 ? 10.145 10.526 -9.107 1.00 95.69 145 ALA A CA 1
ATOM 1182 C C . ALA A 1 145 ? 10.029 11.740 -8.172 1.00 95.69 145 ALA A C 1
ATOM 1184 O O . ALA A 1 145 ? 9.667 11.580 -7.008 1.00 95.69 145 ALA A O 1
ATOM 1185 N N . ASN A 1 146 ? 10.256 12.952 -8.683 1.00 95.69 146 ASN A N 1
ATOM 1186 C CA . ASN A 1 146 ? 10.081 14.187 -7.922 1.00 95.69 146 ASN A CA 1
ATOM 1187 C C . ASN A 1 146 ? 8.633 14.368 -7.447 1.00 95.69 146 ASN A C 1
ATOM 1189 O O . ASN A 1 146 ? 8.413 14.684 -6.279 1.00 95.69 146 ASN A O 1
ATOM 1193 N N . LEU A 1 147 ? 7.642 14.119 -8.310 1.00 96.75 147 LEU A N 1
ATOM 1194 C CA . LEU A 1 147 ? 6.226 14.181 -7.931 1.00 96.75 147 LEU A CA 1
ATOM 1195 C C . LEU A 1 147 ? 5.882 13.174 -6.826 1.00 96.75 147 LEU A C 1
ATOM 1197 O O . LEU A 1 147 ? 5.239 13.546 -5.846 1.00 96.75 147 LEU A O 1
ATOM 1201 N N . LEU A 1 148 ? 6.370 11.935 -6.933 1.00 96.75 148 LEU A N 1
ATOM 1202 C CA . LEU A 1 148 ? 6.182 10.913 -5.898 1.00 96.75 148 LEU A CA 1
ATOM 1203 C C . LEU A 1 148 ? 6.827 11.313 -4.564 1.00 96.75 148 LEU A C 1
ATOM 1205 O O . LEU A 1 148 ? 6.244 11.093 -3.505 1.00 96.75 148 LEU A O 1
ATOM 1209 N N . ILE A 1 149 ? 8.014 11.927 -4.597 1.00 96.38 149 ILE A N 1
ATOM 1210 C CA . ILE A 1 149 ? 8.681 12.439 -3.393 1.00 96.38 149 ILE A CA 1
ATOM 1211 C C . ILE A 1 149 ? 7.853 13.560 -2.756 1.00 96.38 149 ILE A C 1
ATOM 1213 O O . ILE A 1 149 ? 7.671 13.565 -1.539 1.00 96.38 149 ILE A O 1
ATOM 1217 N N . LEU A 1 150 ? 7.324 14.492 -3.553 1.00 96.81 150 LEU A N 1
ATOM 1218 C CA . LEU A 1 150 ? 6.477 15.579 -3.056 1.00 96.81 150 LEU A CA 1
ATOM 1219 C C . LEU A 1 150 ? 5.185 15.053 -2.418 1.00 96.81 150 LEU A C 1
ATOM 1221 O O . LEU A 1 150 ? 4.799 15.516 -1.343 1.00 96.81 150 LEU A O 1
ATOM 1225 N N . GLU A 1 151 ? 4.548 14.059 -3.032 1.00 97.06 151 GLU A N 1
ATOM 1226 C CA . GLU A 1 151 ? 3.366 13.402 -2.474 1.00 97.06 151 GLU A CA 1
ATOM 1227 C C . GLU A 1 151 ? 3.692 12.680 -1.158 1.00 97.06 151 GLU A C 1
ATOM 1229 O O . GLU A 1 151 ? 2.999 12.865 -0.155 1.00 97.06 151 GLU A O 1
ATOM 1234 N N . ALA A 1 152 ? 4.794 11.925 -1.116 1.00 95.62 152 ALA A N 1
ATOM 1235 C CA . ALA A 1 152 ? 5.253 11.251 0.094 1.00 95.62 152 ALA A CA 1
ATOM 1236 C C . ALA A 1 152 ? 5.564 12.242 1.231 1.00 95.62 152 ALA A C 1
ATOM 1238 O O . ALA A 1 152 ? 5.209 11.991 2.385 1.00 95.62 152 ALA A O 1
ATOM 1239 N N . LEU A 1 153 ? 6.173 13.391 0.917 1.00 96.81 153 LEU A N 1
ATOM 1240 C CA . LEU A 1 153 ? 6.426 14.461 1.884 1.00 96.81 153 LEU A CA 1
ATOM 1241 C C . LEU A 1 153 ? 5.125 15.072 2.414 1.00 96.81 153 LEU A C 1
ATOM 1243 O O . LEU A 1 153 ? 4.995 15.267 3.624 1.00 96.81 153 LEU A O 1
ATOM 1247 N N . ASN A 1 154 ? 4.150 15.335 1.542 1.00 96.62 154 ASN A N 1
ATOM 1248 C CA . ASN A 1 154 ? 2.847 15.853 1.953 1.00 96.62 154 ASN A CA 1
ATOM 1249 C C . ASN A 1 154 ? 2.113 14.860 2.869 1.00 96.62 154 ASN A C 1
ATOM 1251 O O . ASN A 1 154 ? 1.643 15.236 3.944 1.00 96.62 154 ASN A O 1
ATOM 1255 N N . ASN A 1 155 ? 2.102 13.577 2.503 1.00 95.25 155 ASN A N 1
ATOM 1256 C CA . ASN A 1 155 ? 1.517 12.513 3.319 1.00 95.25 155 ASN A CA 1
ATOM 1257 C C . ASN A 1 155 ? 2.231 12.388 4.674 1.00 95.25 155 ASN A C 1
ATOM 1259 O O . ASN A 1 155 ? 1.582 12.273 5.713 1.00 95.25 155 ASN A O 1
ATOM 1263 N N . SER A 1 156 ? 3.564 12.489 4.698 1.00 93.25 156 SER A N 1
ATOM 1264 C CA . SER A 1 156 ? 4.335 12.496 5.944 1.00 93.25 156 SER A CA 1
ATOM 1265 C C . SER A 1 156 ? 3.994 13.694 6.834 1.00 93.25 156 SER A C 1
ATOM 1267 O O . SER A 1 156 ? 3.939 13.546 8.057 1.00 93.25 156 SER A O 1
ATOM 1269 N N . LEU A 1 157 ? 3.765 14.875 6.254 1.00 96.75 157 LEU A N 1
ATOM 1270 C CA . LEU A 1 157 ? 3.385 16.075 6.999 1.00 96.75 157 LEU A CA 1
ATOM 1271 C C . LEU A 1 157 ? 1.975 15.937 7.583 1.00 96.75 157 LEU A C 1
ATOM 1273 O O . LEU A 1 157 ? 1.766 16.238 8.760 1.00 96.75 157 LEU A O 1
ATOM 1277 N N . GLN A 1 158 ? 1.025 15.423 6.801 1.00 95.62 158 GLN A N 1
ATOM 1278 C CA . GLN A 1 158 ? -0.322 15.116 7.285 1.00 95.62 158 GLN A CA 1
ATOM 1279 C C . GLN A 1 158 ? -0.286 14.099 8.428 1.00 95.62 158 GLN A C 1
ATOM 1281 O O . GLN A 1 158 ? -0.901 14.327 9.470 1.00 95.62 158 GLN A O 1
ATOM 1286 N N . MET A 1 159 ? 0.498 13.027 8.285 1.00 95.06 159 MET A N 1
ATOM 1287 C CA . MET A 1 159 ? 0.655 12.016 9.329 1.00 95.06 159 MET A CA 1
ATOM 1288 C C . MET A 1 159 ? 1.231 12.616 10.616 1.00 95.06 159 MET A C 1
ATOM 1290 O O . MET A 1 159 ? 0.750 12.313 11.706 1.00 95.06 159 MET A O 1
ATOM 1294 N N . LYS A 1 160 ? 2.206 13.526 10.505 1.00 95.25 160 LYS A N 1
ATOM 1295 C CA . LYS A 1 160 ? 2.758 14.251 11.657 1.00 95.25 160 LYS A CA 1
ATOM 1296 C C . LYS A 1 160 ? 1.703 15.116 12.354 1.00 95.25 160 LYS A C 1
ATOM 1298 O O . LYS A 1 160 ? 1.651 15.145 13.582 1.00 95.25 160 LYS A O 1
ATOM 1303 N N . ASN A 1 161 ? 0.841 15.795 11.599 1.00 96.44 161 ASN A N 1
ATOM 1304 C CA . ASN A 1 161 ? -0.253 16.581 12.175 1.00 96.44 161 ASN A CA 1
ATOM 1305 C C . ASN A 1 161 ? -1.264 15.691 12.908 1.00 96.44 161 ASN A C 1
ATOM 1307 O O . ASN A 1 161 ? -1.642 16.005 14.036 1.00 96.44 161 ASN A O 1
ATOM 1311 N N . ILE A 1 162 ? -1.642 14.558 12.310 1.00 95.81 162 ILE A N 1
ATOM 1312 C CA . ILE A 1 162 ? -2.521 13.566 12.943 1.00 95.81 162 ILE A CA 1
ATOM 1313 C C . ILE A 1 162 ? -1.869 13.011 14.215 1.00 95.81 162 ILE A C 1
ATOM 1315 O O . ILE A 1 162 ? -2.520 12.919 15.251 1.00 95.81 162 ILE A O 1
ATOM 1319 N N . GLN A 1 163 ? -0.572 12.699 14.183 1.00 94.06 163 GLN A N 1
ATOM 1320 C CA . GLN A 1 163 ? 0.161 12.221 15.355 1.00 94.06 163 GLN A CA 1
ATOM 1321 C C . GLN A 1 163 ? 0.149 13.250 16.493 1.00 94.06 163 GLN A C 1
ATOM 1323 O O . GLN A 1 163 ? -0.070 12.879 17.645 1.00 94.06 163 GLN A O 1
ATOM 1328 N N . ASN A 1 164 ? 0.328 14.537 16.183 1.00 96.44 164 ASN A N 1
ATOM 1329 C CA . ASN A 1 164 ? 0.228 15.608 17.174 1.00 96.44 164 ASN A CA 1
ATOM 1330 C C . ASN A 1 164 ? -1.186 15.705 17.767 1.00 96.44 164 ASN A C 1
ATOM 1332 O O . ASN A 1 164 ? -1.324 15.846 18.981 1.00 96.44 164 ASN A O 1
ATOM 1336 N N . GLN A 1 165 ? -2.229 15.587 16.940 1.00 96.12 165 GLN A N 1
ATOM 1337 C CA . GLN A 1 165 ? -3.619 15.583 17.409 1.00 96.12 165 GLN A CA 1
ATOM 1338 C C . GLN A 1 165 ? -3.910 14.386 18.318 1.00 96.12 165 GLN A C 1
ATOM 1340 O O . GLN A 1 165 ? -4.473 14.565 19.395 1.00 96.12 165 GLN A O 1
ATOM 1345 N N . ILE A 1 166 ? -3.479 13.182 17.930 1.00 95.56 166 ILE A N 1
ATOM 1346 C CA . ILE A 1 166 ? -3.610 11.976 18.758 1.00 95.56 166 ILE A CA 1
ATOM 1347 C C . ILE A 1 166 ? -2.857 12.163 20.075 1.00 95.56 166 ILE A C 1
ATOM 1349 O O . ILE A 1 166 ? -3.387 11.835 21.130 1.00 95.56 166 ILE A O 1
ATOM 1353 N N . HIS A 1 167 ? -1.647 12.726 20.045 1.00 96.00 167 HIS A N 1
ATOM 1354 C CA . HIS A 1 167 ? -0.875 12.974 21.258 1.00 96.00 167 HIS A CA 1
ATOM 1355 C C . HIS A 1 167 ? -1.600 13.930 22.215 1.00 96.00 167 HIS A C 1
ATOM 1357 O O . HIS A 1 167 ? -1.725 13.626 23.398 1.00 96.00 167 HIS A O 1
ATOM 1363 N N . GLN A 1 168 ? -2.138 15.040 21.702 1.00 96.31 168 GLN A N 1
ATOM 1364 C CA . GLN A 1 168 ? -2.940 15.979 22.492 1.00 96.31 168 GLN A CA 1
ATOM 1365 C C . GLN A 1 168 ? -4.206 15.320 23.051 1.00 96.31 168 GLN A C 1
ATOM 1367 O O . GLN A 1 168 ? -4.517 15.473 24.230 1.00 96.31 168 GLN A O 1
ATOM 1372 N N . GLN A 1 169 ? -4.921 14.539 22.236 1.00 95.12 169 GLN A N 1
ATOM 1373 C CA . GLN A 1 169 ? -6.102 13.807 22.692 1.00 95.12 169 GLN A CA 1
ATOM 1374 C C . GLN A 1 169 ? -5.756 12.786 23.777 1.00 95.12 169 GLN A C 1
ATOM 1376 O O . GLN A 1 169 ? -6.470 12.706 24.771 1.00 95.12 169 GLN A O 1
ATOM 1381 N N . MET A 1 170 ? -4.654 12.045 23.638 1.00 94.38 170 MET A N 1
ATOM 1382 C CA . MET A 1 170 ? -4.199 11.103 24.662 1.00 94.38 170 MET A CA 1
ATOM 1383 C C . MET A 1 170 ? -3.829 11.806 25.970 1.00 94.38 170 MET A C 1
ATOM 1385 O O . MET A 1 170 ? -4.177 11.306 27.035 1.00 94.38 170 MET A O 1
ATOM 1389 N N . GLN A 1 171 ? -3.170 12.967 25.910 1.00 96.00 171 GLN A N 1
ATOM 1390 C CA . GLN A 1 171 ? -2.877 13.757 27.110 1.00 96.00 171 GLN A CA 1
ATOM 1391 C C . GLN A 1 171 ? -4.163 14.199 27.819 1.00 96.00 171 GLN A C 1
ATOM 1393 O O . GLN A 1 171 ? -4.287 14.012 29.028 1.00 96.00 171 GLN A O 1
ATOM 1398 N N . ASN A 1 172 ? -5.143 14.706 27.068 1.00 96.31 172 ASN A N 1
ATOM 1399 C CA . ASN A 1 172 ? -6.440 15.094 27.626 1.00 96.31 172 ASN A CA 1
ATOM 1400 C C . ASN A 1 172 ? -7.178 13.888 28.233 1.00 96.31 172 ASN A C 1
ATOM 1402 O O . ASN A 1 172 ? -7.739 13.991 29.320 1.00 96.31 172 ASN A O 1
ATOM 1406 N N . GLN A 1 173 ? -7.148 12.729 27.566 1.00 93.56 173 GLN A N 1
ATOM 1407 C CA . GLN A 1 173 ? -7.738 11.489 28.084 1.00 93.56 173 GLN A CA 1
ATOM 1408 C C . GLN A 1 173 ? -7.070 11.040 29.387 1.00 93.56 173 GLN A C 1
ATOM 1410 O O . GLN A 1 173 ? -7.764 10.655 30.323 1.00 93.56 173 GLN A O 1
ATOM 1415 N N . PHE A 1 174 ? -5.742 11.138 29.481 1.00 96.88 174 PHE A N 1
ATOM 1416 C CA . PHE A 1 174 ? -5.019 10.797 30.704 1.00 96.88 174 PHE A CA 1
ATOM 1417 C C . PHE A 1 174 ? -5.406 11.716 31.869 1.00 96.88 174 PHE A C 1
ATOM 1419 O O . PHE A 1 174 ? -5.663 11.231 32.967 1.00 96.88 174 PHE A O 1
ATOM 1426 N N . GLN A 1 175 ? -5.517 13.027 31.624 1.00 96.38 175 GLN A N 1
ATOM 1427 C CA . GLN A 1 175 ? -5.956 13.988 32.642 1.00 96.38 175 GLN A CA 1
ATOM 1428 C C . GLN A 1 175 ? -7.375 13.688 33.139 1.00 96.38 175 GLN A C 1
ATOM 1430 O O . GLN A 1 175 ? -7.600 13.624 34.347 1.00 96.38 175 GLN A O 1
ATOM 1435 N N . LEU A 1 176 ? -8.314 13.432 32.222 1.00 96.19 176 LEU A N 1
ATOM 1436 C CA . LEU A 1 176 ? -9.688 13.058 32.572 1.00 96.19 176 LEU A CA 1
ATOM 1437 C C . LEU A 1 176 ? -9.741 11.739 33.355 1.00 96.19 176 LEU A C 1
ATOM 1439 O O . LEU A 1 176 ? -10.503 11.609 34.312 1.00 96.19 176 LEU A O 1
ATOM 1443 N N . GLN A 1 177 ? -8.918 10.759 32.977 1.00 94.38 177 GLN A N 1
ATOM 1444 C CA . GLN A 1 177 ? -8.826 9.485 33.685 1.00 94.38 177 GLN A CA 1
ATOM 1445 C C . GLN A 1 177 ? -8.263 9.660 35.101 1.00 94.38 177 GLN A C 1
ATOM 1447 O O . GLN A 1 177 ? -8.735 9.018 36.040 1.00 94.38 177 GLN A O 1
ATOM 1452 N N . GLU A 1 178 ? -7.267 10.527 35.274 1.00 96.44 178 GLU A N 1
ATOM 1453 C CA . GLU A 1 178 ? -6.703 10.839 36.584 1.00 96.44 178 GLU A CA 1
ATOM 1454 C C . GLU A 1 178 ? -7.729 11.535 37.489 1.00 96.44 178 GLU A C 1
ATOM 1456 O O . GLU A 1 178 ? -7.870 11.167 38.656 1.00 96.44 178 GLU A O 1
ATOM 1461 N N . GLU A 1 179 ? -8.492 12.487 36.950 1.00 96.25 179 GLU A N 1
ATOM 1462 C CA . GLU A 1 179 ? -9.566 13.171 37.673 1.00 96.25 179 GLU A CA 1
ATOM 1463 C C . GLU A 1 179 ? -10.682 12.201 38.092 1.00 96.25 179 GLU A C 1
ATOM 1465 O O . GLU A 1 179 ? -11.082 12.177 39.259 1.00 96.25 179 GLU A O 1
ATOM 1470 N N . ALA A 1 180 ? -11.118 11.323 37.183 1.00 95.00 180 ALA A N 1
ATOM 1471 C CA . ALA A 1 180 ? -12.093 10.279 37.490 1.00 95.00 180 ALA A CA 1
ATOM 1472 C C . ALA A 1 180 ? -11.589 9.332 38.595 1.00 95.00 180 ALA A C 1
ATOM 1474 O O . ALA A 1 18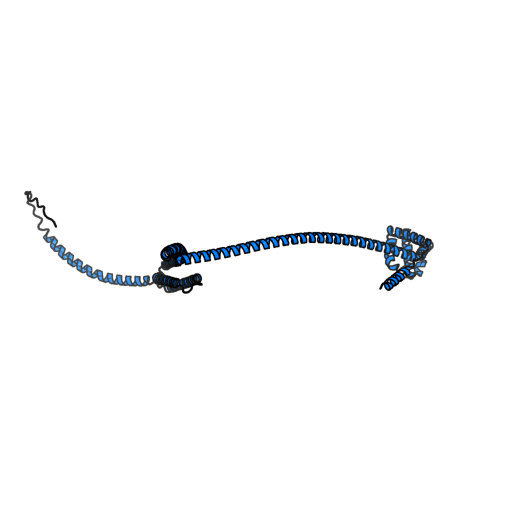0 ? -12.325 9.022 39.535 1.00 95.00 180 ALA A O 1
ATOM 1475 N N . ASN A 1 181 ? -10.319 8.919 38.534 1.00 95.81 181 ASN A N 1
ATOM 1476 C CA . ASN A 1 181 ? -9.707 8.083 39.566 1.00 95.81 181 ASN A CA 1
ATOM 1477 C C . ASN A 1 181 ? -9.654 8.788 40.928 1.00 95.81 181 ASN A C 1
ATOM 1479 O O . ASN A 1 181 ? -9.952 8.156 41.944 1.00 95.81 181 ASN A O 1
ATOM 1483 N N . ARG A 1 182 ? -9.326 10.088 40.971 1.00 96.19 182 ARG A N 1
ATOM 1484 C CA . ARG A 1 182 ? -9.365 10.871 42.217 1.00 96.19 182 ARG A CA 1
ATOM 1485 C C . ARG A 1 182 ? -10.775 10.943 42.792 1.00 96.19 182 ARG A C 1
ATOM 1487 O O . ARG A 1 182 ? -10.938 10.701 43.983 1.00 96.19 182 ARG A O 1
ATOM 1494 N N . SER A 1 183 ? -11.787 11.193 41.960 1.00 95.50 183 SER A N 1
ATOM 1495 C CA . SER A 1 183 ? -13.187 11.221 42.404 1.00 95.50 183 SER A CA 1
ATOM 1496 C C . SER A 1 183 ? -13.631 9.874 42.991 1.00 95.50 183 SER A C 1
ATOM 1498 O O . SER A 1 183 ? -14.256 9.826 44.051 1.00 95.50 183 SER A O 1
ATOM 1500 N N . ILE A 1 184 ? -13.249 8.757 42.363 1.00 93.50 184 ILE A N 1
ATOM 1501 C CA . ILE A 1 184 ? -13.524 7.410 42.887 1.00 93.50 184 ILE A CA 1
ATOM 1502 C C . ILE A 1 184 ? -12.820 7.188 44.231 1.00 93.50 184 ILE A C 1
ATOM 1504 O O . ILE A 1 184 ? -13.432 6.667 45.164 1.00 93.50 184 ILE A O 1
ATOM 1508 N N . GLN A 1 185 ? -11.549 7.582 44.355 1.00 95.06 185 GLN A N 1
ATOM 1509 C CA . GLN A 1 185 ? -10.819 7.484 45.620 1.00 95.06 185 GLN A CA 1
ATOM 1510 C C . GLN A 1 185 ? -11.480 8.320 46.716 1.00 95.06 185 GLN A C 1
ATOM 1512 O O . GLN A 1 185 ? -11.693 7.813 47.816 1.00 95.06 185 GLN A O 1
ATOM 1517 N N . GLU A 1 186 ? -11.860 9.560 46.419 1.00 95.50 186 GLU A N 1
ATOM 1518 C CA . GLU A 1 186 ? -12.545 10.433 47.367 1.00 95.50 186 GLU A CA 1
ATOM 1519 C C . GLU A 1 186 ? -13.873 9.817 47.820 1.00 95.50 186 GLU A C 1
ATOM 1521 O O . GLU A 1 186 ? -14.105 9.680 49.023 1.00 95.50 186 GLU A O 1
ATOM 1526 N N . ASN A 1 187 ? -14.692 9.335 46.883 1.00 93.69 187 ASN A N 1
ATOM 1527 C CA . ASN A 1 187 ? -15.942 8.644 47.189 1.00 93.69 187 ASN A CA 1
ATOM 1528 C C . ASN A 1 187 ? -15.717 7.414 48.077 1.00 93.69 187 ASN A C 1
ATOM 1530 O O . ASN A 1 187 ? -16.419 7.249 49.073 1.00 93.69 187 ASN A O 1
ATOM 1534 N N . ASN A 1 188 ? -14.700 6.596 47.792 1.00 93.31 188 ASN A N 1
ATOM 1535 C CA . ASN A 1 188 ? -14.342 5.459 48.641 1.00 93.31 188 ASN A CA 1
ATOM 1536 C C . ASN A 1 188 ? -13.923 5.903 50.050 1.00 93.31 188 ASN A C 1
ATOM 1538 O O . ASN A 1 188 ? -14.369 5.316 51.035 1.00 93.31 188 ASN A O 1
ATOM 1542 N N . THR A 1 189 ? -13.122 6.969 50.180 1.00 94.62 189 THR A N 1
ATOM 1543 C CA . THR A 1 189 ? -12.754 7.496 51.506 1.00 94.62 189 THR A CA 1
ATOM 1544 C C . THR A 1 189 ? -13.955 8.061 52.260 1.00 94.62 189 THR A C 1
ATOM 1546 O O . THR A 1 189 ? -14.046 7.889 53.475 1.00 94.62 189 THR A O 1
ATOM 1549 N N . ASN A 1 190 ? -14.898 8.702 51.565 1.00 94.44 190 ASN A N 1
ATOM 1550 C CA . ASN A 1 190 ? -16.127 9.220 52.155 1.00 94.44 190 ASN A CA 1
ATOM 1551 C C . ASN A 1 190 ? -17.037 8.079 52.619 1.00 94.44 190 ASN A C 1
ATOM 1553 O O . ASN A 1 190 ? -17.556 8.139 53.732 1.00 94.44 190 ASN A O 1
ATOM 1557 N N . LEU A 1 191 ? -17.164 7.006 51.835 1.00 91.38 191 LEU A N 1
ATOM 1558 C CA . LEU A 1 191 ? -17.882 5.795 52.236 1.00 91.38 191 LEU A CA 1
ATOM 1559 C C . LEU A 1 191 ? -17.249 5.130 53.466 1.00 91.38 191 LEU A C 1
ATOM 1561 O O . LEU A 1 191 ? -17.969 4.771 54.396 1.00 91.38 191 LEU A O 1
ATOM 1565 N N . GLU A 1 192 ? -15.920 5.024 53.528 1.00 93.19 192 GLU A N 1
ATOM 1566 C CA . GLU A 1 192 ? -15.220 4.493 54.707 1.00 93.19 192 GLU A CA 1
ATOM 1567 C C . GLU A 1 192 ? -15.403 5.390 55.943 1.00 93.19 192 GLU A C 1
ATOM 1569 O O . GLU A 1 192 ? -15.666 4.894 57.041 1.00 93.19 192 GLU A O 1
ATOM 1574 N N . LYS A 1 193 ? -15.347 6.720 55.784 1.00 92.88 193 LYS A N 1
ATOM 1575 C CA . LYS A 1 193 ? -15.653 7.667 56.871 1.00 92.88 193 LYS A CA 1
ATOM 1576 C C . LYS A 1 193 ? -17.093 7.518 57.357 1.00 92.88 193 LYS A C 1
ATOM 1578 O O . LYS A 1 193 ? -17.306 7.479 58.566 1.00 92.88 193 LYS A O 1
ATOM 1583 N N . LEU A 1 194 ? -18.063 7.404 56.447 1.00 91.62 194 LEU A N 1
ATOM 1584 C CA . LEU A 1 194 ? -19.471 7.181 56.787 1.00 91.62 194 LEU A CA 1
ATOM 1585 C C . LEU A 1 194 ? -19.651 5.862 57.539 1.00 91.62 194 LEU A C 1
ATOM 1587 O O . LEU A 1 194 ? -20.264 5.849 58.603 1.00 91.62 194 LEU A O 1
ATOM 1591 N N . LYS A 1 195 ? -19.051 4.772 57.052 1.00 89.06 195 LYS A N 1
ATOM 1592 C CA . LYS A 1 195 ? -19.065 3.463 57.717 1.00 89.06 195 LYS A CA 1
ATOM 1593 C C . LYS A 1 195 ? -18.474 3.537 59.125 1.00 89.06 195 LYS A C 1
ATOM 1595 O O . LYS A 1 195 ? -19.081 3.036 60.070 1.00 89.06 195 LYS A O 1
ATOM 1600 N N . LYS A 1 196 ? -17.320 4.193 59.284 1.00 91.75 196 LYS A N 1
ATOM 1601 C CA . LYS A 1 196 ? -16.686 4.389 60.593 1.00 91.75 196 LYS A CA 1
ATOM 1602 C C . LYS A 1 196 ? -17.555 5.241 61.511 1.00 91.75 196 LYS A C 1
ATOM 1604 O O . LYS A 1 196 ? -17.745 4.852 62.654 1.00 91.75 196 LYS A O 1
ATOM 1609 N N . SER A 1 197 ? -18.115 6.343 61.009 1.00 89.69 197 SER A N 1
ATOM 1610 C CA . SER A 1 197 ? -19.019 7.212 61.767 1.00 89.69 197 SER A CA 1
ATOM 1611 C C . SER A 1 197 ? -20.240 6.439 62.257 1.00 89.69 197 SER A C 1
ATOM 1613 O O . SER A 1 197 ? -20.556 6.510 63.438 1.00 89.69 197 SER A O 1
ATOM 1615 N N . ILE A 1 198 ? -20.880 5.653 61.385 1.00 87.25 198 ILE A N 1
ATOM 1616 C CA . ILE A 1 198 ? -22.012 4.787 61.743 1.00 87.25 198 ILE A CA 1
ATOM 1617 C C . ILE A 1 198 ? -21.595 3.787 62.825 1.00 87.25 198 ILE A C 1
ATOM 1619 O O . ILE A 1 198 ? -22.300 3.654 63.819 1.00 87.25 198 ILE A O 1
ATOM 1623 N N . SER A 1 199 ? -20.438 3.133 62.679 1.00 88.44 199 SER A N 1
ATOM 1624 C CA . SER A 1 199 ? -19.920 2.197 63.685 1.00 88.44 199 SER A CA 1
ATOM 1625 C C . SER A 1 199 ? -19.673 2.881 65.030 1.00 88.44 199 SER A C 1
ATOM 1627 O O . SER A 1 199 ? -20.103 2.375 66.058 1.00 88.44 199 SER A O 1
ATOM 1629 N N . THR A 1 200 ? -19.034 4.054 65.041 1.00 89.12 200 THR A N 1
ATOM 1630 C CA . THR A 1 200 ? -18.763 4.799 66.279 1.00 89.12 200 THR A CA 1
ATOM 1631 C C . THR A 1 200 ? -20.034 5.341 66.917 1.00 89.12 200 THR A C 1
ATOM 1633 O O . THR A 1 200 ? -20.162 5.300 68.134 1.00 89.12 200 THR A O 1
ATOM 1636 N N . SER A 1 201 ? -20.999 5.814 66.121 1.00 83.75 201 SER A N 1
ATOM 1637 C CA . SER A 1 201 ? -22.306 6.236 66.627 1.00 83.75 201 SER A CA 1
ATOM 1638 C C . SER A 1 201 ? -23.063 5.048 67.209 1.00 83.75 201 SER A C 1
ATOM 1640 O O . SER A 1 201 ? -23.652 5.175 68.274 1.00 83.75 201 SER A O 1
ATOM 1642 N N . PHE A 1 202 ? -22.997 3.879 66.568 1.00 84.56 202 PHE A N 1
ATOM 1643 C CA . PHE A 1 202 ? -23.584 2.651 67.090 1.00 84.56 202 PHE A CA 1
ATOM 1644 C C . PHE A 1 202 ? -22.919 2.218 68.404 1.00 84.56 202 PHE A C 1
ATOM 1646 O O . PHE A 1 202 ? -23.620 1.957 69.375 1.00 84.56 202 PHE A O 1
ATOM 1653 N N . GLU A 1 203 ? -21.587 2.224 68.488 1.00 83.25 203 GLU A N 1
ATOM 1654 C CA . GLU A 1 203 ? -20.852 1.936 69.729 1.00 83.25 203 GLU A CA 1
ATOM 1655 C C . GLU A 1 203 ? -21.169 2.935 70.847 1.00 83.25 203 GLU A C 1
ATOM 1657 O O . GLU A 1 203 ? -21.344 2.538 71.996 1.00 83.25 203 GLU A O 1
ATOM 1662 N N . GLN A 1 204 ? -21.276 4.230 70.538 1.00 84.19 204 GLN A N 1
ATOM 1663 C CA . GLN A 1 204 ? -21.669 5.258 71.506 1.00 84.19 204 GLN A CA 1
ATOM 1664 C C . GLN A 1 204 ? -23.100 5.057 71.992 1.00 84.19 204 GLN A C 1
ATOM 1666 O O . GLN A 1 204 ? -23.340 5.148 73.193 1.00 84.19 204 GLN A O 1
ATOM 1671 N N . ILE A 1 205 ? -24.027 4.749 71.082 1.00 77.75 205 ILE A N 1
ATOM 1672 C CA . ILE A 1 205 ? -25.411 4.417 71.416 1.00 77.75 205 ILE A CA 1
ATOM 1673 C C . ILE A 1 205 ? -25.420 3.200 72.339 1.00 77.75 205 ILE A C 1
ATOM 1675 O O . ILE A 1 205 ? -25.983 3.302 73.420 1.00 77.75 205 ILE A O 1
ATOM 1679 N N . VAL A 1 206 ? -24.721 2.112 71.991 1.00 78.81 206 VAL A N 1
ATOM 1680 C CA . VAL A 1 206 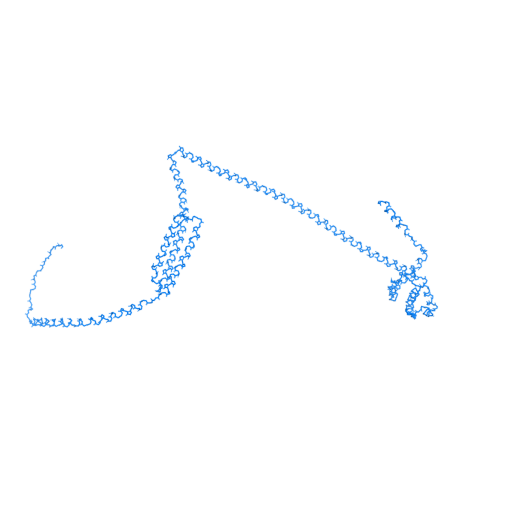? -24.600 0.891 72.810 1.00 78.81 206 VAL A CA 1
ATOM 1681 C C . VAL A 1 206 ? -23.955 1.166 74.174 1.00 78.81 206 VAL A C 1
ATOM 1683 O O . VAL A 1 206 ? -24.425 0.658 75.185 1.00 78.81 206 VAL A O 1
ATOM 1686 N N . ASN A 1 207 ? -22.921 1.998 74.256 1.00 79.06 207 ASN A N 1
ATOM 1687 C CA . ASN A 1 207 ? -22.274 2.319 75.530 1.00 79.06 207 ASN A CA 1
ATOM 1688 C C . ASN A 1 207 ? -23.138 3.229 76.417 1.00 79.06 207 ASN A C 1
ATOM 1690 O O . ASN A 1 207 ? -23.225 2.999 77.622 1.00 79.06 207 ASN A O 1
ATOM 1694 N N . GLN A 1 208 ? -23.830 4.221 75.846 1.00 73.62 208 GLN A N 1
ATOM 1695 C CA . GLN A 1 208 ? -24.836 5.016 76.570 1.00 73.62 208 GLN A CA 1
ATOM 1696 C C . GLN A 1 208 ? -25.984 4.127 77.069 1.00 73.62 208 GLN A C 1
ATOM 1698 O O . GLN A 1 208 ? -26.477 4.302 78.181 1.00 73.62 208 GLN A O 1
ATOM 1703 N N . ILE A 1 209 ? -26.334 3.123 76.267 1.00 62.69 209 ILE A N 1
ATOM 1704 C CA . ILE A 1 209 ? -27.295 2.060 76.556 1.00 62.69 209 ILE A CA 1
ATOM 1705 C C . ILE A 1 209 ? -26.857 1.208 77.760 1.00 62.69 209 ILE A C 1
ATOM 1707 O O . ILE A 1 209 ? -27.628 0.995 78.692 1.00 62.69 209 ILE A O 1
ATOM 1711 N N . LEU A 1 210 ? -25.594 0.780 77.801 1.00 66.00 210 LEU A N 1
ATOM 1712 C CA . LEU A 1 210 ? -25.056 -0.024 78.902 1.00 66.00 210 LEU A CA 1
ATOM 1713 C C . LEU A 1 210 ? -24.952 0.767 80.217 1.00 66.00 210 LEU A C 1
ATOM 1715 O O . LEU A 1 210 ? -25.117 0.192 81.291 1.00 66.00 210 LEU A O 1
ATOM 1719 N N . ILE A 1 211 ? -24.721 2.081 80.143 1.00 66.56 211 ILE A N 1
ATOM 1720 C CA . ILE A 1 211 ? -24.584 2.968 81.311 1.00 66.56 211 ILE A CA 1
ATOM 1721 C C . ILE A 1 211 ? -25.958 3.431 81.856 1.00 66.56 211 ILE A C 1
ATOM 1723 O O . ILE A 1 211 ? -26.064 3.756 83.037 1.00 66.56 211 ILE A O 1
ATOM 1727 N N . GLN A 1 212 ? -27.029 3.422 81.047 1.00 55.00 212 GLN A N 1
ATOM 1728 C CA . GLN A 1 212 ? -28.400 3.829 81.427 1.00 55.00 212 GLN A CA 1
ATOM 1729 C C . GLN A 1 212 ? -29.407 2.660 81.401 1.00 55.00 212 GLN A C 1
ATOM 1731 O O . GLN A 1 212 ? -30.509 2.769 80.856 1.00 55.00 212 GLN A O 1
ATOM 1736 N N . SER A 1 213 ? -29.023 1.534 82.000 1.00 49.19 213 SER A N 1
ATOM 1737 C CA . SER A 1 213 ? -29.569 0.189 81.754 1.00 49.19 213 SER A CA 1
ATOM 1738 C C . SER A 1 213 ? -31.078 -0.056 81.968 1.00 49.19 213 SER A C 1
ATOM 1740 O O . SER A 1 213 ? -31.551 -1.118 81.572 1.00 49.19 213 SER A O 1
ATOM 1742 N N . ASP A 1 214 ? -31.870 0.883 82.498 1.00 55.41 214 ASP A N 1
ATOM 1743 C CA . ASP A 1 214 ? -33.300 0.647 82.792 1.00 55.41 214 ASP A CA 1
ATOM 1744 C C . ASP A 1 214 ? -34.266 1.155 81.696 1.00 55.41 214 ASP A C 1
ATOM 1746 O O . ASP A 1 214 ? -35.272 0.523 81.379 1.00 55.41 214 ASP A O 1
ATOM 1750 N N . LYS A 1 215 ? -33.945 2.265 81.013 1.00 58.97 215 LYS A N 1
ATOM 1751 C CA . LYS A 1 215 ? -34.763 2.780 79.882 1.00 58.97 215 LYS A CA 1
ATOM 1752 C C . LYS A 1 215 ? -34.407 2.136 78.545 1.00 58.97 215 LYS A C 1
ATOM 1754 O O . LYS A 1 215 ? -35.170 2.160 77.583 1.00 58.97 215 LYS A O 1
ATOM 1759 N N . VAL A 1 216 ? -33.232 1.542 78.522 1.00 53.06 216 VAL A N 1
ATOM 1760 C CA . VAL A 1 216 ? -32.568 0.968 77.369 1.00 53.06 216 VAL A CA 1
ATOM 1761 C C . VAL A 1 216 ? -33.168 -0.371 76.991 1.00 53.06 216 VAL A C 1
ATOM 1763 O O . VAL A 1 216 ? -33.408 -0.592 75.816 1.00 53.06 216 VAL A O 1
ATOM 1766 N N . SER A 1 217 ? -33.507 -1.216 77.965 1.00 56.34 217 SER A N 1
ATOM 1767 C CA . SER A 1 217 ? -34.254 -2.448 77.697 1.00 56.34 217 SER A CA 1
ATOM 1768 C C . SER A 1 217 ? -35.518 -2.164 76.874 1.00 56.34 217 SER A C 1
ATOM 1770 O O . SER A 1 217 ? -35.759 -2.848 75.889 1.00 56.34 217 SER A O 1
ATOM 1772 N N . LYS A 1 218 ? -36.239 -1.076 77.191 1.00 59.12 218 LYS A N 1
ATOM 1773 C CA . LYS A 1 218 ? -37.442 -0.657 76.460 1.00 59.12 218 LYS A CA 1
ATOM 1774 C C . LYS A 1 218 ? -37.162 -0.039 75.095 1.00 59.12 218 LYS A C 1
ATOM 1776 O O . LYS A 1 218 ? -37.766 -0.456 74.132 1.00 59.12 218 LYS A O 1
ATOM 1781 N N . VAL A 1 219 ? -36.238 0.912 74.956 1.00 66.81 219 VAL A N 1
ATOM 1782 C CA . VAL A 1 219 ? -36.001 1.546 73.637 1.00 66.81 219 VAL A CA 1
ATOM 1783 C C . VAL A 1 219 ? -35.285 0.603 72.668 1.00 66.81 219 VAL A C 1
ATOM 1785 O O . VAL A 1 219 ? -35.542 0.626 71.469 1.00 66.81 219 VAL A O 1
ATOM 1788 N N . LEU A 1 220 ? -34.384 -0.238 73.175 1.00 60.06 220 LEU A N 1
ATOM 1789 C CA . LEU A 1 220 ? -33.687 -1.251 72.390 1.00 60.06 220 LEU A CA 1
ATOM 1790 C C . LEU A 1 220 ? -34.633 -2.419 72.081 1.00 60.06 220 LEU A C 1
ATOM 1792 O O . LEU A 1 220 ? -34.536 -2.950 70.980 1.00 60.06 220 LEU A O 1
ATOM 1796 N N . SER A 1 221 ? -35.591 -2.758 72.965 1.00 58.00 221 SER A N 1
ATOM 1797 C CA . SER A 1 221 ? -36.699 -3.647 72.590 1.00 58.00 221 SER A CA 1
ATOM 1798 C C . SER A 1 221 ? -37.635 -2.996 71.588 1.00 58.00 221 SER A C 1
ATOM 1800 O O . SER A 1 221 ? -37.982 -3.685 70.658 1.00 58.00 221 SER A O 1
ATOM 1802 N N . ASP A 1 222 ? -37.963 -1.707 71.683 1.00 63.28 222 ASP A N 1
ATOM 1803 C CA . ASP A 1 222 ? -38.868 -1.016 70.750 1.00 63.28 222 ASP A CA 1
ATOM 1804 C C . ASP A 1 222 ? -38.215 -0.798 69.367 1.00 63.28 222 ASP A C 1
ATOM 1806 O O . ASP A 1 222 ? -38.876 -0.882 68.335 1.00 63.28 222 ASP A O 1
ATOM 1810 N N . LEU A 1 223 ? -36.896 -0.562 69.306 1.00 64.38 223 LEU A N 1
ATOM 1811 C CA . LEU A 1 223 ? -36.130 -0.484 68.053 1.00 64.38 223 LEU A CA 1
ATOM 1812 C C . LEU A 1 223 ? -35.856 -1.865 67.461 1.00 64.38 223 LEU A C 1
ATOM 1814 O O . LEU A 1 223 ? -35.921 -2.020 66.239 1.00 64.38 223 LEU A O 1
ATOM 1818 N N . PHE A 1 224 ? -35.567 -2.874 68.293 1.00 59.47 224 PHE A N 1
ATOM 1819 C CA . PHE A 1 224 ? -35.557 -4.247 67.810 1.00 59.47 224 PHE A CA 1
ATOM 1820 C C . PHE A 1 224 ? -36.956 -4.692 67.435 1.00 59.47 224 PHE A C 1
ATOM 1822 O O . PHE A 1 224 ? -37.053 -5.393 66.460 1.00 59.47 224 PHE A O 1
ATOM 1829 N N . GLU A 1 225 ? -38.031 -4.261 68.077 1.00 57.81 225 GLU A N 1
ATOM 1830 C CA . GLU A 1 225 ? -39.402 -4.583 67.692 1.00 57.81 225 GLU A CA 1
ATOM 1831 C C . GLU A 1 225 ? -39.733 -3.889 66.374 1.00 57.81 225 GLU A C 1
ATOM 1833 O O . GLU A 1 225 ? -40.134 -4.577 65.459 1.00 57.81 225 GLU A O 1
ATOM 1838 N N . GLY A 1 226 ? -39.382 -2.618 66.152 1.00 61.88 226 GLY A N 1
ATOM 1839 C CA . GLY A 1 226 ? -39.547 -1.960 64.845 1.00 61.88 226 GLY A CA 1
ATOM 1840 C C . GLY A 1 226 ? -38.713 -2.575 63.704 1.00 61.88 226 GLY A C 1
ATOM 1841 O O . GLY A 1 226 ? -39.200 -2.729 62.583 1.00 61.88 226 GLY A O 1
ATOM 1842 N N . LEU A 1 227 ? -37.464 -2.983 63.962 1.00 54.97 227 LEU A N 1
ATOM 1843 C CA . LEU A 1 227 ? -36.616 -3.658 62.964 1.00 54.97 227 LEU A CA 1
ATOM 1844 C C . LEU A 1 227 ? -36.949 -5.143 62.810 1.00 54.97 227 LEU A C 1
ATOM 1846 O O . LEU A 1 227 ? -36.765 -5.700 61.731 1.00 54.97 227 LEU A O 1
ATOM 1850 N N . ASN A 1 228 ? -37.444 -5.787 63.860 1.00 55.09 228 ASN A N 1
ATOM 1851 C CA . ASN A 1 228 ? -37.904 -7.165 63.855 1.00 55.09 228 ASN A CA 1
ATOM 1852 C C . ASN A 1 228 ? -39.330 -7.234 63.312 1.00 55.09 228 ASN A C 1
ATOM 1854 O O . ASN A 1 228 ? -39.631 -8.226 62.700 1.00 55.09 228 ASN A O 1
ATOM 1858 N N . GLU A 1 229 ? -40.162 -6.196 63.364 1.00 58.97 229 GLU A N 1
ATOM 1859 C CA . GLU A 1 229 ? -41.428 -6.104 62.627 1.00 58.97 229 GLU A CA 1
ATOM 1860 C C . GLU A 1 229 ? -41.153 -5.975 61.126 1.00 58.97 229 GLU A C 1
ATOM 1862 O O . GLU A 1 229 ? -41.796 -6.648 60.328 1.00 58.97 229 GLU A O 1
ATOM 1867 N N . ILE A 1 230 ? -40.131 -5.208 60.722 1.00 57.97 230 ILE A N 1
ATOM 1868 C CA . ILE A 1 230 ? -39.696 -5.126 59.317 1.00 57.97 230 ILE A CA 1
ATOM 1869 C C . ILE A 1 230 ? -39.011 -6.427 58.875 1.00 57.97 230 ILE A C 1
ATOM 1871 O O . ILE A 1 230 ? -39.262 -6.902 57.771 1.00 57.97 230 ILE A O 1
ATOM 1875 N N . LYS A 1 231 ? -38.191 -7.057 59.724 1.00 51.00 231 LYS A N 1
ATOM 1876 C CA . LYS A 1 231 ? -37.514 -8.330 59.426 1.00 51.00 231 LYS A CA 1
ATOM 1877 C C . LYS A 1 231 ? -38.452 -9.532 59.526 1.00 51.00 231 LYS A C 1
ATOM 1879 O O . LYS A 1 231 ? -38.294 -10.452 58.737 1.00 51.00 231 LYS A O 1
ATOM 1884 N N . ILE A 1 232 ? -39.453 -9.509 60.406 1.00 57.34 232 ILE A N 1
ATOM 1885 C CA . ILE A 1 232 ? -40.571 -10.456 60.461 1.00 57.34 232 ILE A CA 1
ATOM 1886 C C . ILE A 1 232 ? -41.438 -10.212 59.246 1.00 57.34 232 ILE A C 1
ATOM 1888 O O . ILE A 1 232 ? -41.719 -11.183 58.585 1.00 57.34 232 ILE A O 1
ATOM 1892 N N . ALA A 1 233 ? -41.781 -8.988 58.843 1.00 55.88 233 ALA A N 1
ATOM 1893 C CA . ALA A 1 233 ? -42.508 -8.759 57.594 1.00 55.88 233 ALA A CA 1
ATOM 1894 C C . ALA A 1 233 ? -41.703 -9.243 56.375 1.00 55.88 233 ALA A C 1
ATOM 1896 O O . ALA A 1 233 ? -42.258 -9.892 55.498 1.00 55.88 233 ALA A O 1
ATOM 1897 N N . GLN A 1 234 ? -40.388 -9.023 56.332 1.00 50.44 234 GLN A N 1
ATOM 1898 C CA . GLN A 1 234 ? -39.526 -9.427 55.218 1.00 50.44 234 GLN A CA 1
ATOM 1899 C C . GLN A 1 234 ? -39.235 -10.940 55.208 1.00 50.44 234 GLN A C 1
ATOM 1901 O O . GLN A 1 234 ? -39.266 -11.555 54.144 1.00 50.44 234 GLN A O 1
ATOM 1906 N N . GLN A 1 235 ? -39.024 -11.580 56.362 1.00 55.88 235 GLN A N 1
ATOM 1907 C CA . GLN A 1 235 ? -38.925 -13.039 56.493 1.00 55.88 235 GLN A CA 1
ATOM 1908 C C . GLN A 1 235 ? -40.292 -13.712 56.354 1.00 55.88 235 GLN A C 1
ATOM 1910 O O . GLN A 1 235 ? -40.355 -14.779 55.772 1.00 55.88 235 GLN A O 1
ATOM 1915 N N . TRP A 1 236 ? -41.390 -13.099 56.789 1.00 58.81 236 TRP A N 1
ATOM 1916 C CA . TRP A 1 236 ? -42.763 -13.576 56.594 1.00 58.81 236 TRP A CA 1
ATOM 1917 C C . TRP A 1 236 ? -43.147 -13.483 55.125 1.00 58.81 236 TRP A C 1
ATOM 1919 O O . TRP A 1 236 ? -43.672 -14.449 54.601 1.00 58.81 236 TRP A O 1
ATOM 1929 N N . ILE A 1 237 ? -42.801 -12.405 54.414 1.00 57.84 237 ILE A N 1
ATOM 1930 C CA . ILE A 1 237 ? -42.983 -12.295 52.960 1.00 57.84 237 ILE A CA 1
ATOM 1931 C C . ILE A 1 237 ? -42.117 -13.340 52.244 1.00 57.84 237 ILE A C 1
ATOM 1933 O O . ILE A 1 237 ? -42.639 -14.128 51.461 1.00 57.84 237 ILE A O 1
ATOM 1937 N N . THR A 1 238 ? -40.818 -13.419 52.542 1.00 56.88 238 THR A N 1
ATOM 1938 C CA . THR A 1 238 ? -39.908 -14.333 51.827 1.00 56.88 238 THR A CA 1
ATOM 1939 C C . THR A 1 238 ? -40.218 -15.806 52.135 1.00 56.88 238 THR A C 1
ATOM 1941 O O . THR A 1 238 ? -40.288 -16.615 51.216 1.00 56.88 238 THR A O 1
ATOM 1944 N N . ASN A 1 239 ? -40.504 -16.156 53.393 1.00 57.16 239 ASN A N 1
ATOM 1945 C CA . ASN A 1 239 ? -40.889 -17.508 53.813 1.00 57.16 239 ASN A CA 1
ATOM 1946 C C . ASN A 1 239 ? -42.310 -17.873 53.349 1.00 57.16 239 ASN A C 1
ATOM 1948 O O . ASN A 1 239 ? -42.527 -18.992 52.891 1.00 57.16 239 ASN A O 1
ATOM 1952 N N . ASN A 1 240 ? -43.266 -16.931 53.348 1.00 56.06 240 ASN A N 1
ATOM 1953 C CA . ASN A 1 240 ? -44.607 -17.201 52.820 1.00 56.06 240 ASN A CA 1
ATOM 1954 C C . ASN A 1 240 ? -44.637 -17.339 51.303 1.00 56.06 240 ASN A C 1
ATOM 1956 O O . ASN A 1 240 ? -45.470 -18.088 50.811 1.00 56.06 240 ASN A O 1
ATOM 1960 N N . PHE A 1 241 ? -43.764 -16.682 50.536 1.00 59.50 241 PHE A N 1
ATOM 1961 C CA . PHE A 1 241 ? -43.716 -16.907 49.086 1.00 59.50 241 PHE A CA 1
ATOM 1962 C C . PHE A 1 241 ? -43.225 -18.329 48.744 1.00 59.50 241 PHE A C 1
ATOM 1964 O O . PHE A 1 241 ? -43.799 -18.992 47.870 1.00 59.50 241 PHE A O 1
ATOM 1971 N N . PHE A 1 242 ? -42.234 -18.857 49.473 1.00 60.41 242 PHE A N 1
ATOM 1972 C CA . PHE A 1 242 ? -41.821 -20.263 49.347 1.00 60.41 242 PHE A CA 1
ATOM 1973 C C . PHE A 1 242 ? -42.890 -21.237 49.877 1.00 60.41 242 PHE A C 1
ATOM 1975 O O . PHE A 1 242 ? -43.154 -22.275 49.262 1.00 60.41 242 PHE A O 1
ATOM 1982 N N . ASP A 1 243 ? -43.591 -20.886 50.952 1.00 65.88 243 ASP A N 1
ATOM 1983 C CA . ASP A 1 243 ? -44.658 -21.719 51.512 1.00 65.88 243 ASP A CA 1
ATOM 1984 C C . ASP A 1 243 ? -45.922 -21.750 50.653 1.00 65.88 243 ASP A C 1
ATOM 1986 O O . ASP A 1 243 ? -46.535 -22.810 50.496 1.00 65.88 243 ASP A O 1
ATOM 1990 N N . LEU A 1 244 ? -46.296 -20.613 50.069 1.00 72.81 244 LEU A N 1
ATOM 1991 C CA . LEU A 1 244 ? -47.473 -20.460 49.222 1.00 72.81 244 LEU A CA 1
ATOM 1992 C C . LEU A 1 244 ? -47.251 -21.128 47.866 1.00 72.81 244 LEU A C 1
ATOM 1994 O O . LEU A 1 244 ? -48.141 -21.825 47.386 1.00 72.81 244 LEU A O 1
ATOM 1998 N N . SER A 1 245 ? -46.050 -21.024 47.288 1.00 72.06 245 SER A N 1
ATOM 1999 C CA . SER A 1 245 ? -45.701 -21.786 46.080 1.00 72.06 245 SER A CA 1
ATOM 2000 C C . SER A 1 245 ? -45.709 -23.301 46.327 1.00 72.06 245 SER A C 1
ATOM 2002 O O . SER A 1 245 ? -46.196 -24.062 45.490 1.00 72.06 245 SER A O 1
ATOM 2004 N N . THR A 1 246 ? -45.253 -23.749 47.500 1.00 79.62 246 THR A N 1
ATOM 2005 C CA . THR A 1 246 ? -45.325 -25.159 47.914 1.00 79.62 246 THR A CA 1
ATOM 2006 C C . THR A 1 246 ? -46.767 -25.620 48.089 1.00 79.62 246 THR A C 1
ATOM 2008 O O . THR A 1 246 ? -47.159 -26.649 47.541 1.00 79.62 246 THR A O 1
ATOM 2011 N N . PHE A 1 247 ? -47.587 -24.839 48.788 1.00 81.50 247 PHE A N 1
ATOM 2012 C CA . PHE A 1 247 ? -48.999 -25.149 48.982 1.00 81.50 247 PHE A CA 1
ATOM 2013 C C . PHE A 1 247 ? -49.767 -25.204 47.653 1.00 81.50 247 PHE A C 1
ATOM 2015 O O . PHE A 1 247 ? -50.477 -26.177 47.404 1.00 81.50 247 PHE A O 1
ATOM 2022 N N . LEU A 1 248 ? -49.582 -24.215 46.771 1.00 83.06 248 LEU A N 1
ATOM 2023 C CA . LEU A 1 248 ? -50.232 -24.175 45.458 1.00 83.06 248 LEU A CA 1
ATOM 2024 C C . LEU A 1 248 ? -49.846 -25.370 44.582 1.00 83.06 248 LEU A C 1
ATOM 2026 O O . LEU A 1 248 ? -50.714 -25.932 43.915 1.00 83.06 248 LEU A O 1
ATOM 2030 N N . PHE A 1 249 ? -48.578 -25.795 44.609 1.00 85.81 249 PHE A N 1
ATOM 2031 C CA . PHE A 1 249 ? -48.129 -26.979 43.877 1.00 85.81 249 PHE A CA 1
ATOM 2032 C C . PHE A 1 249 ? -48.854 -28.245 44.353 1.00 85.81 249 PHE A C 1
ATOM 2034 O O . PHE A 1 249 ? -49.464 -28.943 43.545 1.00 85.81 249 PHE A O 1
ATOM 2041 N N . TYR A 1 250 ? -48.848 -28.524 45.661 1.00 87.44 250 TYR A N 1
ATOM 2042 C CA . TYR A 1 250 ? -49.494 -29.721 46.210 1.00 87.44 250 TYR A CA 1
ATOM 2043 C C . TYR A 1 250 ? -51.021 -29.684 46.082 1.00 87.44 250 TYR A C 1
ATOM 2045 O O . TYR A 1 250 ? -51.632 -30.715 45.798 1.00 87.44 250 TYR A O 1
ATOM 2053 N N . PHE A 1 251 ? -51.644 -28.511 46.228 1.00 86.62 251 PHE A N 1
ATOM 2054 C CA . PHE A 1 251 ? -53.081 -28.331 46.017 1.00 86.62 251 PHE A CA 1
ATOM 2055 C C . PHE A 1 251 ? -53.470 -28.565 44.551 1.00 86.62 251 PHE A C 1
ATOM 2057 O O . PHE A 1 251 ? -54.376 -29.351 44.269 1.00 86.62 251 PHE A O 1
ATOM 2064 N N . GLY A 1 252 ? -52.744 -27.954 43.611 1.00 87.06 252 GLY A N 1
ATOM 2065 C CA . GLY A 1 252 ? -52.955 -28.157 42.178 1.00 87.06 252 GLY A CA 1
ATOM 2066 C C . GLY A 1 252 ? -52.717 -29.606 41.757 1.00 87.06 252 GLY A C 1
ATOM 2067 O O . GLY A 1 252 ? -53.498 -30.173 40.993 1.00 87.06 252 GLY A O 1
ATOM 2068 N N . PHE A 1 253 ? -51.690 -30.250 42.307 1.00 86.25 253 PHE A N 1
ATOM 2069 C CA . PHE A 1 253 ? -51.382 -31.642 42.004 1.00 86.25 253 PHE A CA 1
ATOM 2070 C C . PHE A 1 253 ? -52.393 -32.618 42.621 1.00 86.25 253 PHE A C 1
ATOM 2072 O O . PHE A 1 253 ? -52.803 -33.568 41.961 1.00 86.25 253 PHE A O 1
ATOM 2079 N N . SER A 1 254 ? -52.896 -32.342 43.827 1.00 85.62 254 SER A N 1
ATOM 2080 C CA . SER A 1 254 ? -54.025 -33.066 44.426 1.00 85.62 254 SER A CA 1
ATOM 2081 C C . SER A 1 254 ? -55.290 -32.953 43.569 1.00 85.62 254 SER A C 1
ATOM 2083 O O . SER A 1 254 ? -55.964 -33.953 43.320 1.00 85.62 254 SER A O 1
ATOM 2085 N N . PHE A 1 255 ? -55.580 -31.760 43.038 1.00 87.12 255 PHE A N 1
ATOM 2086 C CA . PHE A 1 255 ? -56.691 -31.559 42.110 1.00 87.12 255 PHE A CA 1
ATOM 2087 C C . PHE A 1 255 ? -56.500 -32.346 40.805 1.00 87.12 255 PHE A C 1
ATOM 2089 O O . PHE A 1 255 ? -57.418 -33.040 40.370 1.00 87.12 255 PHE A O 1
ATOM 2096 N N . LEU A 1 256 ? -55.298 -32.323 40.220 1.00 85.19 256 LEU A N 1
ATOM 2097 C CA . LEU A 1 256 ? -54.964 -33.126 39.039 1.00 85.19 256 LEU A CA 1
ATOM 2098 C C . LEU A 1 256 ? -55.093 -34.629 39.305 1.00 85.19 256 LEU A C 1
ATOM 2100 O O . LEU A 1 256 ? -55.685 -35.336 38.494 1.00 85.19 256 LEU A O 1
ATOM 2104 N N . LEU A 1 257 ? -54.611 -35.124 40.446 1.00 84.31 257 LEU A N 1
ATOM 2105 C CA . LEU A 1 257 ? -54.814 -36.514 40.853 1.00 84.31 257 LEU A CA 1
ATOM 2106 C C . LEU A 1 257 ? -56.294 -36.827 41.032 1.00 84.31 257 LEU A C 1
ATOM 2108 O O . LEU A 1 257 ? -56.731 -37.904 40.645 1.00 84.31 257 LEU A O 1
ATOM 2112 N N . MET A 1 258 ? -57.086 -35.912 41.587 1.00 83.06 258 MET A N 1
ATOM 2113 C CA . MET A 1 258 ? -58.525 -36.106 41.742 1.00 83.06 258 MET A CA 1
ATOM 2114 C C . MET A 1 258 ? -59.231 -36.181 40.383 1.00 83.06 258 MET A C 1
ATOM 2116 O O . MET A 1 258 ? -60.096 -37.036 40.195 1.00 83.06 258 MET A O 1
ATOM 2120 N N . LEU A 1 259 ? -58.821 -35.361 39.412 1.00 85.25 259 LEU A N 1
ATOM 2121 C CA . LEU A 1 259 ? -59.307 -35.441 38.035 1.00 85.25 259 LEU A CA 1
ATOM 2122 C C . LEU A 1 259 ? -58.884 -36.753 37.359 1.00 85.25 259 LEU A C 1
ATOM 2124 O O . LEU A 1 259 ? -59.728 -37.466 36.823 1.00 85.25 259 LEU A O 1
ATOM 2128 N N . LEU A 1 260 ? -57.606 -37.129 37.442 1.00 80.81 260 LEU A N 1
ATOM 2129 C CA . LEU A 1 260 ? -57.087 -38.368 36.848 1.00 80.81 260 LEU A CA 1
ATOM 2130 C C . LEU A 1 260 ? -57.674 -39.627 37.505 1.00 80.81 260 LEU A C 1
ATOM 2132 O O . LEU A 1 260 ? -57.931 -40.622 36.835 1.00 80.81 260 LEU A O 1
ATOM 2136 N N . THR A 1 261 ? -57.946 -39.600 38.806 1.00 83.00 261 THR A N 1
ATOM 2137 C CA . THR A 1 261 ? -58.557 -40.729 39.529 1.00 83.00 261 THR A CA 1
ATOM 2138 C C . THR A 1 261 ? -60.085 -40.742 39.456 1.00 83.00 261 THR A C 1
ATOM 2140 O O . THR A 1 261 ? -60.704 -41.691 39.937 1.00 83.00 261 THR A O 1
ATOM 2143 N N . SER A 1 262 ? -60.709 -39.746 38.811 1.00 80.06 262 SER A N 1
ATOM 2144 C CA . SER A 1 262 ? -62.154 -39.748 38.529 1.00 80.06 262 SER A CA 1
ATOM 2145 C C . SER A 1 262 ? -62.543 -40.775 37.461 1.00 80.06 262 SER A C 1
ATOM 2147 O O . SER A 1 262 ? -63.704 -41.179 37.375 1.00 80.06 262 SER A O 1
ATOM 2149 N N . PHE A 1 263 ? -61.583 -41.262 36.669 1.00 78.12 263 PHE A N 1
ATOM 2150 C CA . PHE A 1 263 ? -61.811 -42.412 35.802 1.00 78.12 263 PHE A CA 1
ATOM 2151 C C . PHE A 1 263 ? -62.026 -43.673 36.650 1.00 78.12 263 PHE A C 1
ATOM 2153 O O . PHE A 1 263 ? -61.196 -44.019 37.490 1.00 78.12 263 PHE A O 1
ATOM 2160 N N . LYS A 1 264 ? -63.109 -44.420 36.380 1.00 68.31 264 LYS A N 1
ATOM 2161 C CA . LYS A 1 264 ? -63.473 -45.655 37.113 1.00 68.31 264 LYS A CA 1
ATOM 2162 C C . LYS A 1 264 ? -62.319 -46.664 37.232 1.00 68.31 264 LYS A C 1
ATOM 2164 O O . LYS A 1 264 ? -62.235 -47.369 38.233 1.00 68.31 264 LYS A O 1
ATOM 2169 N N . LYS A 1 265 ? -61.407 -46.671 36.250 1.00 69.69 265 LYS A N 1
ATOM 2170 C CA . LYS A 1 265 ? -60.209 -47.525 36.190 1.00 69.69 265 LYS A CA 1
ATOM 2171 C C . LYS A 1 265 ? -59.135 -47.201 37.240 1.00 69.69 265 LYS A C 1
ATOM 2173 O O . LYS A 1 265 ? -58.324 -48.056 37.559 1.00 69.69 265 LYS A O 1
ATOM 2178 N N . LEU A 1 266 ? -59.123 -45.985 37.785 1.00 70.75 266 LEU A N 1
ATOM 2179 C CA . LEU A 1 266 ? -58.088 -45.484 38.704 1.00 70.75 266 LEU A CA 1
ATOM 2180 C C . LEU A 1 266 ? -58.648 -45.155 40.103 1.00 70.75 266 LEU A C 1
ATOM 2182 O O . LEU A 1 266 ? -57.922 -44.686 40.980 1.00 70.75 266 LEU A O 1
ATOM 2186 N N . CYS A 1 267 ? -59.936 -45.436 40.340 1.00 73.19 267 CYS A N 1
ATOM 2187 C CA . CYS A 1 267 ? -60.663 -45.027 41.545 1.00 73.19 267 CYS A CA 1
ATOM 2188 C C . CYS A 1 267 ? -60.111 -45.651 42.838 1.00 73.19 267 CYS A C 1
ATOM 2190 O O . CYS A 1 267 ? -60.083 -44.992 43.876 1.00 73.19 267 CYS A O 1
ATOM 2192 N N . GLN A 1 268 ? -59.646 -46.904 42.794 1.00 72.62 268 GLN A N 1
ATOM 2193 C CA . GLN A 1 268 ? -59.157 -47.614 43.984 1.00 72.62 268 GLN A CA 1
ATOM 2194 C C . GLN A 1 268 ? -57.844 -47.029 44.528 1.00 72.62 268 GLN A C 1
ATOM 2196 O O . GLN A 1 268 ? -57.546 -47.165 45.710 1.00 72.62 268 GLN A O 1
ATOM 2201 N N . CYS A 1 269 ? -57.082 -46.328 43.686 1.00 75.25 269 CYS A N 1
ATOM 2202 C CA . CYS A 1 269 ? -55.773 -45.786 44.055 1.00 75.25 269 CYS A CA 1
ATOM 2203 C C . CYS A 1 269 ? -55.839 -44.345 44.537 1.00 75.25 269 CYS A C 1
ATOM 2205 O O . CYS A 1 269 ? -54.867 -43.838 45.087 1.00 75.25 269 CYS A O 1
ATOM 2207 N N . ARG A 1 270 ? -57.008 -43.707 44.409 1.00 82.50 270 ARG A N 1
ATOM 2208 C CA . ARG A 1 270 ? -57.245 -42.329 44.834 1.00 82.50 270 ARG A CA 1
ATOM 2209 C C . ARG A 1 270 ? -56.808 -42.086 46.275 1.00 82.50 270 ARG A C 1
ATOM 2211 O O . ARG A 1 270 ? -56.071 -41.144 46.537 1.00 82.50 270 ARG A O 1
ATOM 2218 N N . THR A 1 271 ? -57.239 -42.934 47.205 1.00 80.81 271 THR A N 1
ATOM 2219 C CA . THR A 1 271 ? -56.933 -42.763 48.632 1.00 80.81 271 THR A CA 1
ATOM 2220 C C . THR A 1 271 ? -55.452 -42.985 48.929 1.00 80.81 271 THR A C 1
ATOM 2222 O O . THR A 1 271 ? -54.867 -42.214 49.682 1.00 80.81 271 THR A O 1
ATOM 2225 N N . SER A 1 272 ? -54.827 -43.980 48.292 1.00 80.81 272 SER A N 1
ATOM 2226 C CA . SER A 1 272 ? -53.402 -44.285 48.465 1.00 80.81 272 SER A CA 1
ATOM 2227 C C . SER A 1 272 ? -52.498 -43.194 47.879 1.00 80.81 272 SER A C 1
ATOM 2229 O O . SER A 1 272 ? -51.588 -42.723 48.559 1.00 80.81 272 SER A O 1
ATOM 2231 N N . SER A 1 273 ? -52.780 -42.723 46.660 1.00 82.81 273 SER A N 1
ATOM 2232 C CA . SER A 1 273 ? -52.014 -41.651 46.015 1.00 82.81 273 SER A CA 1
ATOM 2233 C C . SER A 1 273 ? -52.167 -40.312 46.741 1.00 82.81 273 SER A C 1
ATOM 2235 O O . SER A 1 273 ? -51.186 -39.582 46.871 1.00 82.81 273 SER A O 1
ATOM 2237 N N . LEU A 1 274 ? -53.358 -40.007 47.273 1.00 84.44 274 LEU A N 1
ATOM 2238 C CA . LEU A 1 274 ? -53.561 -38.817 48.104 1.00 84.44 274 LEU A CA 1
ATOM 2239 C C . LEU A 1 274 ? -52.820 -38.929 49.442 1.00 84.44 274 LEU A C 1
ATOM 2241 O O . LEU A 1 274 ? -52.159 -37.974 49.835 1.00 84.44 274 LEU A O 1
ATOM 2245 N N . LEU A 1 275 ? -52.865 -40.081 50.122 1.00 85.31 275 LEU A N 1
ATOM 2246 C CA . LEU A 1 275 ? -52.118 -40.292 51.370 1.00 85.31 275 LEU A CA 1
ATOM 2247 C C . LEU A 1 275 ? -50.612 -40.114 51.176 1.00 85.31 275 LEU A C 1
ATOM 2249 O O . LEU A 1 275 ? -49.975 -39.424 51.969 1.00 85.31 275 LEU A O 1
ATOM 2253 N N . LEU A 1 276 ? -50.054 -40.688 50.108 1.00 85.19 276 LEU A N 1
ATOM 2254 C CA . LEU A 1 276 ? -48.640 -40.523 49.780 1.00 85.19 276 LEU A CA 1
ATOM 2255 C C . LEU A 1 276 ? -48.293 -39.044 49.564 1.00 85.19 276 LEU A C 1
ATOM 2257 O O . LEU A 1 276 ? -47.305 -38.563 50.107 1.00 85.19 276 LEU A O 1
ATOM 2261 N N . LEU A 1 277 ? -49.133 -38.306 48.831 1.00 86.94 277 LEU A N 1
ATOM 2262 C CA . LEU A 1 277 ? -48.946 -36.875 48.597 1.00 86.94 277 LEU A CA 1
ATOM 2263 C C . LEU A 1 277 ? -48.937 -36.066 49.906 1.00 86.94 277 LEU A C 1
ATOM 2265 O O . LEU A 1 277 ? -48.079 -35.202 50.082 1.00 86.94 277 LEU A O 1
ATOM 2269 N N . TRP A 1 278 ? -49.832 -36.381 50.846 1.00 85.56 278 TRP A N 1
ATOM 2270 C CA . TRP A 1 278 ? -49.872 -35.742 52.165 1.00 85.56 278 TRP A CA 1
ATOM 2271 C C . TRP A 1 278 ? -48.651 -36.071 53.029 1.00 85.56 278 TRP A C 1
ATOM 2273 O O . TRP A 1 278 ? -48.095 -35.178 53.667 1.00 85.56 278 TRP A O 1
ATOM 2283 N N . ILE A 1 279 ? -48.192 -37.324 53.026 1.00 86.19 279 ILE A N 1
ATOM 2284 C CA . ILE A 1 279 ? -46.974 -37.729 53.744 1.00 86.19 279 ILE A CA 1
ATOM 2285 C C . ILE A 1 279 ? -45.761 -36.976 53.191 1.00 86.19 279 ILE A C 1
ATOM 2287 O O . ILE A 1 279 ? -44.960 -36.442 53.954 1.00 86.19 279 ILE A O 1
ATOM 2291 N N . CYS A 1 280 ? -45.642 -36.877 51.869 1.00 84.94 280 CYS A N 1
ATOM 2292 C CA . CYS A 1 280 ? -44.534 -36.178 51.229 1.00 84.94 280 CYS A CA 1
ATOM 2293 C C . CYS A 1 280 ? -44.555 -34.671 51.499 1.00 84.94 280 CYS A C 1
ATOM 2295 O O . CYS A 1 280 ? -43.497 -34.100 51.756 1.00 84.94 280 CYS A O 1
ATOM 2297 N N . PHE A 1 281 ? -45.739 -34.051 51.545 1.00 85.12 281 PHE A N 1
ATOM 2298 C CA . PHE A 1 281 ? -45.889 -32.669 52.000 1.00 85.12 281 PHE A CA 1
ATOM 2299 C C . PHE A 1 281 ? -45.370 -32.485 53.435 1.00 85.12 281 PHE A C 1
ATOM 2301 O O . PHE A 1 281 ? -44.613 -31.553 53.697 1.00 85.12 281 PHE A O 1
ATOM 2308 N N . ILE A 1 282 ? -45.708 -33.391 54.359 1.00 83.88 282 ILE A N 1
ATOM 2309 C CA . ILE A 1 282 ? -45.232 -33.325 55.751 1.00 83.88 282 ILE A CA 1
ATOM 2310 C C . ILE A 1 282 ? -43.709 -33.504 55.825 1.00 83.88 282 ILE A C 1
ATOM 2312 O O . 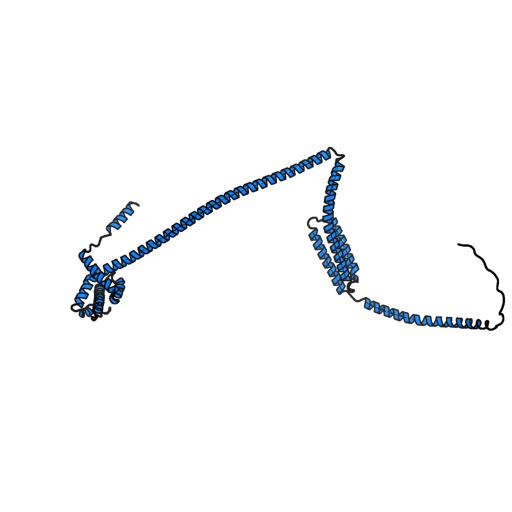ILE A 1 282 ? -43.046 -32.761 56.544 1.00 83.88 282 ILE A O 1
ATOM 2316 N N . ILE A 1 283 ? -43.140 -34.445 55.066 1.00 82.31 283 ILE A N 1
ATOM 2317 C CA . ILE A 1 283 ? -41.688 -34.678 55.029 1.00 82.31 283 ILE A CA 1
ATOM 2318 C C . ILE A 1 283 ? -40.954 -33.448 54.484 1.00 82.31 283 ILE A C 1
ATOM 2320 O O . ILE A 1 283 ? -40.006 -32.989 55.117 1.00 82.31 283 ILE A O 1
ATOM 2324 N N . GLU A 1 284 ? -41.407 -32.871 53.365 1.00 81.81 284 GLU A N 1
ATOM 2325 C CA . GLU A 1 284 ? -40.824 -31.643 52.799 1.00 81.81 284 GLU A CA 1
ATOM 2326 C C . GLU A 1 284 ? -40.862 -30.499 53.825 1.00 81.81 284 GLU A C 1
ATOM 2328 O O . GLU A 1 284 ? -39.872 -29.792 54.012 1.00 81.81 284 GLU A O 1
ATOM 2333 N N . ARG A 1 285 ? -41.966 -30.377 54.574 1.00 78.06 285 ARG A N 1
ATOM 2334 C CA . ARG A 1 285 ? -42.127 -29.377 55.638 1.00 78.06 285 ARG A CA 1
ATOM 2335 C C . ARG A 1 285 ? -41.219 -29.608 56.845 1.00 78.06 285 ARG A C 1
ATOM 2337 O O . ARG A 1 285 ? -40.713 -28.639 57.403 1.00 78.06 285 ARG A O 1
ATOM 2344 N N . LEU A 1 286 ? -40.989 -30.856 57.244 1.00 74.75 286 LEU A N 1
ATOM 2345 C CA . LEU A 1 286 ? -40.064 -31.188 58.333 1.00 74.75 286 LEU A CA 1
ATOM 2346 C C . LEU A 1 286 ? -38.604 -30.932 57.939 1.00 74.75 286 LEU A C 1
ATOM 2348 O O . LEU A 1 286 ? -37.839 -30.418 58.750 1.00 74.75 286 LEU A O 1
ATOM 2352 N N . PHE A 1 287 ? -38.228 -31.238 56.695 1.00 73.00 287 PHE A N 1
ATOM 2353 C CA . PHE A 1 287 ? -36.880 -30.974 56.187 1.00 73.00 287 PHE A CA 1
ATOM 2354 C C . PHE A 1 287 ? -36.583 -29.478 56.069 1.00 73.00 287 PHE A C 1
ATOM 2356 O O . PHE A 1 287 ? -35.515 -29.046 56.495 1.00 73.00 287 PHE A O 1
ATOM 2363 N N . LEU A 1 288 ? -37.529 -28.685 55.553 1.00 68.94 288 LEU A N 1
ATOM 2364 C CA . LEU A 1 288 ? -37.387 -27.227 55.470 1.00 68.94 288 LEU A CA 1
ATOM 2365 C C . LEU A 1 288 ? -37.321 -26.564 56.854 1.00 68.94 288 LEU A C 1
ATOM 2367 O O . LEU A 1 288 ? -36.632 -25.566 57.012 1.00 68.94 288 LEU A O 1
ATOM 2371 N N . ARG A 1 289 ? -37.998 -27.128 57.864 1.00 66.88 289 ARG A N 1
ATOM 2372 C CA . ARG A 1 289 ? -38.010 -26.591 59.234 1.00 66.88 289 ARG A CA 1
ATOM 2373 C C . ARG A 1 289 ? -36.716 -26.844 60.014 1.00 66.88 289 ARG A C 1
ATOM 2375 O O . ARG A 1 289 ? -36.434 -26.108 60.951 1.00 66.88 289 ARG A O 1
ATOM 2382 N N . ASN A 1 290 ? -35.959 -27.885 59.676 1.00 66.56 290 ASN A N 1
ATOM 2383 C CA . ASN A 1 290 ? -34.790 -28.288 60.460 1.00 66.56 290 ASN A CA 1
ATOM 2384 C C . ASN A 1 290 ? -33.483 -27.566 60.070 1.00 66.56 290 ASN A C 1
ATOM 2386 O O . ASN A 1 290 ? -32.458 -27.895 60.648 1.00 66.56 290 ASN A O 1
ATOM 2390 N N . ASP A 1 291 ? -33.479 -26.616 59.125 1.00 58.56 291 ASP A N 1
ATOM 2391 C CA . ASP A 1 291 ? -32.326 -25.759 58.748 1.00 58.56 291 ASP A CA 1
ATOM 2392 C C . ASP A 1 291 ? -30.998 -26.470 58.363 1.00 58.56 291 ASP A C 1
ATOM 2394 O O . ASP A 1 291 ? -29.985 -25.819 58.108 1.00 58.56 291 ASP A O 1
ATOM 2398 N N . ILE A 1 292 ? -30.971 -27.805 58.243 1.00 55.97 292 ILE A N 1
ATOM 2399 C CA . ILE A 1 292 ? -29.734 -28.608 58.113 1.00 55.97 292 ILE A CA 1
ATOM 2400 C C . ILE A 1 292 ? -28.973 -28.396 56.779 1.00 55.97 292 ILE A C 1
ATOM 2402 O O . ILE A 1 292 ? -27.808 -28.775 56.681 1.00 55.97 292 ILE A O 1
ATOM 2406 N N . PHE A 1 293 ? -29.555 -27.768 55.747 1.00 53.22 293 PHE A N 1
ATOM 2407 C CA . PHE A 1 293 ? -28.890 -27.586 54.442 1.00 53.22 293 PHE A CA 1
ATOM 2408 C C . PHE A 1 293 ? -29.175 -26.211 53.808 1.00 53.22 293 PHE A C 1
ATOM 2410 O O . PHE A 1 293 ? -29.908 -26.077 52.830 1.00 53.22 293 PHE A O 1
ATOM 2417 N N . PHE A 1 294 ? -28.563 -25.164 54.363 1.00 53.12 294 PHE A N 1
ATOM 2418 C CA . PHE A 1 294 ? -28.805 -23.765 53.978 1.00 53.12 294 PHE A CA 1
ATOM 2419 C C . PHE A 1 294 ? -28.344 -23.392 52.550 1.00 53.12 294 PHE A C 1
ATOM 2421 O O . PHE A 1 294 ? -28.774 -22.382 52.005 1.00 53.12 294 PHE A O 1
ATOM 2428 N N . ILE A 1 295 ? -27.475 -24.189 51.912 1.00 51.50 295 ILE A N 1
ATOM 2429 C CA . ILE A 1 295 ? -26.762 -23.750 50.695 1.00 51.50 295 ILE A CA 1
ATOM 2430 C C . ILE A 1 295 ? -27.508 -24.098 49.385 1.00 51.50 295 ILE A C 1
ATOM 2432 O O . ILE A 1 295 ? -27.282 -23.433 48.383 1.00 51.50 295 ILE A O 1
ATOM 2436 N N . ASN A 1 296 ? -28.447 -25.061 49.372 1.00 55.91 296 ASN A N 1
ATOM 2437 C CA . ASN A 1 296 ? -29.074 -25.572 48.130 1.00 55.91 296 ASN A CA 1
ATOM 2438 C C . ASN A 1 296 ? -30.600 -25.847 48.221 1.00 55.91 296 ASN A C 1
ATOM 2440 O O . ASN A 1 296 ? -31.123 -26.700 47.497 1.00 55.91 296 ASN A O 1
ATOM 2444 N N . SER A 1 297 ? -31.336 -25.149 49.093 1.00 64.94 297 SER A N 1
ATOM 2445 C CA . SER A 1 297 ? -32.755 -25.438 49.396 1.00 64.94 297 SER A CA 1
ATOM 2446 C C . SER A 1 297 ? -33.688 -25.462 48.169 1.00 64.94 297 SER A C 1
ATOM 2448 O O . SER A 1 297 ? -34.534 -26.352 48.060 1.00 64.94 297 SER A O 1
ATOM 2450 N N . SER A 1 298 ? -33.496 -24.564 47.197 1.00 67.81 298 SER A N 1
ATOM 2451 C CA . SER A 1 298 ? -34.309 -24.498 45.968 1.00 67.81 298 SER A CA 1
ATOM 2452 C C . SER A 1 298 ? -34.073 -25.678 45.011 1.00 67.81 298 SER A C 1
ATOM 2454 O O . SER A 1 298 ? -35.018 -26.230 44.435 1.00 67.81 298 SER A O 1
ATOM 2456 N N . TYR A 1 299 ? -32.819 -26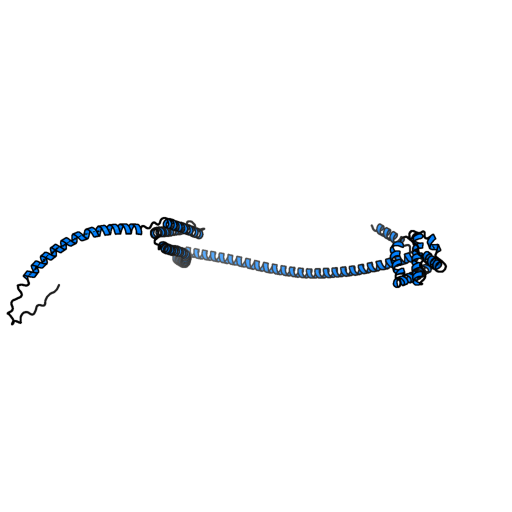.116 44.868 1.00 70.62 299 TYR A N 1
ATOM 2457 C CA . TYR A 1 299 ? -32.456 -27.266 44.036 1.00 70.62 299 TYR A CA 1
ATOM 2458 C C . TYR A 1 299 ? -32.961 -28.579 44.640 1.00 70.62 299 TYR A C 1
ATOM 2460 O O . TYR A 1 299 ? -33.487 -29.424 43.915 1.00 70.62 299 TYR A O 1
ATOM 2468 N N . PHE A 1 300 ? -32.864 -28.735 45.963 1.00 73.38 300 PHE A N 1
ATOM 2469 C CA . PHE A 1 300 ? -33.374 -29.911 46.673 1.00 73.38 300 PHE A CA 1
ATOM 2470 C C . PHE A 1 300 ? -34.902 -30.043 46.560 1.00 73.38 300 PHE A C 1
ATOM 2472 O O . PHE A 1 300 ? -35.424 -31.125 46.298 1.00 73.38 300 PHE A O 1
ATOM 2479 N N . GLN A 1 301 ? -35.632 -28.933 46.685 1.00 75.44 301 GLN A N 1
ATOM 2480 C CA . GLN A 1 301 ? -37.089 -28.931 46.560 1.00 75.44 301 GLN A CA 1
ATOM 2481 C C . GLN A 1 301 ? -37.554 -29.344 45.154 1.00 75.44 301 GLN A C 1
ATOM 2483 O O . GLN A 1 301 ? -38.498 -30.121 44.998 1.00 75.44 301 GLN A O 1
ATOM 2488 N N . THR A 1 302 ? -36.863 -28.859 44.120 1.00 77.00 302 THR A N 1
ATOM 2489 C CA . THR A 1 302 ? -37.199 -29.167 42.722 1.00 77.00 302 THR A CA 1
ATOM 2490 C C . THR A 1 302 ? -36.937 -30.638 42.388 1.00 77.00 302 THR A C 1
ATOM 2492 O O . THR A 1 302 ? -37.773 -31.289 41.757 1.00 77.00 302 THR A O 1
ATOM 2495 N N . THR A 1 303 ? -35.815 -31.198 42.852 1.00 78.81 303 THR A N 1
ATOM 2496 C CA . THR A 1 303 ? -35.480 -32.613 42.624 1.00 78.81 303 THR A CA 1
ATOM 2497 C C . THR A 1 303 ? -36.421 -33.553 43.377 1.00 78.81 303 THR A C 1
ATOM 2499 O O . THR A 1 303 ? -36.887 -34.534 42.796 1.00 78.81 303 THR A O 1
ATOM 2502 N N . PHE A 1 304 ? -36.786 -33.225 44.622 1.00 82.94 304 PHE A N 1
ATOM 2503 C CA . PHE A 1 304 ? -37.740 -34.011 45.408 1.00 82.94 304 PHE A CA 1
ATOM 2504 C C . PHE A 1 304 ? -39.122 -34.079 44.738 1.00 82.94 304 PHE A C 1
ATOM 2506 O O . PHE A 1 304 ? -39.670 -35.167 44.555 1.00 82.94 304 PHE A O 1
ATOM 2513 N N . ARG A 1 305 ? -39.657 -32.941 44.268 1.00 86.44 305 ARG A N 1
ATOM 2514 C CA . ARG A 1 305 ? -40.954 -32.891 43.563 1.00 86.44 305 ARG A CA 1
ATOM 2515 C C . ARG A 1 305 ? -40.962 -33.698 42.269 1.00 86.44 305 ARG A C 1
ATOM 2517 O O . ARG A 1 305 ? -41.954 -34.361 41.973 1.00 86.44 305 ARG A O 1
ATOM 2524 N N . PHE A 1 306 ? -39.863 -33.687 41.517 1.00 84.56 306 PHE A N 1
ATOM 2525 C CA . PHE A 1 306 ? -39.749 -34.482 40.295 1.00 84.56 306 PHE A CA 1
ATOM 2526 C C . PHE A 1 306 ? -39.818 -35.990 40.584 1.00 84.56 306 PHE A C 1
ATOM 2528 O O . PHE A 1 306 ? -40.567 -36.715 39.926 1.00 84.56 306 PHE A O 1
ATOM 2535 N N . ILE A 1 307 ? -39.106 -36.455 41.618 1.00 85.31 307 ILE A N 1
ATOM 2536 C CA . ILE A 1 307 ? -39.129 -37.861 42.051 1.00 85.31 307 ILE A CA 1
ATOM 2537 C C . ILE A 1 307 ? -40.548 -38.277 42.469 1.00 85.31 307 ILE A C 1
ATOM 2539 O O . ILE A 1 307 ? -41.012 -39.351 42.081 1.00 85.31 307 ILE A O 1
ATOM 2543 N N . LEU A 1 308 ? -41.271 -37.418 43.195 1.00 83.88 308 LEU A N 1
ATOM 2544 C CA . LEU A 1 308 ? -42.657 -37.680 43.594 1.00 83.88 308 LEU A CA 1
ATOM 2545 C C . LEU A 1 308 ? -43.600 -37.834 42.402 1.00 83.88 308 LEU A C 1
ATOM 2547 O O . LEU A 1 308 ? -44.378 -38.789 42.364 1.00 83.88 308 LEU A O 1
ATOM 2551 N N . CYS A 1 309 ? -43.522 -36.936 41.418 1.00 85.00 309 CYS A N 1
ATOM 2552 C CA . CYS A 1 309 ? -44.336 -37.035 40.208 1.00 85.00 309 CYS A CA 1
ATOM 2553 C C . CYS A 1 309 ? -44.083 -38.358 39.474 1.00 85.00 309 CYS A C 1
ATOM 2555 O O . CYS A 1 309 ? -45.033 -39.027 39.065 1.00 85.00 309 CYS A O 1
ATOM 2557 N N . MET A 1 310 ? -42.819 -38.780 39.368 1.00 86.31 310 MET A N 1
ATOM 2558 C CA . MET A 1 310 ? -42.455 -40.050 38.734 1.00 86.31 310 MET A CA 1
ATOM 2559 C C . MET A 1 310 ? -42.993 -41.260 39.505 1.00 86.31 310 MET A C 1
ATOM 2561 O O . MET A 1 310 ? -43.565 -42.165 38.897 1.00 86.31 310 MET A O 1
ATOM 2565 N N . LEU A 1 311 ? -42.883 -41.264 40.838 1.00 85.94 311 LEU A N 1
ATOM 2566 C CA . LEU A 1 311 ? -43.439 -42.325 41.685 1.00 85.94 311 LEU A CA 1
ATOM 2567 C C . LEU A 1 311 ? -44.964 -42.419 41.558 1.00 85.94 311 LEU A C 1
ATOM 2569 O O . LEU A 1 311 ? -45.514 -43.516 41.474 1.00 85.94 311 LEU A O 1
ATOM 2573 N N . GLN A 1 312 ? -45.662 -41.287 41.495 1.00 83.62 312 GLN A N 1
ATOM 2574 C CA . GLN A 1 312 ? -47.117 -41.281 41.366 1.00 83.62 312 GLN A CA 1
ATOM 2575 C C . GLN A 1 312 ? -47.594 -41.704 39.979 1.00 83.62 312 GLN A C 1
ATOM 2577 O O . GLN A 1 312 ? -48.539 -42.485 39.879 1.00 83.62 312 GLN A O 1
ATOM 2582 N N . LEU A 1 313 ? -46.921 -41.267 38.913 1.00 84.12 313 LEU A N 1
ATOM 2583 C CA . LEU A 1 313 ? -47.188 -41.766 37.562 1.00 84.12 313 LEU A CA 1
ATOM 2584 C C . LEU A 1 313 ? -46.936 -43.273 37.466 1.00 84.12 313 LEU A C 1
ATOM 2586 O O . LEU A 1 313 ? -47.700 -43.987 36.818 1.00 84.12 313 LEU A O 1
ATOM 2590 N N . PHE A 1 314 ? -45.910 -43.776 38.152 1.00 86.12 314 PHE A N 1
ATOM 2591 C CA . PHE A 1 314 ? -45.628 -45.203 38.223 1.00 86.12 314 PHE A CA 1
ATOM 2592 C C . PHE A 1 314 ? -46.743 -45.979 38.944 1.00 86.12 314 PHE A C 1
ATOM 2594 O O . PHE A 1 314 ? -47.228 -46.977 38.408 1.00 86.12 314 PHE A O 1
ATOM 2601 N N . ILE A 1 315 ? -47.231 -45.489 40.091 1.00 82.69 315 ILE A N 1
ATOM 2602 C CA . ILE A 1 315 ? -48.379 -46.079 40.806 1.00 82.69 315 ILE A CA 1
ATOM 2603 C C . ILE A 1 315 ? -49.642 -46.049 39.930 1.00 82.69 315 ILE A C 1
ATOM 2605 O O . ILE A 1 315 ? -50.336 -47.060 39.809 1.00 82.69 315 ILE A O 1
ATOM 2609 N N . LEU A 1 316 ? -49.930 -44.930 39.260 1.00 82.81 316 LEU A N 1
ATOM 2610 C CA . LEU A 1 316 ? -51.064 -44.825 38.334 1.00 82.81 316 LEU A CA 1
ATOM 2611 C C . LEU A 1 316 ? -50.927 -45.792 37.145 1.00 82.81 316 LEU A C 1
ATOM 2613 O O . LEU A 1 316 ? -51.907 -46.402 36.732 1.00 82.81 316 LEU A O 1
ATOM 2617 N N . SER A 1 317 ? -49.715 -45.999 36.630 1.00 82.69 317 SER A N 1
ATOM 2618 C CA . SER A 1 317 ? -49.444 -46.934 35.529 1.00 82.69 317 SER A CA 1
ATOM 2619 C C . SER A 1 317 ? -49.611 -48.400 35.943 1.00 82.69 317 SER A C 1
ATOM 2621 O O . SER A 1 317 ? -50.246 -49.178 35.227 1.00 82.69 317 SER A O 1
ATOM 2623 N N . ILE A 1 318 ? -49.111 -48.786 37.125 1.00 81.50 318 ILE A N 1
ATOM 2624 C CA . ILE A 1 318 ? -49.325 -50.132 37.683 1.00 81.50 318 ILE A CA 1
ATOM 2625 C C . ILE A 1 318 ? -50.817 -50.401 37.846 1.00 81.50 318 ILE A C 1
ATOM 2627 O O . ILE A 1 318 ? -51.308 -51.469 37.495 1.00 81.50 318 ILE A O 1
ATOM 2631 N N . THR A 1 319 ? -51.547 -49.426 38.365 1.00 75.06 319 THR A N 1
ATOM 2632 C CA . THR A 1 319 ? -52.951 -49.602 38.740 1.00 75.06 319 THR A CA 1
ATOM 2633 C C . THR A 1 319 ? -53.866 -49.552 37.527 1.00 75.06 319 THR A C 1
ATOM 2635 O O . THR A 1 319 ? -54.823 -50.317 37.460 1.00 75.06 319 THR A O 1
ATOM 2638 N N . TYR A 1 320 ? -53.488 -48.787 36.501 1.00 79.06 320 TYR A N 1
ATOM 2639 C CA . TYR A 1 320 ? -54.067 -48.890 35.167 1.00 79.06 320 TYR A CA 1
ATOM 2640 C C . TYR A 1 320 ? -53.896 -50.296 34.571 1.00 79.06 320 TYR A C 1
ATOM 2642 O O . TYR A 1 320 ? -54.855 -50.851 34.039 1.00 79.06 320 TYR A O 1
ATOM 2650 N N . LYS A 1 321 ? -52.698 -50.894 34.676 1.00 77.62 321 LYS A N 1
ATOM 2651 C CA . LYS A 1 321 ? -52.431 -52.251 34.163 1.00 77.62 321 LYS A CA 1
ATOM 2652 C C . LYS A 1 321 ? -53.095 -53.358 34.989 1.00 77.62 321 LYS A C 1
ATOM 2654 O O . LYS A 1 321 ? -53.470 -54.378 34.425 1.00 77.62 321 LYS A O 1
ATOM 2659 N N . SER A 1 322 ? -53.230 -53.166 36.300 1.00 68.62 322 SER A N 1
ATOM 2660 C CA . SER A 1 322 ? -53.778 -54.152 37.245 1.00 68.62 322 SER A CA 1
ATOM 2661 C C . SER A 1 322 ? -55.313 -54.109 37.361 1.00 68.62 322 SER A C 1
ATOM 2663 O O . SER A 1 322 ? -55.913 -54.917 38.068 1.00 68.62 322 SER A O 1
ATOM 2665 N N . TYR A 1 323 ? -55.982 -53.168 36.687 1.00 66.88 323 TYR A N 1
ATOM 2666 C CA . TYR A 1 323 ? -57.431 -53.004 36.794 1.00 66.88 323 TYR A CA 1
ATOM 2667 C C . TYR A 1 323 ? -58.200 -54.180 36.162 1.00 66.88 323 TYR A C 1
ATOM 2669 O O . TYR A 1 323 ? -58.245 -54.326 34.940 1.00 66.88 323 TYR A O 1
ATOM 2677 N N . GLN A 1 324 ? -58.858 -54.986 37.002 1.00 58.44 324 GLN A N 1
ATOM 2678 C CA . GLN A 1 324 ? -59.863 -55.983 36.614 1.00 58.44 324 GLN A CA 1
ATOM 2679 C C . GLN A 1 324 ? -61.272 -55.505 37.029 1.00 58.44 324 GLN A C 1
ATOM 2681 O O . GLN A 1 324 ? -61.471 -55.047 38.154 1.00 58.44 324 GLN A O 1
ATOM 2686 N N . ASP A 1 325 ? -62.265 -55.612 36.134 1.00 62.62 325 ASP A N 1
ATOM 2687 C CA . ASP A 1 325 ? -63.650 -55.131 36.331 1.00 62.62 325 ASP A CA 1
ATOM 2688 C C . ASP A 1 325 ? -64.440 -55.951 37.386 1.00 62.62 325 ASP A C 1
ATOM 2690 O O . ASP A 1 325 ? -65.263 -56.814 37.066 1.00 62.62 325 ASP A O 1
ATOM 2694 N N . PHE A 1 326 ? -64.245 -55.650 38.673 1.00 57.38 326 PHE A N 1
ATOM 2695 C CA . PHE A 1 326 ? -64.936 -56.315 39.793 1.00 57.38 326 PHE A CA 1
ATOM 2696 C C . PHE A 1 326 ? -66.450 -56.039 39.864 1.00 57.38 326 PHE A C 1
ATOM 2698 O O . PHE A 1 326 ? -67.212 -56.871 40.358 1.00 57.38 326 PHE A O 1
ATOM 2705 N N . SER A 1 327 ? -66.932 -54.900 39.352 1.00 57.50 327 SER A N 1
ATOM 2706 C CA . SER A 1 327 ? -68.364 -54.556 39.399 1.00 57.50 327 SER A CA 1
ATOM 2707 C C . SER A 1 327 ? -69.227 -55.480 38.536 1.00 57.50 327 SER A C 1
ATOM 2709 O O . SER A 1 327 ? -70.376 -55.744 38.886 1.00 57.50 327 SER A O 1
ATOM 2711 N N . ARG A 1 328 ? -68.674 -56.011 37.437 1.00 62.50 328 ARG A N 1
ATOM 2712 C CA . ARG A 1 328 ? -69.375 -56.974 36.577 1.00 62.50 328 ARG A CA 1
ATOM 2713 C C . ARG A 1 328 ? -69.514 -58.333 37.266 1.00 62.50 328 ARG A C 1
ATOM 2715 O O . ARG A 1 328 ? -70.588 -58.922 37.215 1.00 62.50 328 ARG A O 1
ATOM 2722 N N . LEU A 1 329 ? -68.463 -58.770 37.963 1.00 64.31 329 LEU A N 1
ATOM 2723 C CA . LEU A 1 329 ? -68.450 -60.001 38.761 1.00 64.31 329 LEU A CA 1
ATOM 2724 C C . LEU A 1 329 ? -69.438 -59.940 39.938 1.00 64.31 329 LEU A C 1
ATOM 2726 O O . LEU A 1 329 ? -70.203 -60.874 40.152 1.00 64.31 329 LEU A O 1
ATOM 2730 N N . ASN A 1 330 ? -69.482 -58.822 40.666 1.00 59.62 330 ASN A N 1
ATOM 2731 C CA . ASN A 1 330 ? -70.336 -58.695 41.852 1.00 59.62 330 ASN A CA 1
ATOM 2732 C C . ASN A 1 330 ? -71.830 -58.543 41.490 1.00 59.62 330 ASN A C 1
ATOM 2734 O O . ASN A 1 330 ? -72.702 -59.086 42.165 1.00 59.62 330 ASN A O 1
ATOM 2738 N N . TYR A 1 331 ? -72.143 -57.868 40.375 1.00 70.94 331 TYR A N 1
ATOM 2739 C CA . TYR A 1 331 ? -73.519 -57.783 39.869 1.00 70.94 331 TYR A CA 1
ATOM 2740 C C . TYR A 1 331 ? -74.078 -59.161 39.487 1.00 70.94 331 TYR A C 1
ATOM 2742 O O . TYR A 1 331 ? -75.229 -59.465 39.797 1.00 70.94 331 TYR A O 1
ATOM 2750 N N . GLN A 1 332 ? -73.250 -60.018 38.878 1.00 73.62 332 GLN A N 1
ATOM 2751 C CA . GLN A 1 332 ? -73.631 -61.398 38.564 1.00 73.62 332 GLN A CA 1
ATOM 2752 C C . GLN A 1 332 ? -73.964 -62.201 39.831 1.00 73.62 332 GLN A C 1
ATOM 2754 O O . GLN A 1 332 ? -74.979 -62.892 39.865 1.00 73.62 332 GLN A O 1
ATOM 2759 N N . GLN A 1 333 ? -73.172 -62.054 40.897 1.00 73.81 333 GLN A N 1
ATOM 2760 C CA . GLN A 1 333 ? -73.411 -62.752 42.167 1.00 73.81 333 GLN A CA 1
ATOM 2761 C C . GLN A 1 333 ? -74.687 -62.276 42.880 1.00 73.81 333 GLN A C 1
ATOM 2763 O O . GLN A 1 333 ? -75.441 -63.083 43.422 1.00 73.81 333 GLN A O 1
ATOM 2768 N N . ILE A 1 334 ? -74.975 -60.971 42.856 1.00 74.12 334 ILE A N 1
ATOM 2769 C CA . ILE A 1 334 ? -76.174 -60.409 43.498 1.00 74.12 334 ILE A CA 1
ATOM 2770 C C . ILE A 1 334 ? -77.449 -60.822 42.756 1.00 74.12 334 ILE A C 1
ATOM 2772 O O . ILE A 1 334 ? -78.445 -61.149 43.406 1.00 74.12 334 ILE A O 1
ATOM 2776 N N . GLN A 1 335 ? -77.423 -60.868 41.419 1.00 75.38 335 GLN A N 1
ATOM 2777 C CA . GLN A 1 335 ? -78.550 -61.405 40.652 1.00 75.38 335 GLN A CA 1
ATOM 2778 C C . GLN A 1 335 ? -78.851 -62.851 41.053 1.00 75.38 335 GLN A C 1
ATOM 2780 O O . GLN A 1 335 ? -80.014 -63.181 41.278 1.00 75.38 335 GLN A O 1
ATOM 2785 N N . GLU A 1 336 ? -77.816 -63.673 41.241 1.00 80.81 336 GLU A N 1
ATOM 2786 C CA . GLU A 1 336 ? -77.968 -65.063 41.671 1.00 80.81 336 GLU A CA 1
ATOM 2787 C C . GLU A 1 336 ? -78.634 -65.179 43.059 1.00 80.81 336 GLU A C 1
ATOM 2789 O O . GLU A 1 336 ? -79.540 -65.996 43.266 1.00 80.81 336 GLU A O 1
ATOM 2794 N N . ILE A 1 337 ? -78.250 -64.320 44.010 1.00 75.88 337 ILE A N 1
ATOM 2795 C CA . ILE A 1 337 ? -78.828 -64.281 45.365 1.00 75.88 337 ILE A CA 1
ATOM 2796 C C . ILE A 1 337 ? -80.287 -63.800 45.336 1.00 75.88 337 ILE A C 1
ATOM 2798 O O . ILE A 1 337 ? -81.144 -64.375 46.014 1.00 75.88 337 ILE A O 1
ATOM 2802 N N . GLN A 1 338 ? -80.602 -62.787 44.528 1.00 74.06 338 GLN A N 1
ATOM 2803 C CA . GLN A 1 338 ? -81.956 -62.241 44.431 1.00 74.06 338 GLN A CA 1
ATOM 2804 C C . GLN A 1 338 ? -82.931 -63.233 43.785 1.00 74.06 338 GLN A C 1
ATOM 2806 O O . GLN A 1 338 ? -84.070 -63.362 44.242 1.00 74.06 338 GLN A O 1
ATOM 2811 N N . THR A 1 339 ? -82.477 -64.011 42.797 1.00 75.00 339 THR A N 1
ATOM 2812 C CA . THR A 1 339 ? -83.267 -65.131 42.267 1.00 75.00 339 THR A CA 1
ATOM 2813 C C . THR A 1 339 ? -83.571 -66.183 43.331 1.00 75.00 339 THR A C 1
ATOM 2815 O O . THR A 1 339 ? -84.712 -66.634 43.419 1.00 75.00 339 THR A O 1
ATOM 2818 N N . LYS A 1 340 ? -82.603 -66.526 44.194 1.00 76.06 340 LYS A N 1
ATOM 2819 C CA . LYS A 1 340 ? -82.805 -67.510 45.273 1.00 76.06 340 LYS A CA 1
ATOM 2820 C C . LYS A 1 340 ? -83.789 -67.012 46.346 1.00 76.06 340 LYS A C 1
ATOM 2822 O O . LYS A 1 340 ? -84.611 -67.787 46.828 1.00 76.06 340 LYS A O 1
ATOM 2827 N N . LEU A 1 341 ? -83.764 -65.721 46.686 1.00 67.38 341 LEU A N 1
ATOM 2828 C CA . LEU A 1 341 ? -84.677 -65.117 47.671 1.00 67.38 341 LEU A CA 1
ATOM 2829 C C . LEU A 1 341 ? -86.128 -65.006 47.177 1.00 67.38 341 LEU A C 1
ATOM 2831 O O . LEU A 1 341 ? -87.059 -65.256 47.946 1.00 67.38 341 LEU A O 1
ATOM 2835 N N . ASN A 1 342 ? -86.334 -64.679 45.899 1.00 70.25 342 ASN A N 1
ATOM 2836 C CA . ASN A 1 342 ? -87.679 -64.562 45.328 1.00 70.25 342 ASN A CA 1
ATOM 2837 C C . ASN A 1 342 ? -88.416 -65.908 45.265 1.00 70.25 342 ASN A C 1
ATOM 2839 O O . ASN A 1 342 ? -89.632 -65.940 45.459 1.00 70.25 342 ASN A O 1
ATOM 2843 N N . MET A 1 343 ? -87.695 -67.018 45.070 1.00 69.62 343 MET A N 1
ATOM 2844 C CA . MET A 1 343 ? -88.292 -68.357 45.118 1.00 69.62 343 MET A CA 1
ATOM 2845 C C . MET A 1 343 ? -88.871 -68.676 46.508 1.00 69.62 343 MET A C 1
ATOM 2847 O O . MET A 1 343 ? -89.982 -69.184 46.603 1.00 69.62 343 MET A O 1
ATOM 2851 N N . LEU A 1 344 ? -88.185 -68.302 47.594 1.00 70.44 344 LEU A N 1
ATOM 2852 C CA . LEU A 1 344 ? -88.587 -68.648 48.968 1.00 70.44 344 LEU A CA 1
ATOM 2853 C C . LEU A 1 344 ? -89.779 -67.838 49.513 1.00 70.44 344 LEU A C 1
ATOM 2855 O O . LEU A 1 344 ? -90.500 -68.312 50.394 1.00 70.44 344 LEU A O 1
ATOM 2859 N N . ASN A 1 345 ? -89.981 -66.604 49.043 1.00 66.44 345 ASN A N 1
ATOM 2860 C CA . ASN A 1 345 ? -90.944 -65.681 49.657 1.00 66.44 345 ASN A CA 1
ATOM 2861 C C . ASN A 1 345 ? -92.383 -65.846 49.123 1.00 66.44 345 ASN A C 1
ATOM 2863 O O . ASN A 1 345 ? -93.350 -65.526 49.817 1.00 66.44 345 ASN A O 1
ATOM 2867 N N . SER A 1 346 ? -92.549 -66.383 47.910 1.00 60.78 346 SER A N 1
ATOM 2868 C CA . SER A 1 346 ? -93.873 -66.528 47.287 1.00 60.78 346 SER A CA 1
ATOM 2869 C C . SER A 1 346 ? -94.740 -67.624 47.934 1.00 60.78 346 SER A C 1
ATOM 2871 O O . SER A 1 346 ? -95.959 -67.463 48.044 1.00 60.78 346 SER A O 1
ATOM 2873 N N . ASP A 1 347 ? -94.118 -68.676 48.475 1.00 64.75 347 ASP A N 1
ATOM 2874 C CA . ASP A 1 347 ? -94.832 -69.821 49.052 1.00 64.75 347 ASP A CA 1
ATOM 2875 C C . ASP A 1 347 ? -95.403 -69.533 50.451 1.00 64.75 347 ASP A C 1
ATOM 2877 O O . ASP A 1 347 ? -96.512 -69.956 50.787 1.00 64.75 347 ASP A O 1
ATOM 2881 N N . LYS A 1 348 ? -94.695 -68.749 51.275 1.00 64.50 348 LYS A N 1
ATOM 2882 C CA . LYS A 1 348 ? -95.099 -68.468 52.667 1.00 64.50 348 LYS A CA 1
ATOM 2883 C C . LYS A 1 348 ? -96.269 -67.486 52.792 1.00 64.50 348 LYS A C 1
ATOM 2885 O O . LYS A 1 348 ? -97.079 -67.609 53.712 1.00 64.50 348 LYS A O 1
ATOM 2890 N N . ILE A 1 349 ? -96.386 -66.513 51.887 1.00 62.12 349 ILE A N 1
ATOM 2891 C CA . ILE A 1 349 ? -97.394 -65.440 51.984 1.00 62.12 349 ILE A CA 1
ATOM 2892 C C . ILE A 1 349 ? -98.782 -65.931 51.540 1.00 62.12 349 ILE A C 1
ATOM 2894 O O . ILE A 1 349 ? -99.799 -65.574 52.143 1.00 62.12 349 ILE A O 1
ATOM 2898 N N . LYS A 1 350 ? -98.838 -66.828 50.548 1.00 60.44 350 LYS A N 1
ATOM 2899 C CA . LYS A 1 350 ? -100.094 -67.348 49.985 1.00 60.44 350 LYS A CA 1
ATOM 2900 C C . LYS A 1 350 ? -100.913 -68.158 51.001 1.00 60.44 350 LYS A C 1
ATOM 2902 O O . LYS A 1 350 ? -102.143 -68.113 50.981 1.00 60.44 350 LYS A O 1
ATOM 2907 N N . TYR A 1 351 ? -100.244 -68.839 51.934 1.00 64.69 351 TYR A N 1
ATOM 2908 C CA . TYR A 1 351 ? -100.901 -69.643 52.969 1.00 64.69 351 TYR A CA 1
ATOM 2909 C C . TYR A 1 351 ? -101.565 -68.780 54.055 1.00 64.69 351 TYR A C 1
ATOM 2911 O O . TYR A 1 351 ? -102.670 -69.073 54.515 1.00 64.69 351 TYR A O 1
ATOM 2919 N N . LYS A 1 352 ? -100.922 -67.670 54.440 1.00 68.19 352 LYS A N 1
ATOM 2920 C CA . LYS A 1 352 ? -101.364 -66.832 55.565 1.00 68.19 352 LYS A CA 1
ATOM 2921 C C . LYS A 1 352 ? -102.605 -65.998 55.221 1.00 68.19 352 LYS A C 1
ATOM 2923 O O . LYS A 1 352 ? -103.523 -65.902 56.034 1.00 68.19 352 LYS A O 1
ATOM 2928 N N . ILE A 1 353 ? -102.686 -65.494 53.987 1.00 65.31 353 ILE A N 1
ATOM 2929 C CA . ILE A 1 353 ? -103.815 -64.680 53.496 1.00 65.31 353 ILE A CA 1
ATOM 2930 C C . ILE A 1 353 ? -105.113 -65.500 53.398 1.00 65.31 353 ILE A C 1
ATOM 2932 O O . ILE A 1 353 ? -106.185 -65.007 53.752 1.00 65.31 353 ILE A O 1
ATOM 2936 N N . LYS A 1 354 ? -105.031 -66.779 53.006 1.00 65.62 354 LYS A N 1
ATOM 2937 C CA . LYS A 1 354 ? -106.211 -67.651 52.874 1.00 65.62 354 LYS A CA 1
ATOM 2938 C C . LYS A 1 354 ? -106.896 -67.934 54.217 1.00 65.62 354 LYS A C 1
ATOM 2940 O O . LYS A 1 354 ? -108.117 -68.046 54.261 1.00 65.62 354 LYS A O 1
ATOM 2945 N N . SER A 1 355 ? -106.130 -68.000 55.309 1.00 67.50 355 SER A N 1
ATOM 2946 C CA . SER A 1 355 ? -106.684 -68.220 56.654 1.00 67.50 355 SER A CA 1
ATOM 2947 C C . SER A 1 355 ? -107.427 -66.998 57.212 1.00 67.50 355 SER A C 1
ATOM 2949 O O . SER A 1 355 ? -108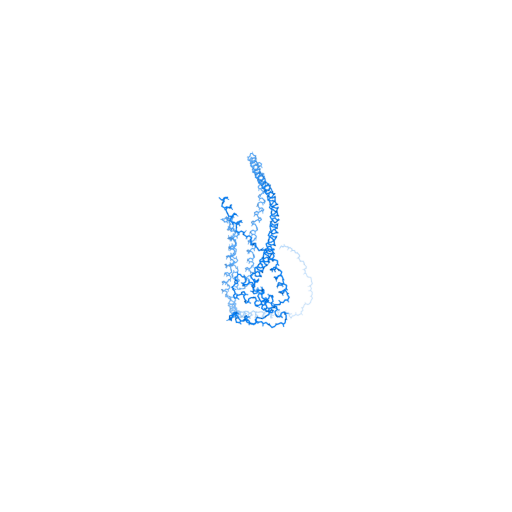.443 -67.155 57.882 1.00 67.50 355 SER A O 1
ATOM 2951 N N . CYS A 1 356 ? -106.974 -65.784 56.880 1.00 62.84 356 CYS A N 1
ATOM 2952 C CA . CYS A 1 356 ? -107.525 -64.536 57.418 1.00 62.84 356 CYS A CA 1
ATOM 2953 C C . CYS A 1 356 ? -108.850 -64.131 56.738 1.00 62.84 356 CYS A C 1
ATOM 2955 O O . CYS A 1 356 ? -109.749 -63.589 57.372 1.00 62.84 356 CYS A O 1
ATOM 2957 N N . LEU A 1 357 ? -109.026 -64.452 55.451 1.00 61.47 357 LEU A N 1
ATOM 2958 C CA . LEU A 1 357 ? -110.265 -64.151 54.712 1.00 61.47 357 LEU A CA 1
ATOM 2959 C C . LEU A 1 357 ? -111.470 -65.009 55.147 1.00 61.47 357 LEU A C 1
ATOM 2961 O O . LEU A 1 357 ? -112.622 -64.606 54.967 1.00 61.47 357 LEU A O 1
ATOM 2965 N N . LEU A 1 358 ? -111.224 -66.182 55.738 1.00 62.47 358 LEU A N 1
ATOM 2966 C CA . LEU A 1 358 ? -112.281 -67.096 56.181 1.00 62.47 358 LEU A CA 1
ATOM 2967 C C . LEU A 1 358 ? -112.894 -66.713 57.538 1.00 62.47 358 LEU A C 1
ATOM 2969 O O . LEU A 1 358 ? -114.033 -67.092 57.805 1.00 62.47 358 LEU A O 1
ATOM 2973 N N . SER A 1 359 ? -112.181 -65.961 58.384 1.00 59.31 359 SER A N 1
ATOM 2974 C CA . SER A 1 359 ? -112.732 -65.466 59.654 1.00 59.31 359 SER A CA 1
ATOM 2975 C C . SER A 1 359 ? -113.642 -64.251 59.440 1.00 59.31 359 SER A C 1
ATOM 2977 O O . SER A 1 359 ? -114.770 -64.238 59.926 1.00 59.31 359 SER A O 1
ATOM 2979 N N . LEU A 1 360 ? -113.219 -63.289 58.614 1.00 62.50 360 LEU A N 1
ATOM 2980 C CA . LEU A 1 360 ? -113.943 -62.035 58.345 1.00 62.50 360 LEU A CA 1
ATOM 2981 C C . LEU A 1 360 ? -115.325 -62.220 57.690 1.00 62.50 360 LEU A C 1
ATOM 2983 O O . LEU A 1 360 ? -116.224 -61.401 57.873 1.00 62.50 360 LEU A O 1
ATOM 2987 N N . THR A 1 361 ? -115.536 -63.306 56.945 1.00 61.31 361 THR A N 1
ATOM 2988 C CA . THR A 1 361 ? -116.815 -63.581 56.265 1.00 61.31 361 THR A CA 1
ATOM 2989 C C . THR A 1 361 ? -117.894 -64.164 57.186 1.00 61.31 361 THR A C 1
ATOM 2991 O O . THR A 1 361 ? -119.080 -64.074 56.860 1.00 61.31 361 THR A O 1
ATOM 2994 N N . LYS A 1 362 ? -117.525 -64.722 58.349 1.00 57.69 362 LYS A N 1
ATOM 2995 C CA . LYS A 1 362 ? -118.486 -65.221 59.349 1.00 57.69 362 LYS A CA 1
ATOM 2996 C C . LYS A 1 362 ? -119.096 -64.099 60.189 1.00 57.69 362 LYS A C 1
ATOM 2998 O O . LYS A 1 362 ? -120.291 -64.154 60.476 1.00 57.69 362 LYS A O 1
ATOM 3003 N N . ASP A 1 363 ? -118.314 -63.076 60.518 1.00 59.53 363 ASP A N 1
ATOM 3004 C CA . ASP A 1 363 ? -118.751 -62.003 61.418 1.00 59.53 363 ASP A CA 1
ATOM 3005 C C . ASP A 1 363 ? -119.728 -61.026 60.739 1.00 59.53 363 ASP A C 1
ATOM 3007 O O . ASP A 1 363 ? -120.694 -60.573 61.354 1.00 59.53 363 ASP A O 1
ATOM 3011 N N . MET A 1 364 ? -119.575 -60.798 59.431 1.00 57.22 364 MET A N 1
ATOM 3012 C CA . MET A 1 364 ? -120.428 -59.883 58.655 1.00 57.22 364 MET A CA 1
ATOM 3013 C C . MET A 1 364 ? -121.877 -60.376 58.472 1.00 57.22 364 MET A C 1
ATOM 3015 O O . MET A 1 364 ? -122.798 -59.563 58.396 1.00 57.22 364 MET A O 1
ATOM 3019 N N . LYS A 1 365 ? -122.128 -61.695 58.462 1.00 57.94 365 LYS A N 1
ATOM 3020 C CA . LYS A 1 365 ? -123.495 -62.247 58.336 1.00 57.94 365 LYS A CA 1
ATOM 3021 C C . LYS A 1 365 ? -124.345 -62.066 59.598 1.00 57.94 365 LYS A C 1
ATOM 3023 O O . LYS A 1 365 ? -125.568 -62.064 59.504 1.00 57.94 365 LYS A O 1
ATOM 3028 N N . LYS A 1 366 ? -123.718 -61.895 60.767 1.00 57.12 366 LYS A N 1
ATOM 3029 C CA . LYS A 1 366 ? -124.413 -61.753 62.057 1.00 57.12 366 LYS A CA 1
ATOM 3030 C C . LYS A 1 366 ? -125.008 -60.351 62.255 1.00 57.12 366 LYS A C 1
ATOM 3032 O O . LYS A 1 366 ? -126.026 -60.215 62.922 1.00 57.12 366 LYS A O 1
ATOM 3037 N N . TYR A 1 367 ? -124.408 -59.330 61.637 1.00 51.38 367 TYR A N 1
ATOM 3038 C CA . TYR A 1 367 ? -124.804 -57.922 61.784 1.00 51.38 367 TYR A CA 1
ATOM 3039 C C . TYR A 1 367 ? -125.984 -57.502 60.880 1.00 51.38 367 TYR A C 1
ATOM 3041 O O . TYR A 1 367 ? -126.730 -56.591 61.224 1.00 51.38 367 TYR A O 1
ATOM 3049 N N . GLN A 1 368 ? -126.209 -58.176 59.744 1.00 53.34 368 GLN A N 1
ATOM 3050 C CA . GLN A 1 368 ? -127.264 -57.795 58.787 1.00 53.34 368 GLN A CA 1
ATOM 3051 C C . GLN A 1 368 ? -128.692 -58.226 59.182 1.00 53.34 368 GLN A C 1
ATOM 3053 O O . GLN A 1 368 ? -129.646 -57.682 58.636 1.00 53.34 368 GLN A O 1
ATOM 3058 N N . GLN A 1 369 ? -128.877 -59.142 60.141 1.00 55.69 369 GLN A N 1
ATOM 3059 C CA . GLN A 1 369 ? -130.217 -59.581 60.577 1.00 55.69 369 GLN A CA 1
ATOM 3060 C C . GLN A 1 369 ? -130.885 -58.664 61.620 1.00 55.69 369 GLN A C 1
ATOM 3062 O O . GLN A 1 369 ? -132.088 -58.773 61.828 1.00 55.69 369 GLN A O 1
ATOM 3067 N N . GLN A 1 370 ? -130.151 -57.749 62.264 1.00 56.31 370 GLN A N 1
ATOM 3068 C CA . GLN A 1 370 ? -130.692 -56.899 63.341 1.00 56.31 370 GLN A CA 1
ATOM 3069 C C . GLN A 1 370 ? -131.293 -55.559 62.868 1.00 56.31 370 GLN A C 1
ATOM 3071 O O . GLN A 1 370 ? -131.919 -54.872 63.668 1.00 56.31 370 GLN A O 1
ATOM 3076 N N . ILE A 1 371 ? -131.145 -55.179 61.592 1.00 57.28 371 ILE A N 1
ATOM 3077 C CA . ILE A 1 371 ? -131.460 -53.814 61.108 1.00 57.28 371 ILE A CA 1
ATOM 3078 C C . ILE A 1 371 ? -132.824 -53.718 60.374 1.00 57.28 371 ILE A C 1
ATOM 3080 O O . ILE A 1 371 ? -133.286 -52.626 60.057 1.00 57.28 371 ILE A O 1
ATOM 3084 N N . SER A 1 372 ? -133.549 -54.822 60.151 1.00 51.88 372 SER A N 1
ATOM 3085 C CA . SER A 1 372 ? -134.802 -54.834 59.368 1.00 51.88 372 SER A CA 1
ATOM 3086 C C . SER A 1 372 ? -136.092 -54.931 60.206 1.00 51.88 372 SER A C 1
ATOM 3088 O O . SER A 1 372 ? -136.840 -55.897 60.052 1.00 51.88 372 SER A O 1
ATOM 3090 N N . ASN A 1 373 ? -136.394 -53.950 61.072 1.00 41.09 373 ASN A N 1
ATOM 3091 C CA . ASN A 1 373 ? -137.765 -53.767 61.586 1.00 41.09 373 ASN A CA 1
ATOM 3092 C C . ASN A 1 373 ? -138.102 -52.271 61.841 1.00 41.09 373 ASN A C 1
ATOM 3094 O O . ASN A 1 373 ? -137.444 -51.651 62.678 1.00 41.09 373 ASN A O 1
ATOM 3098 N N . PRO A 1 374 ? -139.078 -51.651 61.140 1.00 41.97 374 PRO A N 1
ATOM 3099 C CA . PRO A 1 374 ? -139.272 -50.198 61.152 1.00 41.97 374 PRO A CA 1
ATOM 3100 C C . PRO A 1 374 ? -140.508 -49.754 61.959 1.00 41.97 374 PRO A C 1
ATOM 3102 O O . PRO A 1 374 ? -141.610 -49.776 61.428 1.00 41.97 374 PRO A O 1
ATOM 3105 N N . GLN A 1 375 ? -140.347 -49.287 63.207 1.00 36.59 375 GLN A N 1
ATOM 3106 C CA . GLN A 1 375 ? -141.333 -48.436 63.911 1.00 36.59 375 GLN A CA 1
ATOM 3107 C C . GLN A 1 375 ? -140.752 -47.865 65.223 1.00 36.59 375 GLN A C 1
ATOM 3109 O O . GLN A 1 375 ? -140.797 -48.512 66.262 1.00 36.59 375 GLN A O 1
ATOM 3114 N N . LYS A 1 376 ? -140.201 -46.644 65.175 1.00 42.72 376 LYS A N 1
ATOM 3115 C CA . LYS A 1 376 ? -140.248 -45.627 66.251 1.00 42.72 376 LYS A CA 1
ATOM 3116 C C . LYS A 1 376 ? -139.628 -44.333 65.728 1.00 42.72 376 LYS A C 1
ATOM 3118 O O . LYS A 1 376 ? -138.455 -44.024 65.893 1.00 42.72 376 LYS A O 1
ATOM 3123 N N . LYS A 1 377 ? -140.473 -43.639 64.975 1.00 31.44 377 LYS A N 1
ATOM 3124 C CA . LYS A 1 377 ? -140.385 -42.223 64.646 1.00 31.44 377 LYS A CA 1
ATOM 3125 C C . LYS A 1 377 ? -141.026 -41.494 65.837 1.00 31.44 377 LYS A C 1
ATOM 3127 O O . LYS A 1 377 ? -142.110 -41.913 66.231 1.00 31.44 377 LYS A O 1
ATOM 3132 N N . LEU A 1 378 ? -140.378 -40.423 66.298 1.00 36.41 378 LEU A N 1
ATOM 3133 C CA . LEU A 1 378 ? -140.823 -39.375 67.234 1.00 36.41 378 LEU A CA 1
ATOM 3134 C C . LEU A 1 378 ? -140.371 -39.461 68.705 1.00 36.41 378 LEU A C 1
ATOM 3136 O O . LEU A 1 378 ? -140.633 -40.428 69.411 1.00 36.41 378 LEU A O 1
ATOM 3140 N N . GLU A 1 379 ? -139.791 -38.317 69.085 1.00 32.12 379 GLU A N 1
ATOM 3141 C CA . GLU A 1 379 ? -139.690 -37.663 70.394 1.00 32.12 379 GLU A CA 1
ATOM 3142 C C . GLU A 1 379 ? -138.432 -37.831 71.257 1.00 32.12 379 GLU A C 1
ATOM 3144 O O . GLU A 1 379 ? -137.879 -38.915 71.415 1.00 32.12 379 GLU A O 1
ATOM 3149 N N . PHE A 1 380 ? -138.073 -36.673 71.834 1.00 38.75 380 PHE A N 1
ATOM 3150 C CA . PHE A 1 380 ? -137.028 -36.352 72.809 1.00 38.75 380 PHE A CA 1
ATOM 3151 C C . PHE A 1 380 ? -135.612 -36.273 72.215 1.00 38.75 380 PHE A C 1
ATOM 3153 O O . PHE A 1 380 ? -134.915 -37.271 72.096 1.00 38.75 380 PHE A O 1
ATOM 3160 N N . GLN A 1 381 ? -135.113 -35.146 71.685 1.00 31.62 381 GLN A N 1
ATOM 3161 C CA . GLN A 1 381 ? -135.093 -33.773 72.222 1.00 31.62 381 GLN A CA 1
ATOM 3162 C C . GLN A 1 381 ? -134.844 -33.706 73.734 1.00 31.62 381 GLN A C 1
ATOM 3164 O O . GLN A 1 381 ? -135.592 -34.268 74.520 1.00 31.62 381 GLN A O 1
ATOM 3169 N N . ASP A 1 382 ? -133.794 -32.961 74.070 1.00 31.62 382 ASP A N 1
ATOM 3170 C CA . ASP A 1 382 ? -133.344 -32.596 75.409 1.00 31.62 382 ASP A CA 1
ATOM 3171 C C . ASP A 1 382 ? -132.770 -33.740 76.245 1.00 31.62 382 ASP A C 1
ATOM 3173 O O . ASP A 1 382 ? -133.486 -34.491 76.885 1.00 31.62 382 ASP A O 1
ATOM 3177 N N . GLU A 1 383 ? -131.440 -33.826 76.297 1.00 38.34 383 GLU A N 1
ATOM 3178 C CA . GLU A 1 383 ? -130.756 -33.526 77.556 1.00 38.34 383 GLU A CA 1
ATOM 3179 C C . GLU A 1 383 ? -129.230 -33.545 77.408 1.00 38.34 383 GLU A C 1
ATOM 3181 O O . GLU A 1 383 ? -128.627 -34.418 76.789 1.00 38.34 383 GLU A O 1
ATOM 3186 N N . ASN A 1 384 ? -128.631 -32.566 78.082 1.00 37.22 384 ASN A N 1
ATOM 3187 C CA . ASN A 1 384 ? -127.261 -32.558 78.590 1.00 37.22 384 ASN A CA 1
ATOM 3188 C C . ASN A 1 384 ? -126.168 -31.984 77.684 1.00 37.22 384 ASN A C 1
ATOM 3190 O O . ASN A 1 384 ? -125.183 -32.602 77.288 1.00 37.22 384 ASN A O 1
ATOM 3194 N N . ARG A 1 385 ? -126.337 -30.667 77.505 1.00 35.06 385 ARG A N 1
ATOM 3195 C CA . ARG A 1 385 ? -125.280 -29.661 77.680 1.00 35.06 385 ARG A CA 1
ATOM 3196 C C . ARG A 1 385 ? -124.319 -29.954 78.844 1.00 35.06 385 ARG A C 1
ATOM 3198 O O . ARG A 1 385 ? -124.713 -30.439 79.897 1.00 35.06 385 ARG A O 1
ATOM 3205 N N . SER A 1 386 ? -123.142 -29.351 78.672 1.00 33.03 386 SER A N 1
ATOM 3206 C CA . SER A 1 386 ? -122.137 -28.951 79.664 1.00 33.03 386 SER A CA 1
ATOM 3207 C C . SER A 1 386 ? -121.299 -30.074 80.259 1.00 33.03 386 SER A C 1
ATOM 3209 O O . SER A 1 386 ? -121.817 -30.969 80.905 1.00 33.03 386 SER A O 1
ATOM 3211 N N . PHE A 1 387 ? -119.986 -29.986 80.064 1.00 42.19 387 PHE A N 1
ATOM 3212 C CA . PHE A 1 387 ? -119.057 -29.787 81.173 1.00 42.19 387 PHE A CA 1
ATOM 3213 C C . PHE A 1 387 ? -117.695 -29.397 80.584 1.00 42.19 387 PHE A C 1
ATOM 3215 O O . PHE A 1 387 ? -116.982 -30.207 79.995 1.00 42.19 387 PHE A O 1
ATOM 3222 N N . SER A 1 388 ? -117.379 -28.109 80.684 1.00 33.38 388 SER A N 1
ATOM 3223 C CA . SER A 1 388 ? -116.008 -27.632 80.812 1.00 33.38 388 SER A CA 1
ATOM 3224 C C . SER A 1 388 ? -115.463 -28.141 82.145 1.00 33.38 388 SER A C 1
ATOM 3226 O O . SER A 1 388 ? -116.148 -27.981 83.150 1.00 33.38 388 SER A O 1
ATOM 3228 N N . ASP A 1 389 ? -114.281 -28.756 82.164 1.00 37.62 389 ASP A N 1
ATOM 3229 C CA . ASP A 1 389 ? -113.168 -28.260 82.978 1.00 37.62 389 ASP A CA 1
ATOM 3230 C C . ASP A 1 389 ? -112.002 -29.254 83.156 1.00 37.62 389 ASP A C 1
ATOM 3232 O O . ASP A 1 389 ? -112.157 -30.465 83.292 1.00 37.62 389 ASP A O 1
ATOM 3236 N N . PHE A 1 390 ? -110.847 -28.604 83.284 1.00 31.08 390 PHE A N 1
ATOM 3237 C CA . PHE A 1 390 ? -109.586 -28.951 83.936 1.00 31.08 390 PHE A CA 1
ATOM 3238 C C . PHE A 1 390 ? -108.413 -29.570 83.143 1.00 31.08 390 PHE A C 1
ATOM 3240 O O . PHE A 1 390 ? -108.585 -30.524 82.387 1.00 31.08 390 PHE A O 1
ATOM 3247 N N . PRO A 1 391 ? -107.188 -29.019 83.341 1.00 50.47 391 PRO A N 1
ATOM 3248 C CA . PRO A 1 391 ? -105.993 -29.299 82.554 1.00 50.47 391 PRO A CA 1
ATOM 3249 C C . PRO A 1 391 ? -104.915 -30.091 83.322 1.00 50.47 391 PRO A C 1
ATOM 3251 O O . PRO A 1 391 ? -104.747 -29.933 84.533 1.00 50.47 391 PRO A O 1
ATOM 3254 N N . LYS A 1 392 ? -104.106 -30.851 82.584 1.00 39.00 392 LYS A N 1
ATOM 3255 C CA . LYS A 1 392 ? -102.631 -30.899 82.618 1.00 39.00 392 LYS A CA 1
ATOM 3256 C C . LYS A 1 392 ? -102.137 -31.935 81.620 1.00 39.00 392 LYS A C 1
ATOM 3258 O O . LYS A 1 392 ? -102.756 -33.018 81.565 1.00 39.00 392 LYS A O 1
#